Protein 4HHR (pdb70)

Secondary structure (DSSP, 8-state):
-HHHHHHHHHHHHGGGS-GGGHHHHHTS-HHHHHHHHHHHHHHHSS-GGGS-HHHHHHHHHHHHHHHHHHS-B--S-----S---GGG--S--TTS-S-STT-TTTT-TTPBPBBSS-----GGGTTSS-HHHHIIIIIB-SS--B-TTSSBHHHHHHHHHHHHHH--BPEEEEEEEEE--TTTGGG-S-SEEEEEEEP-EE-S-SSS-EE-BBSS-SSSS-HHHH-SSHHHHHHHB-SSTT-B---TTTSSPPB-TTS-B-SS--TT-BHHHHHHHHHHHHHHHHHHHHHHHH-TT--HHHHHHHHHHHHHHHHHHHIIIIIHHHHB-SHHHHHHHHHHHH-TT-HHHHHHH---SSHHHH-STT-SS---TTS----BHHHHHHT--GGG--SEEEEE-TTSPP-GGG---EEEEEEGGGGBHHHHHHHHHHH-HHHHHHHHHTSBPBPSSTT-B-GGGGSB--B-TTSPBPSS-B-HHHHHHHHHHHTTPPPHHHHHHHTT-PPPSSGGGT---HHHHHHHHHHTTT-TTT--HHHHHHHSPPPTTBSS-HHHHHHHHHHHHHHHHT-GGGTTT-SHHHH-HHHHHHHHH--SHHHHHHHHSTTHHHHH--SSSTTS-TTPPP-PPP-S-GGG----

CATH classification: 1.10.640.10

Organism: Arabidopsis thaliana (NCBI:txid3702)

Radius of gyration: 24.04 Å; Cα contacts (8 Å, |Δi|>4): 1307; chains: 1; bounding box: 61×76×62 Å

B-factor: mean 22.63, std 10.74, range [8.91, 78.19]

Nearest PDB structures (foldseek):
  4hhr-assembly1_A  TM=1.002E+00  e=0.000E+00  Arabidopsis thaliana
  4kvl-assembly1_A  TM=9.901E-01  e=2.090E-91  Oryza sativa
  4kvk-assembly1_A  TM=9.897E-01  e=5.381E-91  Oryza sativa
  7d3f-assembly1_C  TM=7.619E-01  e=1.689E-25  Homo sapiens
  6ky7-assembly1_A  TM=7.565E-01  e=1.952E-24  Bos mutus

Solvent-accessible surface area: 25982 Å² total; per-residue (Å²): 100,139,152,89,88,67,30,105,90,7,57,91,55,39,153,123,10,44,146,43,0,68,155,30,7,73,122,10,58,58,117,9,36,114,29,0,45,70,1,3,20,26,38,118,143,84,44,3,35,85,31,30,0,98,74,0,22,77,12,10,58,30,0,35,60,0,0,20,78,20,1,10,37,64,8,4,141,37,62,55,51,154,165,30,89,39,78,100,46,50,39,10,15,18,35,4,67,38,5,12,22,127,18,43,7,2,1,7,39,69,20,46,1,4,13,0,0,76,44,53,113,3,85,89,68,29,112,132,28,32,0,0,11,0,0,18,50,0,2,5,21,148,166,71,72,70,23,41,105,44,0,0,0,0,0,4,0,0,7,38,2,0,35,5,0,0,9,27,10,48,36,40,130,113,81,25,74,2,85,12,41,206,117,5,35,116,147,14,62,28,81,44,7,119,10,35,46,3,72,65,32,105,16,78,108,178,163,21,131,57,5,6,36,2,27,12,0,1,3,0,2,2,1,2,1,0,0,11,41,79,148,42,16,75,82,3,8,61,116,140,23,0,49,3,63,14,22,154,166,69,4,18,7,66,72,44,179,84,29,21,6,22,4,11,23,23,15,71,11,6,0,0,0,4,0,0,0,0,0,0,2,57,0,0,17,26,0,0,69,30,3,88,117,107,48,123,112,35,125,27,71,52,2,4,76,56,0,2,1,0,0,0,0,0,3,0,0,0,5,4,10,8,0,8,10,7,0,2,100,36,44,4,4,55,2,13,16,80,13,13,4,9,3,53,80,22,49,181,78,33,85,83,160,33,54,49,54,43,42,60,73,2,0,7,1,16,50,171,155,34,84,44,40,69,25,22,7,15,1,2,2,0,0,14,2,4,11,30,14,54,2,5,18,3,67,64,0,68,0,15,33,32,132,65,129,47,42,119,53,55,39,18,65,96,100,86,91,16,40,0,102,47,0,40,15,146,98,0,18,101,19,5,61,143,18,20,8,39,60,0,0,0,0,0,0,20,10,15,0,0,12,4,56,17,27,0,4,0,72,26,8,1,33,18,62,15,19,48,70,85,2,84,74,41,124,46,72,4,0,29,0,0,14,1,1,6,19,10,2,7,24,13,3,0,15,2,0,71,0,29,46,18,0,4,5,57,13,13,108,105,13,102,67,3,14,131,80,133,124,5,17,102,30,0,65,77,10,6,132,40,59,19,70,40,0,4,3,3,0,0,4,10,6,14,129,39,20,143,22,9,12,4,2,32,0,3,2,4,0,9,19,0,0,14,2,2,1,2,11,6,0,6,2,0,4,37,24,26,52,83,120,21,0,30,145,85,0,22,105,40,0,49,92,2,44,20,0,67,46,0,0,42,89,33,41,94,88,6,4,102,98,15,9,44,12,167,10,0,0,15,2,0,30,13,70,106,160,138,178,65,127,90,82,43,82,100,30,114,37,103

Structure (mmCIF, N/CA/C/O backbone):
data_4HHR
#
_entry.id   4HHR
#
_cell.length_a   101.935
_cell.length_b   101.935
_cell.length_c   137.510
_cell.angle_alpha   90.00
_cell.angle_beta   90.00
_cell.angle_gamma   90.00
#
_symmetry.space_group_name_H-M   'P 43 2 2'
#
loop_
_entity.id
_entity.type
_entity.pdbx_description
1 polymer Alpha-dioxygenase
2 non-polymer 'PROTOPORPHYRIN IX CONTAINING FE'
3 non-polymer IMIDAZOLE
4 non-polymer 'CALCIUM ION'
5 non-polymer 'CHLORIDE ION'
6 non-polymer 'nonyl beta-D-glucopyranoside'
7 non-polymer 'HEXAETHYLENE GLYCOL'
8 non-polymer 'TRIETHYLENE GLYCOL'
9 water water
#
loop_
_atom_site.group_PDB
_atom_site.id
_atom_site.type_symbol
_atom_site.label_atom_id
_atom_site.label_alt_id
_atom_site.label_comp_id
_atom_site.label_asym_id
_atom_site.label_entity_id
_atom_site.label_seq_id
_atom_site.pdbx_PDB_ins_code
_atom_site.Cartn_x
_atom_site.Cartn_y
_atom_site.Cartn_z
_atom_site.occupancy
_atom_site.B_iso_or_equiv
_atom_site.auth_seq_id
_atom_site.auth_comp_id
_atom_site.auth_asym_id
_atom_site.auth_atom_id
_atom_site.pdbx_PDB_model_num
ATOM 1 N N . SER A 1 12 ? 18.748 116.069 32.833 1.00 50.72 0 SER A N 1
ATOM 2 C CA . SER A 1 12 ? 18.537 114.686 33.351 1.00 48.50 0 SER A CA 1
ATOM 3 C C . SER A 1 12 ? 19.855 113.929 33.526 1.00 46.70 0 SER A C 1
ATOM 4 O O . SER A 1 12 ? 20.874 114.260 32.914 1.00 47.18 0 SER A O 1
ATOM 7 N N . MET A 1 13 ? 19.805 112.888 34.351 1.00 43.81 1 MET A N 1
ATOM 8 C CA . MET A 1 13 ? 20.933 111.985 34.564 1.00 40.58 1 MET A CA 1
ATOM 9 C C . MET A 1 13 ? 21.105 111.026 33.392 1.00 40.33 1 MET A C 1
ATOM 10 O O . MET A 1 13 ? 22.218 110.565 33.121 1.00 37.61 1 MET A O 1
ATOM 15 N N . LYS A 1 14 ? 19.997 110.739 32.708 1.00 41.80 2 LYS A N 1
ATOM 16 C CA . LYS A 1 14 ? 19.997 109.797 31.582 1.00 43.20 2 LYS A CA 1
ATOM 17 C C . LYS A 1 14 ? 20.761 110.382 30.398 1.00 42.78 2 LYS A C 1
ATOM 18 O O . LYS A 1 14 ? 21.535 109.679 29.743 1.00 43.13 2 LYS A O 1
ATOM 24 N N . VAL A 1 15 ? 20.554 111.676 30.151 1.00 43.39 3 VAL A N 1
ATOM 25 C CA . VAL A 1 15 ? 21.270 112.380 29.091 1.00 42.68 3 VAL A CA 1
ATOM 26 C C . VAL A 1 15 ? 22.768 112.460 29.396 1.00 42.10 3 VAL A C 1
ATOM 27 O O . VAL A 1 15 ? 23.592 112.181 28.526 1.00 42.29 3 VAL A O 1
ATOM 31 N N . ILE A 1 16 ? 23.117 112.816 30.633 1.00 41.70 4 ILE A N 1
ATOM 32 C CA . ILE A 1 16 ? 24.530 112.829 31.050 1.00 41.49 4 ILE A CA 1
ATOM 33 C C . ILE A 1 16 ? 25.172 111.448 30.940 1.00 40.49 4 ILE A C 1
ATOM 34 O O . ILE A 1 16 ? 26.297 111.323 30.451 1.00 41.20 4 ILE A O 1
ATOM 39 N N . THR A 1 17 ? 24.462 110.416 31.384 1.00 41.70 5 THR A N 1
ATOM 40 C CA . THR A 1 17 ? 24.999 109.056 31.302 1.00 42.50 5 THR A CA 1
ATOM 41 C C . THR A 1 17 ? 25.164 108.612 29.847 1.00 42.99 5 THR A C 1
ATOM 42 O O . THR A 1 17 ? 26.135 107.933 29.526 1.00 41.20 5 THR A O 1
ATOM 46 N N . SER A 1 18 ? 24.229 109.019 28.982 1.00 42.32 6 SER A N 1
ATOM 47 C CA . SER A 1 18 ? 24.321 108.752 27.536 1.00 43.66 6 SER A CA 1
ATOM 48 C C . SER A 1 18 ? 25.532 109.445 26.902 1.00 43.19 6 SER A C 1
ATOM 49 O O . SER A 1 18 ? 26.225 108.860 26.068 1.00 42.20 6 SER A O 1
ATOM 52 N N . LEU A 1 19 ? 25.787 110.691 27.305 1.00 43.78 7 LEU A N 1
ATOM 53 C CA . LEU A 1 19 ? 27.015 111.373 26.909 1.00 44.22 7 LEU A CA 1
ATOM 54 C C . LEU A 1 19 ? 28.260 110.613 27.357 1.00 43.51 7 LEU A C 1
ATOM 55 O O . LEU A 1 19 ? 29.224 110.498 26.601 1.00 43.48 7 LEU A O 1
ATOM 60 N N . ILE A 1 20 ? 28.233 110.088 28.577 1.00 43.66 8 ILE A N 1
ATOM 61 C CA . ILE A 1 20 ? 29.336 109.255 29.061 1.00 44.68 8 ILE A CA 1
ATOM 62 C C . ILE A 1 20 ? 29.425 107.965 28.231 1.00 44.77 8 ILE A C 1
ATOM 63 O O . ILE A 1 20 ? 30.522 107.550 27.841 1.00 44.35 8 ILE A O 1
ATOM 68 N N . SER A 1 21 ? 28.272 107.372 27.930 1.00 44.04 9 SER A N 1
ATOM 69 C CA . SER A 1 21 ? 28.229 106.215 27.027 1.00 46.42 9 SER A CA 1
ATOM 70 C C . SER A 1 21 ? 28.814 106.567 25.657 1.00 47.90 9 SER A C 1
ATOM 71 O O . SER A 1 21 ? 29.475 105.734 25.038 1.00 48.11 9 SER A O 1
ATOM 74 N N . SER A 1 22 ? 28.597 107.803 25.204 1.00 49.93 10 SER A N 1
ATOM 75 C CA . SER A 1 22 ? 29.198 108.258 23.944 1.00 52.20 10 SER A CA 1
ATOM 76 C C . SER A 1 22 ? 30.711 108.470 24.088 1.00 53.20 10 SER A C 1
ATOM 77 O O . SER A 1 22 ? 31.460 108.320 23.120 1.00 54.46 10 SER A O 1
ATOM 80 N N . ILE A 1 23 ? 31.150 108.799 25.302 1.00 54.54 11 ILE A N 1
ATOM 81 C CA . ILE A 1 23 ? 32.576 108.915 25.618 1.00 56.51 11 ILE A CA 1
ATOM 82 C C . ILE A 1 23 ? 33.248 107.535 25.602 1.00 56.99 11 ILE A C 1
ATOM 83 O O . ILE A 1 23 ? 34.323 107.368 25.019 1.00 57.29 11 ILE A O 1
ATOM 88 N N . LEU A 1 24 ? 32.593 106.556 26.224 1.00 56.53 12 LEU A N 1
ATOM 89 C CA . LEU A 1 24 ? 33.116 105.196 26.343 1.00 57.37 12 LEU A CA 1
ATOM 90 C C . LEU A 1 24 ? 33.146 104.443 25.008 1.00 57.29 12 LEU A C 1
ATOM 91 O O . LEU A 1 24 ? 33.798 103.400 24.886 1.00 56.23 12 LEU A O 1
ATOM 96 N N . LEU A 1 25 ? 32.438 104.985 24.017 1.00 57.26 13 LEU A N 1
ATOM 97 C CA . LEU A 1 25 ? 32.432 104.459 22.659 1.00 56.41 13 LEU A CA 1
ATOM 98 C C . LEU A 1 25 ? 33.858 104.364 22.119 1.00 56.07 13 LEU A C 1
ATOM 99 O O . LEU A 1 25 ? 34.125 103.634 21.166 1.00 55.61 13 LEU A O 1
ATOM 104 N N . LYS A 1 26 ? 34.768 105.092 22.765 1.00 55.73 14 LYS A N 1
ATOM 105 C CA . LYS A 1 26 ? 36.197 105.073 22.447 1.00 55.32 14 LYS A CA 1
ATOM 106 C C . LYS A 1 26 ? 36.871 103.755 22.830 1.00 53.42 14 LYS A C 1
ATOM 107 O O . LYS A 1 26 ? 37.994 103.475 22.400 1.00 54.32 14 LYS A O 1
ATOM 113 N N . PHE A 1 27 ? 36.178 102.953 23.637 1.00 51.16 15 PHE A N 1
ATOM 114 C CA . PHE A 1 27 ? 36.674 101.645 24.071 1.00 48.59 15 PHE A CA 1
ATOM 115 C C . PHE A 1 27 ? 35.995 100.476 23.330 1.00 45.29 15 PHE A C 1
ATOM 116 O O . PHE A 1 27 ? 36.307 99.315 23.591 1.00 45.89 15 PHE A O 1
ATOM 124 N N . ILE A 1 28 ? 35.063 100.794 22.432 1.00 41.92 16 ILE A N 1
ATOM 125 C CA . ILE A 1 28 ? 34.342 99.795 21.629 1.00 38.91 16 ILE A CA 1
ATOM 126 C C . ILE A 1 28 ? 34.970 99.733 20.235 1.00 37.32 16 ILE A C 1
ATOM 127 O O . ILE A 1 28 ? 35.337 100.764 19.665 1.00 36.43 16 ILE A O 1
ATOM 132 N N . HIS A 1 29 ? 35.106 98.521 19.684 1.00 34.69 17 HIS A N 1
ATOM 133 C CA . HIS A 1 29 ? 35.563 98.361 18.301 1.00 33.83 17 HIS A CA 1
ATOM 134 C C . HIS A 1 29 ? 34.701 99.202 17.370 1.00 32.24 17 HIS A C 1
ATOM 135 O O . HIS A 1 29 ? 33.476 99.227 17.507 1.00 31.06 17 HIS A O 1
ATOM 142 N N . LYS A 1 30 ? 35.336 99.879 16.410 1.00 34.10 18 LYS A N 1
ATOM 143 C CA . LYS A 1 30 ? 34.615 100.780 15.497 1.00 35.08 18 LYS A CA 1
ATOM 144 C C . LYS A 1 30 ? 33.467 100.105 14.741 1.00 33.87 18 LYS A C 1
ATOM 145 O O . LYS A 1 30 ? 32.431 100.723 14.494 1.00 33.45 18 LYS A O 1
ATOM 151 N N . ASP A 1 31 ? 33.626 98.820 14.420 1.00 32.04 19 ASP A N 1
ATOM 152 C CA . ASP A 1 31 ? 32.582 98.099 13.716 1.00 31.78 19 ASP A CA 1
ATOM 153 C C . ASP A 1 31 ? 31.313 97.867 14.533 1.00 31.75 19 ASP A C 1
ATOM 154 O O . ASP A 1 31 ? 30.309 97.406 13.996 1.00 33.06 19 ASP A O 1
ATOM 159 N N . PHE A 1 32 ? 31.346 98.183 15.823 1.00 31.42 20 PHE A N 1
ATOM 160 C CA . PHE A 1 32 ? 30.158 97.989 16.655 1.00 32.46 20 PHE A CA 1
ATOM 161 C C . PHE A 1 32 ? 29.435 99.302 16.949 1.00 36.49 20 PHE A C 1
ATOM 162 O O . PHE A 1 32 ? 28.429 99.296 17.653 1.00 36.04 20 PHE A O 1
ATOM 170 N N . HIS A 1 33 ? 29.951 100.416 16.430 1.00 39.17 21 HIS A N 1
ATOM 171 C CA . HIS A 1 33 ? 29.381 101.738 16.736 1.00 43.46 21 HIS A CA 1
ATOM 172 C C . HIS A 1 33 ? 27.926 101.860 16.298 1.00 45.14 21 HIS A C 1
ATOM 173 O O . HIS A 1 33 ? 27.148 102.581 16.927 1.00 47.36 21 HIS A O 1
ATOM 180 N N . GLU A 1 34 ? 27.564 101.132 15.239 1.00 46.38 22 GLU A N 1
ATOM 181 C CA . GLU A 1 34 ? 26.207 101.151 14.693 1.00 48.29 22 GLU A CA 1
ATOM 182 C C . GLU A 1 34 ? 25.206 100.440 15.604 1.00 48.21 22 GLU A C 1
ATOM 183 O O . GLU A 1 34 ? 24.197 101.034 15.999 1.00 49.98 22 GLU A O 1
ATOM 189 N N . ILE A 1 35 ? 25.487 99.178 15.935 1.00 47.40 23 ILE A N 1
ATOM 190 C CA . ILE A 1 35 ? 24.642 98.394 16.841 1.00 46.52 23 ILE A CA 1
ATOM 191 C C . ILE A 1 35 ? 24.537 99.064 18.224 1.00 45.90 23 ILE A C 1
ATOM 192 O O . ILE A 1 35 ? 23.501 98.968 18.889 1.00 46.15 23 ILE A O 1
ATOM 197 N N . TYR A 1 36 ? 25.611 99.753 18.613 1.00 44.86 24 TYR A N 1
ATOM 198 C CA . TYR A 1 36 ? 25.725 100.465 19.889 1.00 44.13 24 TYR A CA 1
ATOM 199 C C . TYR A 1 36 ? 24.675 101.566 20.031 1.00 45.82 24 TYR A C 1
ATOM 200 O O . TYR A 1 36 ? 24.039 101.690 21.079 1.00 45.19 24 TYR A O 1
ATOM 209 N N . ALA A 1 37 ? 24.500 102.357 18.973 1.00 46.97 25 ALA A N 1
ATOM 210 C CA . ALA A 1 37 ? 23.564 103.485 18.986 1.00 48.17 25 ALA A CA 1
ATOM 211 C C . ALA A 1 37 ? 22.119 103.018 19.183 1.00 47.62 25 ALA A C 1
ATOM 212 O O . ALA A 1 37 ? 21.285 103.752 19.710 1.00 48.65 25 ALA A O 1
ATOM 214 N N . ARG A 1 38 ? 21.861 101.781 18.772 1.00 46.27 26 ARG A N 1
ATOM 215 C CA . ARG A 1 38 ? 20.560 101.124 18.860 1.00 43.47 26 ARG A CA 1
ATOM 216 C C . ARG A 1 38 ? 20.290 100.530 20.267 1.00 41.47 26 ARG A C 1
ATOM 217 O O . ARG A 1 38 ? 19.159 100.151 20.584 1.00 40.55 26 ARG A O 1
ATOM 225 N N . MET A 1 39 ? 21.327 100.484 21.106 1.00 39.00 27 MET A N 1
ATOM 226 C CA . MET A 1 39 ? 21.253 99.895 22.451 1.00 37.87 27 MET A CA 1
ATOM 227 C C . MET A 1 39 ? 20.784 100.848 23.549 1.00 37.80 27 MET A C 1
ATOM 228 O O . MET A 1 39 ? 21.061 102.049 23.489 1.00 39.42 27 MET A O 1
ATOM 233 N N . SER A 1 40 ? 20.114 100.286 24.561 1.00 36.19 28 SER A N 1
ATOM 234 C CA . SER A 1 40 ? 19.776 100.976 25.813 1.00 33.53 28 SER A CA 1
ATOM 235 C C . SER A 1 40 ? 21.035 101.309 26.615 1.00 31.73 28 SER A C 1
ATOM 236 O O . SER A 1 40 ? 22.117 100.771 26.336 1.00 30.51 28 SER A O 1
ATOM 239 N N . LEU A 1 41 ? 20.893 102.181 27.616 1.00 31.49 29 LEU A N 1
ATOM 240 C CA A LEU A 1 41 ? 22.034 102.600 28.425 0.50 29.89 29 LEU A CA 1
ATOM 241 C CA B LEU A 1 41 ? 22.028 102.603 28.433 0.50 29.67 29 LEU A CA 1
ATOM 242 C C . LEU A 1 41 ? 22.682 101.437 29.167 1.00 29.20 29 LEU A C 1
ATOM 243 O O . LEU A 1 41 ? 23.912 101.275 29.140 1.00 27.65 29 LEU A O 1
ATOM 252 N N . LEU A 1 42 ? 21.868 100.635 29.843 1.00 27.32 30 LEU A N 1
ATOM 253 C CA . LEU A 1 42 ? 22.414 99.510 30.573 1.00 26.34 30 LEU A CA 1
ATOM 254 C C . LEU A 1 42 ? 23.097 98.553 29.583 1.00 24.49 30 LEU A C 1
ATOM 255 O O . LEU A 1 42 ? 24.203 98.088 29.853 1.00 24.72 30 LEU A O 1
ATOM 260 N N . ASP A 1 43 ? 22.454 98.292 28.443 1.00 24.79 31 ASP A N 1
ATOM 261 C CA . ASP A 1 43 ? 23.049 97.380 27.441 1.00 22.24 31 ASP A CA 1
ATOM 262 C C . ASP A 1 43 ? 24.365 97.893 26.832 1.00 23.71 31 ASP A C 1
ATOM 263 O O . ASP A 1 43 ? 25.243 97.099 26.495 1.00 22.36 31 ASP A O 1
ATOM 268 N N . ARG A 1 44 ? 24.519 99.213 26.703 1.00 22.69 32 ARG A N 1
ATOM 269 C CA . ARG A 1 44 ? 25.813 99.765 26.291 1.00 23.15 32 ARG A CA 1
ATOM 270 C C . ARG A 1 44 ? 26.918 99.427 27.297 1.00 22.83 32 ARG A C 1
ATOM 271 O O . ARG A 1 44 ? 28.038 99.051 26.922 1.00 23.24 32 ARG A O 1
ATOM 279 N N . PHE A 1 45 ? 26.606 99.560 28.579 1.00 22.94 33 PHE A N 1
ATOM 280 C CA . PHE A 1 45 ? 27.532 99.182 29.646 1.00 26.30 33 PHE A CA 1
ATOM 281 C C . PHE A 1 45 ? 27.856 97.686 29.579 1.00 24.09 33 PHE A C 1
ATOM 282 O O . PHE A 1 45 ? 29.017 97.279 29.703 1.00 23.83 33 PHE A O 1
ATOM 290 N N . LEU A 1 46 ? 26.827 96.876 29.349 1.00 24.22 34 LEU A N 1
ATOM 291 C CA . LEU A 1 46 ? 27.029 95.436 29.219 1.00 22.11 34 LEU A CA 1
ATOM 292 C C . LEU A 1 46 ? 27.912 95.094 28.016 1.00 21.68 34 LEU A C 1
ATOM 293 O O . LEU A 1 46 ? 28.778 94.230 28.117 1.00 21.13 34 LEU A O 1
ATOM 298 N N . LEU A 1 47 ? 27.699 95.768 26.888 1.00 22.27 35 LEU A N 1
ATOM 299 C CA . LEU A 1 47 ? 28.544 95.548 25.708 1.00 20.53 35 LEU A CA 1
ATOM 300 C C . LEU A 1 47 ? 29.975 95.955 26.007 1.00 23.13 35 LEU A C 1
ATOM 301 O O . LEU A 1 47 ? 30.916 95.259 25.651 1.00 21.00 35 LEU A O 1
ATOM 306 N N . LEU A 1 48 ? 30.146 97.081 26.707 1.00 23.45 36 LEU A N 1
ATOM 307 C CA . LEU A 1 48 ? 31.488 97.474 27.108 1.00 25.70 36 LEU A CA 1
ATOM 308 C C . LEU A 1 48 ? 32.186 96.370 27.917 1.00 23.97 36 LEU A C 1
ATOM 309 O O . LEU A 1 48 ? 33.364 96.087 27.704 1.00 23.91 36 LEU A O 1
ATOM 314 N N . ILE A 1 49 ? 31.447 95.733 28.825 1.00 22.96 37 ILE A N 1
ATOM 315 C CA . ILE A 1 49 ? 31.989 94.682 29.663 1.00 23.75 37 ILE A CA 1
ATOM 316 C C . ILE A 1 49 ? 32.290 93.412 28.851 1.00 21.53 37 ILE A C 1
ATOM 317 O O . ILE A 1 49 ? 33.388 92.874 28.937 1.00 22.91 37 ILE A O 1
ATOM 322 N N . VAL A 1 50 ? 31.325 92.957 28.055 1.00 21.10 38 VAL A N 1
ATOM 323 C CA . VAL A 1 50 ? 31.540 91.800 27.173 1.00 20.57 38 VAL A CA 1
ATOM 324 C C . VAL A 1 50 ? 32.743 92.004 26.244 1.00 20.99 38 VAL A C 1
ATOM 325 O O . VAL A 1 50 ? 33.576 91.115 26.094 1.00 20.08 38 VAL A O 1
ATOM 329 N N . HIS A 1 51 ? 32.822 93.172 25.613 1.00 19.96 39 HIS A N 1
ATOM 330 C CA . HIS A 1 51 ? 33.879 93.453 24.651 1.00 22.26 39 HIS A CA 1
ATOM 331 C C . HIS A 1 51 ? 35.226 93.578 25.370 1.00 21.98 39 HIS A C 1
ATOM 332 O O . HIS A 1 51 ? 36.271 93.137 24.866 1.00 21.19 39 HIS A O 1
ATOM 339 N N . GLY A 1 52 ? 35.193 94.131 26.580 1.00 25.37 40 GLY A N 1
ATOM 340 C CA . GLY A 1 52 ? 36.379 94.175 27.427 1.00 24.59 40 GLY A CA 1
ATOM 341 C C . GLY A 1 52 ? 36.969 92.816 27.730 1.00 24.24 40 GLY A C 1
ATOM 342 O O . GLY A 1 52 ? 38.173 92.609 27.620 1.00 25.42 40 GLY A O 1
ATOM 343 N N . VAL A 1 53 ? 36.110 91.871 28.090 1.00 22.34 41 VAL A N 1
ATOM 344 C CA . VAL A 1 53 ? 36.548 90.520 28.365 1.00 23.43 41 VAL A CA 1
ATOM 345 C C . VAL A 1 53 ? 37.119 89.918 27.083 1.00 22.79 41 VAL A C 1
ATOM 346 O O . VAL A 1 53 ? 38.138 89.233 27.117 1.00 22.61 41 VAL A O 1
ATOM 350 N N . ASP A 1 54 ? 36.469 90.187 25.955 1.00 22.59 42 ASP A N 1
ATOM 351 C CA . ASP A 1 54 ? 36.940 89.624 24.677 1.00 21.32 42 ASP A CA 1
ATOM 352 C C . ASP A 1 54 ? 38.364 90.052 24.329 1.00 23.86 42 ASP A C 1
ATOM 353 O O . ASP A 1 54 ? 39.105 89.300 23.676 1.00 27.18 42 ASP A O 1
ATOM 358 N N . LYS A 1 55 ? 38.739 91.245 24.777 1.00 25.72 43 LYS A N 1
ATOM 359 C CA . LYS A 1 55 ? 40.075 91.772 24.510 1.00 28.43 43 LYS A CA 1
ATOM 360 C C . LYS A 1 55 ? 41.108 91.377 25.562 1.00 30.37 43 LYS A C 1
ATOM 361 O O . LYS A 1 55 ? 42.302 91.601 25.359 1.00 32.51 43 LYS A O 1
ATOM 367 N N . MET A 1 56 ? 40.661 90.777 26.666 1.00 31.85 44 MET A N 1
ATOM 368 C CA . MET A 1 56 ? 41.569 90.353 27.746 1.00 32.71 44 MET A CA 1
ATOM 369 C C . MET A 1 56 ? 41.642 88.818 27.862 1.00 35.43 44 MET A C 1
ATOM 370 O O . MET A 1 56 ? 42.024 88.147 26.889 1.00 37.32 44 MET A O 1
ATOM 375 N N . VAL A 1 57 ? 41.283 88.255 29.023 1.00 33.34 45 VAL A N 1
ATOM 376 C CA . VAL A 1 57 ? 41.212 86.806 29.180 1.00 31.41 45 VAL A CA 1
ATOM 377 C C . VAL A 1 57 ? 39.825 86.384 28.685 1.00 28.58 45 VAL A C 1
ATOM 378 O O . VAL A 1 57 ? 38.814 86.772 29.292 1.00 28.70 45 VAL A O 1
ATOM 382 N N . PRO A 1 58 ? 39.771 85.577 27.606 1.00 24.98 46 PRO A N 1
ATOM 383 C CA . PRO A 1 58 ? 38.432 85.296 27.075 1.00 24.45 46 PRO A CA 1
ATOM 384 C C . PRO A 1 58 ? 37.598 84.413 27.980 1.00 21.28 46 PRO A C 1
ATOM 385 O O . PRO A 1 58 ? 38.125 83.727 28.855 1.00 20.25 46 PRO A O 1
ATOM 389 N N . TRP A 1 59 ? 36.291 84.441 27.753 1.00 18.87 47 TRP A N 1
ATOM 390 C CA . TRP A 1 59 ? 35.353 83.835 28.673 1.00 18.54 47 TRP A CA 1
ATOM 391 C C . TRP A 1 59 ? 35.648 82.366 28.935 1.00 17.19 47 TRP A C 1
ATOM 392 O O . TRP A 1 59 ? 35.410 81.899 30.040 1.00 18.36 47 TRP A O 1
ATOM 403 N N . HIS A 1 60 ? 36.160 81.653 27.913 1.00 16.97 48 HIS A N 1
ATOM 404 C CA . HIS A 1 60 ? 36.327 80.204 28.000 1.00 17.02 48 HIS A CA 1
ATOM 405 C C . HIS A 1 60 ? 37.580 79.825 28.766 1.00 18.83 48 HIS A C 1
ATOM 406 O O . HIS A 1 60 ? 37.845 78.645 28.969 1.00 20.05 48 HIS A O 1
ATOM 413 N N . LYS A 1 61 ? 38.329 80.843 29.209 1.00 19.61 49 LYS A N 1
ATOM 414 C CA . LYS A 1 61 ? 39.495 80.641 30.076 1.00 19.77 49 LYS A CA 1
ATOM 415 C C . LYS A 1 61 ? 39.205 81.088 31.501 1.00 19.95 49 LYS A C 1
ATOM 416 O O . LYS A 1 61 ? 40.040 80.879 32.400 1.00 23.15 49 LYS A O 1
ATOM 422 N N . LEU A 1 62 ? 38.026 81.672 31.724 1.00 18.72 50 LEU A N 1
ATOM 423 C CA . LEU A 1 62 ? 37.636 82.130 33.059 1.00 18.55 50 LEU A CA 1
ATOM 424 C C . LEU A 1 62 ? 37.188 80.970 33.937 1.00 19.28 50 LEU A C 1
ATOM 425 O O . LEU A 1 62 ? 36.739 79.939 33.433 1.00 19.07 50 LEU A O 1
ATOM 430 N N . PRO A 1 63 ? 37.306 81.111 35.270 1.00 19.61 51 PRO A N 1
ATOM 431 C CA . PRO A 1 63 ? 36.623 80.174 36.166 1.00 19.95 51 PRO A CA 1
ATOM 432 C C . PRO A 1 63 ? 35.160 80.018 35.731 1.00 18.93 51 PRO A C 1
ATOM 433 O O . PRO A 1 63 ? 34.531 80.995 35.263 1.00 18.77 51 PRO A O 1
ATOM 437 N N . VAL A 1 64 ? 34.631 78.806 35.881 1.00 18.27 52 VAL A N 1
ATOM 438 C CA . VAL A 1 64 ? 33.285 78.484 35.372 1.00 17.69 52 VAL A CA 1
ATOM 439 C C . VAL A 1 64 ? 32.258 79.539 35.781 1.00 17.78 52 VAL A C 1
ATOM 440 O O . VAL A 1 64 ? 31.499 79.997 34.941 1.00 17.05 52 VAL A O 1
ATOM 444 N N . PHE A 1 65 ? 32.221 79.944 37.059 1.00 18.33 53 PHE A N 1
ATOM 445 C CA . PHE A 1 65 ? 31.151 80.860 37.470 1.00 18.74 53 PHE A CA 1
ATOM 446 C C . PHE A 1 65 ? 31.226 82.204 36.737 1.00 18.26 53 PHE A C 1
ATOM 447 O O . PHE A 1 65 ? 30.189 82.805 36.449 1.00 20.72 53 PHE A O 1
ATOM 455 N N . LEU A 1 66 ? 32.448 82.645 36.428 1.00 18.67 54 LEU A N 1
ATOM 456 C CA . LEU A 1 66 ? 32.648 83.873 35.658 1.00 18.72 54 LEU A CA 1
ATOM 457 C C . LEU A 1 66 ? 32.384 83.668 34.174 1.00 17.23 54 LEU A C 1
ATOM 458 O O . LEU A 1 66 ? 31.825 84.550 33.537 1.00 17.32 54 LEU A O 1
ATOM 463 N N . GLY A 1 67 ? 32.753 82.506 33.639 1.00 17.69 55 GLY A N 1
ATOM 464 C CA . GLY A 1 67 ? 32.382 82.154 32.254 1.00 17.28 55 GLY A CA 1
ATOM 465 C C . GLY A 1 67 ? 30.876 82.181 32.065 1.00 16.92 55 GLY A C 1
ATOM 466 O O . GLY A 1 67 ? 30.365 82.723 31.066 1.00 17.10 55 GLY A O 1
ATOM 467 N N . LEU A 1 68 ? 30.160 81.626 33.032 1.00 16.10 56 LEU A N 1
ATOM 468 C CA . LEU A 1 68 ? 28.689 81.629 32.994 1.00 17.61 56 LEU A CA 1
ATOM 469 C C . LEU A 1 68 ? 28.085 83.032 33.088 1.00 16.44 56 LEU A C 1
ATOM 470 O O . LEU A 1 68 ? 27.074 83.324 32.436 1.00 17.84 56 LEU A O 1
ATOM 475 N N . THR A 1 69 ? 28.686 83.886 33.917 1.00 17.58 57 THR A N 1
ATOM 476 C CA . THR A 1 69 ? 28.242 85.265 34.023 1.00 18.72 57 THR A CA 1
ATOM 477 C C . THR A 1 69 ? 28.401 85.995 32.679 1.00 18.63 57 THR A C 1
ATOM 478 O O . THR A 1 69 ? 27.471 86.695 32.215 1.00 19.86 57 THR A O 1
ATOM 482 N N . TYR A 1 70 ? 29.565 85.811 32.056 1.00 17.38 58 TYR A N 1
ATOM 483 C CA . TYR A 1 70 ? 29.825 86.360 30.728 1.00 15.97 58 TYR A CA 1
ATOM 484 C C . TYR A 1 70 ? 28.789 85.860 29.720 1.00 17.29 58 TYR A C 1
ATOM 485 O O . TYR A 1 70 ? 28.196 86.658 29.017 1.00 16.69 58 TYR A O 1
ATOM 494 N N . LEU A 1 71 ? 28.579 84.542 29.659 1.00 16.23 59 LEU A N 1
ATOM 495 C CA . LEU A 1 71 ? 27.603 84.011 28.711 1.00 15.24 59 LEU A CA 1
ATOM 496 C C . LEU A 1 71 ? 26.178 84.524 28.967 1.00 16.61 59 LEU A C 1
ATOM 497 O O . LEU A 1 71 ? 25.407 84.732 28.018 1.00 16.82 59 LEU A O 1
ATOM 502 N N . GLU A 1 72 ? 25.808 84.722 30.242 1.00 16.35 60 GLU A N 1
ATOM 503 C CA . GLU A 1 72 ? 24.483 85.268 30.552 1.00 15.50 60 GLU A CA 1
ATOM 504 C C . GLU A 1 72 ? 24.309 86.667 29.948 1.00 14.55 60 GLU A C 1
ATOM 505 O O . GLU A 1 72 ? 23.276 86.980 29.315 1.00 16.14 60 GLU A O 1
ATOM 511 N N . VAL A 1 73 ? 25.342 87.494 30.101 1.00 16.44 61 VAL A N 1
ATOM 512 C CA . VAL A 1 73 ? 25.316 88.843 29.572 1.00 18.05 61 VAL A CA 1
ATOM 513 C C . VAL A 1 73 ? 25.352 88.868 28.023 1.00 17.11 61 VAL A C 1
ATOM 514 O O . VAL A 1 73 ? 24.558 89.578 27.385 1.00 15.91 61 VAL A O 1
ATOM 518 N N . ARG A 1 74 ? 26.273 88.105 27.416 1.00 14.60 62 ARG A N 1
ATOM 519 C CA . ARG A 1 74 ? 26.319 88.039 25.963 1.00 15.72 62 ARG A CA 1
ATOM 520 C C . ARG A 1 74 ? 24.996 87.509 25.388 1.00 15.62 62 ARG A C 1
ATOM 521 O O . ARG A 1 74 ? 24.468 88.066 24.408 1.00 15.90 62 ARG A O 1
ATOM 529 N N . ARG A 1 75 ? 24.461 86.434 25.985 1.00 14.85 63 ARG A N 1
ATOM 530 C CA . ARG A 1 75 ? 23.188 85.893 25.504 1.00 15.57 63 ARG A CA 1
ATOM 531 C C . ARG A 1 75 ? 22.079 86.954 25.591 1.00 15.77 63 ARG A C 1
ATOM 532 O O . ARG A 1 75 ? 21.302 87.116 24.659 1.00 15.54 63 ARG A O 1
ATOM 540 N N . HIS A 1 76 ? 22.047 87.715 26.692 1.00 16.10 64 HIS A N 1
ATOM 541 C CA . HIS A 1 76 ? 21.068 88.774 26.818 1.00 17.00 64 HIS A CA 1
ATOM 542 C C . HIS A 1 76 ? 21.187 89.781 25.666 1.00 15.31 64 HIS A C 1
ATOM 543 O O . HIS A 1 76 ? 20.191 90.162 25.052 1.00 15.91 64 HIS A O 1
ATOM 550 N N . LEU A 1 77 ? 22.396 90.229 25.380 1.00 16.88 65 LEU A N 1
ATOM 551 C CA . LEU A 1 77 ? 22.617 91.109 24.245 1.00 15.29 65 LEU A CA 1
ATOM 552 C C . LEU A 1 77 ? 22.144 90.536 22.908 1.00 15.62 65 LEU A C 1
ATOM 553 O O . LEU A 1 77 ? 21.549 91.231 22.096 1.00 16.69 65 LEU A O 1
ATOM 558 N N . HIS A 1 78 ? 22.424 89.252 22.649 1.00 14.94 66 HIS A N 1
ATOM 559 C CA . HIS A 1 78 ? 21.901 88.678 21.433 1.00 14.75 66 HIS A CA 1
ATOM 560 C C . HIS A 1 78 ? 20.379 88.592 21.411 1.00 14.60 66 HIS A C 1
ATOM 561 O O . HIS A 1 78 ? 19.784 88.723 20.350 1.00 16.14 66 HIS A O 1
ATOM 568 N N . GLN A 1 79 ? 19.752 88.308 22.555 1.00 15.55 67 GLN A N 1
ATOM 569 C CA . GLN A 1 79 ? 18.289 88.285 22.614 1.00 15.36 67 GLN A CA 1
ATOM 570 C C . GLN A 1 79 ? 17.697 89.648 22.279 1.00 17.03 67 GLN A C 1
ATOM 571 O O . GLN A 1 79 ? 16.649 89.737 21.644 1.00 18.09 67 GLN A O 1
ATOM 577 N N . GLN A 1 80 ? 18.379 90.695 22.702 1.00 16.32 68 GLN A N 1
ATOM 578 C CA . GLN A 1 80 ? 17.892 92.046 22.443 1.00 19.65 68 GLN A CA 1
ATOM 579 C C . GLN A 1 80 ? 18.186 92.576 21.060 1.00 18.87 68 GLN A C 1
ATOM 580 O O . GLN A 1 80 ? 17.380 93.344 20.516 1.00 21.55 68 GLN A O 1
ATOM 586 N N . TYR A 1 81 ? 19.322 92.177 20.475 1.00 16.89 69 TYR A N 1
ATOM 587 C CA . TYR A 1 81 ? 19.796 92.853 19.254 1.00 17.78 69 TYR A CA 1
ATOM 588 C C . TYR A 1 81 ? 20.008 91.948 18.054 1.00 17.06 69 TYR A C 1
ATOM 589 O O . TYR A 1 81 ? 20.241 92.426 16.944 1.00 18.15 69 TYR A O 1
ATOM 598 N N . ASN A 1 82 ? 19.943 90.632 18.293 1.00 16.20 70 ASN A N 1
ATOM 599 C CA . ASN A 1 82 ? 20.134 89.637 17.225 1.00 14.33 70 ASN A CA 1
ATOM 600 C C . ASN A 1 82 ? 18.926 88.730 17.020 1.00 15.60 70 ASN A C 1
ATOM 601 O O . ASN A 1 82 ? 19.068 87.554 16.716 1.00 14.41 70 ASN A O 1
ATOM 606 N N . LEU A 1 83 ? 17.732 89.297 17.150 1.00 14.04 71 LEU A N 1
ATOM 607 C CA . LEU A 1 83 ? 16.511 88.627 16.740 1.00 14.34 71 LEU A CA 1
ATOM 608 C C . LEU A 1 83 ? 15.723 89.581 15.846 1.00 16.58 71 LEU A C 1
ATOM 609 O O . LEU A 1 83 ? 15.249 90.633 16.298 1.00 18.12 71 LEU A O 1
ATOM 614 N N . LEU A 1 84 ? 15.654 89.246 14.564 1.00 15.41 72 LEU A N 1
ATOM 615 C CA . LEU A 1 84 ? 15.044 90.088 13.537 1.00 16.35 72 LEU A CA 1
ATOM 616 C C . LEU A 1 84 ? 13.869 89.345 12.949 1.00 17.66 72 LEU A C 1
ATOM 617 O O . LEU A 1 84 ? 13.994 88.242 12.451 1.00 17.07 72 LEU A O 1
ATOM 622 N N . ASN A 1 85 ? 12.690 89.951 13.031 1.00 19.26 73 ASN A N 1
ATOM 623 C CA . ASN A 1 85 ? 11.515 89.351 12.430 1.00 19.56 73 ASN A CA 1
ATOM 624 C C . ASN A 1 85 ? 11.601 89.463 10.894 1.00 18.22 73 ASN A C 1
ATOM 625 O O . ASN A 1 85 ? 12.180 90.420 10.328 1.00 20.87 73 ASN A O 1
ATOM 630 N N . VAL A 1 86 ? 11.027 88.468 10.226 1.00 17.85 74 VAL A N 1
ATOM 631 C CA . VAL A 1 86 ? 10.896 88.447 8.748 1.00 18.15 74 VAL A CA 1
ATOM 632 C C . VAL A 1 86 ? 9.449 88.229 8.378 1.00 18.72 74 VAL A C 1
ATOM 633 O O . VAL A 1 86 ? 8.839 87.263 8.804 1.00 20.48 74 VAL A O 1
ATOM 637 N N . GLY A 1 87 ? 8.892 89.169 7.597 1.00 21.25 75 GLY A N 1
ATOM 638 C CA . GLY A 1 87 ? 7.510 89.027 7.132 1.00 23.96 75 GLY A CA 1
ATOM 639 C C . GLY A 1 87 ? 6.483 89.481 8.139 1.00 26.55 75 GLY A C 1
ATOM 640 O O . GLY A 1 87 ? 6.811 89.771 9.280 1.00 26.64 75 GLY A O 1
ATOM 641 N N . GLN A 1 88 ? 5.229 89.590 7.693 1.00 30.26 76 GLN A N 1
ATOM 642 C CA . GLN A 1 88 ? 4.142 89.936 8.601 1.00 32.22 76 GLN A CA 1
ATOM 643 C C . GLN A 1 88 ? 3.947 88.791 9.589 1.00 30.49 76 GLN A C 1
ATOM 644 O O . GLN A 1 88 ? 3.934 87.625 9.195 1.00 28.11 76 GLN A O 1
ATOM 650 N N . THR A 1 89 ? 3.813 89.127 10.867 1.00 30.76 77 THR A N 1
ATOM 651 C CA . THR A 1 89 ? 3.578 88.105 11.884 1.00 29.49 77 THR A CA 1
ATOM 652 C C . THR A 1 89 ? 2.213 87.475 11.627 1.00 29.40 77 THR A C 1
ATOM 653 O O . THR A 1 89 ? 1.209 88.196 11.485 1.00 30.91 77 THR A O 1
ATOM 657 N N . PRO A 1 90 ? 2.168 86.134 11.542 1.00 27.78 78 PRO A N 1
ATOM 658 C CA . PRO A 1 90 ? 0.911 85.424 11.283 1.00 28.21 78 PRO A CA 1
ATOM 659 C C . PRO A 1 90 ? 0.033 85.342 12.547 1.00 29.52 78 PRO A C 1
ATOM 660 O O . PRO A 1 90 ? -0.120 84.272 13.172 1.00 28.29 78 PRO A O 1
ATOM 664 N N . THR A 1 91 ? -0.517 86.490 12.934 1.00 30.41 79 THR A N 1
ATOM 665 C CA . THR A 1 91 ? -1.239 86.596 14.200 1.00 30.47 79 THR A CA 1
ATOM 666 C C . THR A 1 91 ? -2.576 85.858 14.181 1.00 30.83 79 THR A C 1
ATOM 667 O O . THR A 1 91 ? -2.894 85.076 15.106 1.00 28.74 79 THR A O 1
ATOM 671 N N . GLY A 1 92 ? -3.360 86.096 13.131 1.00 31.90 80 GLY A N 1
ATOM 672 C CA . GLY A 1 92 ? -4.696 85.510 13.016 1.00 32.41 80 GLY A CA 1
ATOM 673 C C . GLY A 1 92 ? -5.652 86.142 14.007 1.00 33.91 80 GLY A C 1
ATOM 674 O O . GLY A 1 92 ? -5.292 87.101 14.719 1.00 34.15 80 GLY A O 1
ATOM 675 N N . ILE A 1 93 ? -6.864 85.601 14.064 1.00 34.18 81 ILE A N 1
ATOM 676 C CA . ILE A 1 93 ? -7.834 86.009 15.083 1.00 33.86 81 ILE A CA 1
ATOM 677 C C . ILE A 1 93 ? -7.394 85.468 16.450 1.00 33.54 81 ILE A C 1
ATOM 678 O O . ILE A 1 93 ? -6.649 84.473 16.535 1.00 32.74 81 ILE A O 1
ATOM 683 N N . ARG A 1 94 ? -7.828 86.138 17.516 1.00 32.37 82 ARG A N 1
ATOM 684 C CA . ARG A 1 94 ? -7.502 85.701 18.876 1.00 31.05 82 ARG A CA 1
ATOM 685 C C . ARG A 1 94 ? -8.048 84.303 19.121 1.00 29.90 82 ARG A C 1
ATOM 686 O O . ARG A 1 94 ? -9.141 83.963 18.658 1.00 30.45 82 ARG A O 1
ATOM 694 N N . PHE A 1 95 ? -7.267 83.474 19.809 1.00 25.78 83 PHE A N 1
ATOM 695 C CA . PHE A 1 95 ? -7.708 82.151 20.189 1.00 23.43 83 PHE A CA 1
ATOM 696 C C . PHE A 1 95 ? -7.371 81.926 21.667 1.00 23.25 83 PHE A C 1
ATOM 697 O O . PHE A 1 95 ? -6.554 82.632 22.249 1.00 23.70 83 PHE A O 1
ATOM 705 N N . ASP A 1 96 ? -7.988 80.916 22.253 1.00 22.03 84 ASP A N 1
ATOM 706 C CA . ASP A 1 96 ? -7.710 80.529 23.629 1.00 21.67 84 ASP A CA 1
ATOM 707 C C . ASP A 1 96 ? -6.702 79.378 23.603 1.00 20.78 84 ASP A C 1
ATOM 708 O O . ASP A 1 96 ? -7.026 78.300 23.093 1.00 19.96 84 ASP A O 1
ATOM 713 N N . PRO A 1 97 ? -5.487 79.589 24.152 1.00 20.68 85 PRO A N 1
ATOM 714 C CA . PRO A 1 97 ? -4.507 78.486 24.184 1.00 21.49 85 PRO A CA 1
ATOM 715 C C . PRO A 1 97 ? -4.952 77.242 24.945 1.00 19.07 85 PRO A C 1
ATOM 716 O O . PRO A 1 97 ? -4.514 76.144 24.623 1.00 19.02 85 PRO A O 1
ATOM 720 N N . ALA A 1 98 ? -5.859 77.388 25.914 1.00 19.28 86 ALA A N 1
ATOM 721 C CA . ALA A 1 98 ? -6.411 76.236 26.597 1.00 16.67 86 ALA A CA 1
ATOM 722 C C . ALA A 1 98 ? -7.221 75.315 25.674 1.00 15.49 86 ALA A C 1
ATOM 723 O O . ALA A 1 98 ? -7.427 74.144 26.015 1.00 19.11 86 ALA A O 1
ATOM 725 N N . ASN A 1 99 ? -7.634 75.849 24.509 1.00 18.03 87 ASN A N 1
ATOM 726 C CA A ASN A 1 99 ? -8.287 75.005 23.512 0.50 18.68 87 ASN A CA 1
ATOM 727 C CA B ASN A 1 99 ? -8.285 75.061 23.449 0.50 18.87 87 ASN A CA 1
ATOM 728 C C . ASN A 1 99 ? -7.302 74.128 22.729 1.00 19.12 87 ASN A C 1
ATOM 729 O O . ASN A 1 99 ? -7.719 73.187 22.044 1.00 19.72 87 ASN A O 1
ATOM 738 N N . TYR A 1 100 ? -6.007 74.418 22.877 1.00 17.18 88 TYR A N 1
ATOM 739 C CA . TYR A 1 100 ? -4.960 73.637 22.185 1.00 17.58 88 TYR A CA 1
ATOM 740 C C . TYR A 1 100 ? -3.867 73.170 23.144 1.00 19.17 88 TYR A C 1
ATOM 741 O O . TYR A 1 100 ? -2.704 73.601 23.057 1.00 18.39 88 TYR A O 1
ATOM 750 N N . PRO A 1 101 ? -4.219 72.310 24.102 1.00 17.59 89 PRO A N 1
ATOM 751 C CA . PRO A 1 101 ? -3.270 71.849 25.125 1.00 17.42 89 PRO A CA 1
ATOM 752 C C . PRO A 1 101 ? -2.398 70.689 24.627 1.00 18.23 89 PRO A C 1
ATOM 753 O O . PRO A 1 101 ? -2.024 69.783 25.378 1.00 18.97 89 PRO A O 1
ATOM 757 N N . TYR A 1 102 ? -2.088 70.725 23.340 1.00 16.76 90 TYR A N 1
ATOM 758 C CA . TYR A 1 102 ? -1.294 69.655 22.730 1.00 16.52 90 TYR A CA 1
ATOM 759 C C . TYR A 1 102 ? -0.547 70.252 21.527 1.00 15.23 90 TYR A C 1
ATOM 760 O O . TYR A 1 102 ? -0.841 71.357 21.070 1.00 17.16 90 TYR A O 1
ATOM 769 N N . ARG A 1 103 ? 0.404 69.493 21.006 1.00 14.58 91 ARG A N 1
ATOM 770 C CA . ARG A 1 103 ? 1.146 69.959 19.836 1.00 14.55 91 ARG A CA 1
ATOM 771 C C . ARG A 1 103 ? 0.295 69.681 18.590 1.00 14.23 91 ARG A C 1
ATOM 772 O O . ARG A 1 103 ? -0.052 68.532 18.294 1.00 15.50 91 ARG A O 1
ATOM 780 N N . THR A 1 104 ? -0.045 70.734 17.863 1.00 13.21 92 THR A N 1
ATOM 781 C CA . THR A 1 104 ? -0.897 70.576 16.684 1.00 14.25 92 THR A CA 1
ATOM 782 C C . THR A 1 104 ? -0.068 70.014 15.531 1.00 15.17 92 THR A C 1
ATOM 783 O O . THR A 1 104 ? 1.187 70.088 15.514 1.00 14.56 92 THR A O 1
ATOM 787 N N . ALA A 1 105 ? -0.751 69.451 14.550 1.00 14.97 93 ALA A N 1
ATOM 788 C CA . ALA A 1 105 ? -0.050 68.728 13.498 1.00 13.86 93 ALA A CA 1
ATOM 789 C C . ALA A 1 105 ? 0.874 69.599 12.662 1.00 14.44 93 ALA A C 1
ATOM 790 O O . ALA A 1 105 ? 1.927 69.131 12.186 1.00 13.95 93 ALA A O 1
ATOM 792 N N . ASP A 1 106 ? 0.498 70.863 12.468 1.00 14.18 94 ASP A N 1
ATOM 793 C CA . ASP A 1 106 ? 1.292 71.792 11.670 1.00 15.57 94 ASP A CA 1
ATOM 794 C C . ASP A 1 106 ? 1.981 72.883 12.512 1.00 15.67 94 ASP A C 1
ATOM 795 O O . ASP A 1 106 ? 2.523 73.845 11.970 1.00 16.06 94 ASP A O 1
ATOM 800 N N . GLY A 1 107 ? 1.960 72.734 13.831 1.00 15.65 95 GLY A N 1
ATOM 801 C CA . GLY A 1 107 ? 2.619 73.710 14.722 1.00 15.55 95 GLY A CA 1
ATOM 802 C C . GLY A 1 107 ? 1.865 75.008 14.979 1.00 16.26 95 GLY A C 1
ATOM 803 O O . GLY A 1 107 ? 2.392 75.911 15.607 1.00 17.77 95 GLY A O 1
ATOM 804 N N . LYS A 1 108 ? 0.636 75.130 14.469 1.00 15.67 96 LYS A N 1
ATOM 805 C CA . LYS A 1 108 ? -0.168 76.309 14.803 1.00 16.72 96 LYS A CA 1
ATOM 806 C C . LYS A 1 108 ? -0.623 76.308 16.271 1.00 14.89 96 LYS A C 1
ATOM 807 O O . LYS A 1 108 ? -0.561 75.278 16.945 1.00 14.88 96 LYS A O 1
ATOM 813 N N . PHE A 1 109 ? -1.036 77.487 16.759 1.00 15.07 97 PHE A N 1
ATOM 814 C CA . PHE A 1 109 ? -1.715 77.622 18.079 1.00 14.46 97 PHE A CA 1
ATOM 815 C C . PHE A 1 109 ? -0.824 77.333 19.281 1.00 17.24 97 PHE A C 1
ATOM 816 O O . PHE A 1 109 ? -1.302 76.909 20.346 1.00 17.84 97 PHE A O 1
ATOM 824 N N . ASN A 1 110 ? 0.467 77.595 19.109 1.00 16.12 98 ASN A N 1
ATOM 825 C CA . ASN A 1 110 ? 1.379 77.448 20.228 1.00 15.74 98 ASN A CA 1
ATOM 826 C C . ASN A 1 110 ? 1.566 78.793 20.914 1.00 17.34 98 ASN A C 1
ATOM 827 O O . ASN A 1 110 ? 1.204 78.954 22.078 1.00 19.20 98 ASN A O 1
ATOM 832 N N . ASP A 1 111 ? 2.110 79.764 20.183 1.00 18.45 99 ASP A N 1
ATOM 833 C CA . ASP A 1 111 ? 2.246 81.142 20.672 1.00 17.23 99 ASP A CA 1
ATOM 834 C C . ASP A 1 111 ? 0.859 81.664 21.013 1.00 19.70 99 ASP A C 1
ATOM 835 O O . ASP A 1 111 ? 0.012 81.767 20.115 1.00 20.21 99 ASP A O 1
ATOM 840 N N . PRO A 1 112 ? 0.614 81.992 22.302 1.00 20.83 100 PRO A N 1
ATOM 841 C CA . PRO A 1 112 ? -0.775 82.266 22.655 1.00 22.07 100 PRO A CA 1
ATOM 842 C C . PRO A 1 112 ? -1.322 83.496 21.963 1.00 23.64 100 PRO A C 1
ATOM 843 O O . PRO A 1 112 ? -2.537 83.688 21.955 1.00 26.33 100 PRO A O 1
ATOM 847 N N . PHE A 1 113 ? -0.444 84.319 21.382 1.00 24.21 101 PHE A N 1
ATOM 848 C CA . PHE A 1 113 ? -0.880 85.556 20.746 1.00 23.73 101 PHE A CA 1
ATOM 849 C C . PHE A 1 113 ? -0.825 85.553 19.224 1.00 24.94 101 PHE A C 1
ATOM 850 O O . PHE A 1 113 ? -1.317 86.477 18.581 1.00 25.20 101 PHE A O 1
ATOM 858 N N . ASN A 1 114 ? -0.269 84.493 18.634 1.00 21.12 102 ASN A N 1
ATOM 859 C CA . ASN A 1 114 ? -0.119 84.442 17.191 1.00 21.03 102 ASN A CA 1
ATOM 860 C C . ASN A 1 114 ? -0.321 83.023 16.689 1.00 20.54 102 ASN A C 1
ATOM 861 O O . ASN A 1 114 ? 0.571 82.176 16.866 1.00 21.62 102 ASN A O 1
ATOM 866 N N . GLU A 1 115 ? -1.451 82.766 16.042 1.00 19.88 103 GLU A N 1
ATOM 867 C CA . GLU A 1 115 ? -1.843 81.423 15.591 1.00 19.40 103 GLU A CA 1
ATOM 868 C C . GLU A 1 115 ? -0.798 80.721 14.717 1.00 18.76 103 GLU A C 1
ATOM 869 O O . GLU A 1 115 ? -0.583 79.507 14.829 1.00 19.70 103 GLU A O 1
ATOM 875 N N . GLY A 1 116 ? -0.158 81.476 13.837 1.00 17.08 104 GLY A N 1
ATOM 876 C CA . GLY A 1 116 ? 0.718 80.844 12.839 1.00 16.77 104 GLY A CA 1
ATOM 877 C C . GLY A 1 116 ? 2.187 80.777 13.185 1.00 16.76 104 GLY A C 1
ATOM 878 O O . GLY A 1 116 ? 2.989 80.228 12.420 1.00 17.10 104 GLY A O 1
ATOM 879 N N . VAL A 1 117 ? 2.575 81.365 14.315 1.00 16.45 105 VAL A N 1
ATOM 880 C CA . VAL A 1 117 ? 3.982 81.401 14.675 1.00 15.74 105 VAL A CA 1
ATOM 881 C C . VAL A 1 117 ? 4.470 79.975 14.902 1.00 15.46 105 VAL A C 1
ATOM 882 O O . VAL A 1 117 ? 3.829 79.181 15.600 1.00 14.60 105 VAL A O 1
ATOM 886 N N . GLY A 1 118 ? 5.594 79.654 14.276 1.00 15.14 106 GLY A N 1
ATOM 887 C CA . GLY A 1 118 ? 6.219 78.355 14.461 1.00 16.05 106 GLY A CA 1
ATOM 888 C C . GLY A 1 118 ? 5.586 77.263 13.617 1.00 13.79 106 GLY A C 1
ATOM 889 O O . GLY A 1 118 ? 5.916 76.082 13.767 1.00 15.62 106 GLY A O 1
ATOM 890 N N . SER A 1 119 ? 4.650 77.645 12.748 1.00 15.11 107 SER A N 1
ATOM 891 C CA . SER A 1 119 ? 3.940 76.645 11.980 1.00 14.53 107 SER A CA 1
ATOM 892 C C . SER A 1 119 ? 4.635 76.273 10.679 1.00 14.03 107 SER A C 1
ATOM 893 O O . SER A 1 119 ? 5.525 76.986 10.223 1.00 14.76 107 SER A O 1
ATOM 896 N N . GLN A 1 120 ? 4.222 75.171 10.067 1.00 14.54 108 GLN A N 1
ATOM 897 C CA . GLN A 1 120 ? 4.779 74.833 8.756 1.00 13.26 108 GLN A CA 1
ATOM 898 C C . GLN A 1 120 ? 4.569 75.997 7.772 1.00 14.58 108 GLN A C 1
ATOM 899 O O . GLN A 1 120 ? 3.469 76.577 7.693 1.00 15.80 108 GLN A O 1
ATOM 905 N N . ASN A 1 121 ? 5.593 76.255 6.976 1.00 15.20 109 ASN A N 1
ATOM 906 C CA . ASN A 1 121 ? 5.586 77.293 5.925 1.00 15.65 109 ASN A CA 1
ATOM 907 C C . ASN A 1 121 ? 5.702 78.723 6.433 1.00 15.34 109 ASN A C 1
ATOM 908 O O . ASN A 1 121 ? 5.609 79.668 5.647 1.00 17.30 109 ASN A O 1
ATOM 913 N N . SER A 1 122 ? 5.959 78.889 7.733 1.00 14.73 110 SER A N 1
ATOM 914 C CA . SER A 1 122 ? 6.270 80.219 8.288 1.00 15.23 110 SER A CA 1
ATOM 915 C C . SER A 1 122 ? 7.656 80.710 7.825 1.00 15.29 110 SER A C 1
ATOM 916 O O . SER A 1 122 ? 8.501 79.918 7.383 1.00 15.51 110 SER A O 1
ATOM 919 N N . PHE A 1 123 ? 7.876 82.012 7.905 1.00 14.73 111 PHE A N 1
ATOM 920 C CA . PHE A 1 123 ? 9.136 82.584 7.456 1.00 13.62 111 PHE A CA 1
ATOM 921 C C . PHE A 1 123 ? 10.276 82.232 8.395 1.00 13.41 111 PHE A C 1
ATOM 922 O O . PHE A 1 123 ? 10.148 82.299 9.623 1.00 14.54 111 PHE A O 1
ATOM 930 N N . PHE A 1 124 ? 11.433 81.967 7.799 1.00 13.25 112 PHE A N 1
ATOM 931 C CA . PHE A 1 124 ? 12.670 81.978 8.590 1.00 13.36 112 PHE A CA 1
ATOM 932 C C . PHE A 1 124 ? 12.969 83.413 9.023 1.00 13.06 112 PHE A C 1
ATOM 933 O O . PHE A 1 124 ? 13.008 84.338 8.179 1.00 14.63 112 PHE A O 1
ATOM 941 N N . GLY A 1 125 ? 13.176 83.622 10.316 1.00 13.20 113 GLY A N 1
ATOM 942 C CA . GLY A 1 125 ? 13.694 84.921 10.780 1.00 12.56 113 GLY A CA 1
ATOM 943 C C . GLY A 1 125 ? 15.196 85.063 10.529 1.00 12.96 113 GLY A C 1
ATOM 944 O O . GLY A 1 125 ? 15.807 84.246 9.832 1.00 13.69 113 GLY A O 1
ATOM 945 N N . ARG A 1 126 ? 15.801 86.098 11.102 1.00 12.57 114 ARG A N 1
ATOM 946 C CA . ARG A 1 126 ? 17.253 86.278 11.009 1.00 13.19 114 ARG A CA 1
ATOM 947 C C . ARG A 1 126 ? 17.835 86.656 12.351 1.00 14.02 114 ARG A C 1
ATOM 948 O O . ARG A 1 126 ? 17.133 87.186 13.199 1.00 14.52 114 ARG A O 1
ATOM 956 N N . ASN A 1 127 ? 19.130 86.393 12.543 1.00 13.63 115 ASN A N 1
ATOM 957 C CA . ASN A 1 127 ? 19.894 86.926 13.673 1.00 13.57 115 ASN A CA 1
ATOM 958 C C . ASN A 1 127 ? 20.755 88.115 13.268 1.00 15.29 115 ASN A C 1
ATOM 959 O O . ASN A 1 127 ? 20.924 89.067 14.033 1.00 17.02 115 ASN A O 1
ATOM 964 N N . CYS A 1 128 ? 21.259 88.067 12.040 1.00 15.45 116 CYS A N 1
ATOM 965 C CA . CYS A 1 128 ? 22.116 89.135 11.503 1.00 17.17 116 CYS A CA 1
ATOM 966 C C . CYS A 1 128 ? 21.413 89.792 10.331 1.00 15.44 116 CYS A C 1
ATOM 967 O O . CYS A 1 128 ? 20.718 89.124 9.568 1.00 16.72 116 CYS A O 1
ATOM 970 N N . PRO A 1 129 ? 21.590 91.123 10.142 1.00 15.87 117 PRO A N 1
ATOM 971 C CA . PRO A 1 129 ? 20.961 91.760 8.979 1.00 17.39 117 PRO A CA 1
ATOM 972 C C . PRO A 1 129 ? 21.424 91.076 7.688 1.00 15.84 117 PRO A C 1
ATOM 973 O O . PRO A 1 129 ? 22.594 90.677 7.590 1.00 17.87 117 PRO A O 1
ATOM 977 N N . PRO A 1 130 ? 20.523 90.941 6.716 1.00 15.98 118 PRO A N 1
ATOM 978 C CA . PRO A 1 130 ? 20.908 90.303 5.469 1.00 15.44 118 PRO A CA 1
ATOM 979 C C . PRO A 1 130 ? 21.923 91.110 4.664 1.00 16.12 118 PRO A C 1
ATOM 980 O O . PRO A 1 130 ? 21.966 92.362 4.753 1.00 18.09 118 PRO A O 1
ATOM 984 N N . VAL A 1 131 ? 22.749 90.393 3.915 1.00 15.84 119 VAL A N 1
ATOM 985 C CA . VAL A 1 131 ? 23.753 90.989 3.025 1.00 15.91 119 VAL A CA 1
ATOM 986 C C . VAL A 1 131 ? 23.443 90.452 1.634 1.00 16.93 119 VAL A C 1
ATOM 987 O O . VAL A 1 131 ? 23.646 89.259 1.361 1.00 16.79 119 VAL A O 1
ATOM 991 N N . ASP A 1 132 ? 22.960 91.324 0.741 1.00 19.17 120 ASP A N 1
ATOM 992 C CA . ASP A 1 132 ? 22.596 90.897 -0.609 1.00 20.82 120 ASP A CA 1
ATOM 993 C C . ASP A 1 132 ? 23.862 90.468 -1.357 1.00 18.87 120 ASP A C 1
ATOM 994 O O . ASP A 1 132 ? 24.842 91.205 -1.420 1.00 21.08 120 ASP A O 1
ATOM 999 N N . GLN A 1 133 ? 23.855 89.231 -1.870 1.00 17.15 121 GLN A N 1
ATOM 1000 C CA . GLN A 1 133 ? 25.029 88.662 -2.542 1.00 17.17 121 GLN A CA 1
ATOM 1001 C C . GLN A 1 133 ? 24.650 88.147 -3.921 1.00 16.56 121 GLN A C 1
ATOM 1002 O O . GLN A 1 133 ? 25.367 87.313 -4.496 1.00 17.33 121 GLN A O 1
ATOM 1008 N N . LYS A 1 134 ? 23.528 88.637 -4.467 1.00 17.50 122 LYS A N 1
ATOM 1009 C CA A LYS A 1 134 ? 23.058 88.127 -5.757 0.50 20.03 122 LYS A CA 1
ATOM 1010 C CA B LYS A 1 134 ? 23.038 88.170 -5.775 0.50 20.23 122 LYS A CA 1
ATOM 1011 C C . LYS A 1 134 ? 24.067 88.343 -6.888 1.00 21.64 122 LYS A C 1
ATOM 1012 O O . LYS A 1 134 ? 24.103 87.556 -7.822 1.00 24.00 122 LYS A O 1
ATOM 1023 N N . SER A 1 135 ? 24.890 89.389 -6.786 1.00 20.10 123 SER A N 1
ATOM 1024 C CA . SER A 1 135 ? 25.930 89.631 -7.783 1.00 19.97 123 SER A CA 1
ATOM 1025 C C . SER A 1 135 ? 27.221 88.841 -7.549 1.00 20.63 123 SER A C 1
ATOM 1026 O O . SER A 1 135 ? 28.152 88.915 -8.354 1.00 23.54 123 SER A O 1
ATOM 1029 N N . LYS A 1 136 ? 27.274 88.068 -6.457 1.00 18.13 124 LYS A N 1
ATOM 1030 C CA A LYS A 1 136 ? 28.466 87.340 -6.034 0.50 18.73 124 LYS A CA 1
ATOM 1031 C CA B LYS A 1 136 ? 28.486 87.295 -6.176 0.50 17.53 124 LYS A CA 1
ATOM 1032 C C . LYS A 1 136 ? 28.133 85.893 -5.717 1.00 14.50 124 LYS A C 1
ATOM 1033 O O . LYS A 1 136 ? 28.871 85.257 -4.964 1.00 17.21 124 LYS A O 1
ATOM 1044 N N . LEU A 1 137 ? 27.018 85.384 -6.244 1.00 15.89 125 LEU A N 1
ATOM 1045 C CA . LEU A 1 137 ? 26.673 83.979 -5.951 1.00 15.95 125 LEU A CA 1
ATOM 1046 C C . LEU A 1 137 ? 27.751 82.998 -6.375 1.00 16.10 125 LEU A C 1
ATOM 1047 O O . LEU A 1 137 ? 27.852 81.897 -5.789 1.00 17.53 125 LEU A O 1
ATOM 1052 N N . ARG A 1 138 ? 28.539 83.376 -7.376 1.00 17.37 126 ARG A N 1
ATOM 1053 C CA A ARG A 1 138 ? 29.571 82.490 -7.894 0.50 18.00 126 ARG A CA 1
ATOM 1054 C CA B ARG A 1 138 ? 29.582 82.513 -7.922 0.50 18.04 126 ARG A CA 1
ATOM 1055 C C . ARG A 1 138 ? 30.972 83.072 -7.698 1.00 18.81 126 ARG A C 1
ATOM 1056 O O . ARG A 1 138 ? 31.918 82.692 -8.406 1.00 22.97 126 ARG A O 1
ATOM 1071 N N . ARG A 1 139 ? 31.113 83.983 -6.729 1.00 16.42 127 ARG A N 1
ATOM 1072 C CA . ARG A 1 139 ? 32.419 84.619 -6.467 1.00 18.68 127 ARG A CA 1
ATOM 1073 C C . ARG A 1 139 ? 32.899 84.468 -5.010 1.00 18.54 127 ARG A C 1
ATOM 1074 O O . ARG A 1 139 ? 32.287 85.015 -4.096 1.00 19.62 127 ARG A O 1
ATOM 1082 N N . PRO A 1 140 ? 33.986 83.722 -4.782 1.00 17.80 128 PRO A N 1
ATOM 1083 C CA . PRO A 1 140 ? 34.682 82.853 -5.731 1.00 17.62 128 PRO A CA 1
ATOM 1084 C C . PRO A 1 140 ? 33.814 81.669 -6.106 1.00 17.35 128 PRO A C 1
ATOM 1085 O O . PRO A 1 140 ? 32.761 81.418 -5.474 1.00 15.74 128 PRO A O 1
ATOM 1089 N N . ASP A 1 141 ? 34.248 80.906 -7.100 1.00 16.74 129 ASP A N 1
ATOM 1090 C CA . ASP A 1 141 ? 33.400 79.860 -7.618 1.00 17.12 129 ASP A CA 1
ATOM 1091 C C . ASP A 1 141 ? 33.117 78.809 -6.542 1.00 15.41 129 ASP A C 1
ATOM 1092 O O . ASP A 1 141 ? 34.019 78.350 -5.872 1.00 16.04 129 ASP A O 1
ATOM 1097 N N . PRO A 1 142 ? 31.843 78.440 -6.375 1.00 14.68 130 PRO A N 1
ATOM 1098 C CA . PRO A 1 142 ? 31.550 77.503 -5.256 1.00 15.02 130 PRO A CA 1
ATOM 1099 C C . PRO A 1 142 ? 32.144 76.109 -5.433 1.00 16.07 130 PRO A C 1
ATOM 1100 O O . PRO A 1 142 ? 32.430 75.453 -4.448 1.00 16.04 130 PRO A O 1
ATOM 1104 N N . MET A 1 143 ? 32.342 75.654 -6.672 1.00 15.25 131 MET A N 1
ATOM 1105 C CA . MET A 1 143 ? 32.976 74.365 -6.896 1.00 16.91 131 MET A CA 1
ATOM 1106 C C . MET A 1 143 ? 34.481 74.454 -6.649 1.00 16.28 131 MET A C 1
ATOM 1107 O O . MET A 1 143 ? 35.092 73.470 -6.213 1.00 18.06 131 MET A O 1
ATOM 1112 N N . VAL A 1 144 ? 35.076 75.625 -6.893 1.00 15.68 132 VAL A N 1
ATOM 1113 C CA . VAL A 1 144 ? 36.468 75.850 -6.465 1.00 16.01 132 VAL A CA 1
ATOM 1114 C C . VAL A 1 144 ? 36.617 75.828 -4.939 1.00 16.02 132 VAL A C 1
ATOM 1115 O O . VAL A 1 144 ? 37.519 75.178 -4.413 1.00 16.28 132 VAL A O 1
ATOM 1119 N N . VAL A 1 145 ? 35.714 76.522 -4.240 1.00 15.02 133 VAL A N 1
ATOM 1120 C CA . VAL A 1 145 ? 35.708 76.516 -2.786 1.00 15.82 133 VAL A CA 1
ATOM 1121 C C . VAL A 1 145 ? 35.544 75.066 -2.291 1.00 14.51 133 VAL A C 1
ATOM 1122 O O . VAL A 1 145 ? 36.320 74.585 -1.455 1.00 15.91 133 VAL A O 1
ATOM 1126 N N . ALA A 1 146 ? 34.560 74.356 -2.847 1.00 14.08 134 ALA A N 1
ATOM 1127 C CA . ALA A 1 146 ? 34.339 72.960 -2.420 1.00 13.96 134 ALA A CA 1
ATOM 1128 C C . ALA A 1 146 ? 35.574 72.079 -2.658 1.00 15.79 134 ALA A C 1
ATOM 1129 O O . ALA A 1 146 ? 35.982 71.320 -1.775 1.00 17.39 134 ALA A O 1
ATOM 1131 N N . THR A 1 147 ? 36.203 72.203 -3.830 1.00 15.47 135 THR A N 1
ATOM 1132 C CA . THR A 1 147 ? 37.337 71.361 -4.151 1.00 16.51 135 THR A CA 1
ATOM 1133 C C . THR A 1 147 ? 38.530 71.670 -3.263 1.00 15.95 135 THR A C 1
ATOM 1134 O O . THR A 1 147 ? 39.142 70.756 -2.696 1.00 18.50 135 THR A O 1
ATOM 1138 N N . LYS A 1 148 ? 38.876 72.949 -3.143 1.00 15.43 136 LYS A N 1
ATOM 1139 C CA . LYS A 1 148 ? 40.140 73.296 -2.526 1.00 15.14 136 LYS A CA 1
ATOM 1140 C C . LYS A 1 148 ? 40.093 73.379 -1.006 1.00 14.43 136 LYS A C 1
ATOM 1141 O O . LYS A 1 148 ? 41.106 73.101 -0.340 1.00 16.29 136 LYS A O 1
ATOM 1147 N N . LEU A 1 149 ? 38.920 73.704 -0.458 1.00 15.53 137 LEU A N 1
ATOM 1148 C CA . LEU A 1 149 ? 38.836 74.000 0.966 1.00 14.45 137 LEU A CA 1
ATOM 1149 C C . LEU A 1 149 ? 38.023 73.003 1.747 1.00 13.25 137 LEU A C 1
ATOM 1150 O O . LEU A 1 149 ? 38.222 72.883 2.954 1.00 16.09 137 LEU A O 1
ATOM 1155 N N . LEU A 1 150 ? 37.108 72.296 1.067 1.00 14.82 138 LEU A N 1
ATOM 1156 C CA . LEU A 1 150 ? 36.148 71.433 1.800 1.00 13.89 138 LEU A CA 1
ATOM 1157 C C . LEU A 1 150 ? 36.417 69.945 1.577 1.00 15.03 138 LEU A C 1
ATOM 1158 O O . LEU A 1 150 ? 36.555 69.197 2.550 1.00 15.12 138 LEU A O 1
ATOM 1163 N N . GLY A 1 151 ? 36.509 69.503 0.313 1.00 15.29 139 GLY A N 1
ATOM 1164 C CA . GLY A 1 151 ? 36.636 68.045 0.041 1.00 15.23 139 GLY A CA 1
ATOM 1165 C C . GLY A 1 151 ? 37.674 67.351 0.912 1.00 15.28 139 GLY A C 1
ATOM 1166 O O . GLY A 1 151 ? 38.816 67.821 1.069 1.00 16.23 139 GLY A O 1
ATOM 1167 N N . ARG A 1 152 ? 37.301 66.205 1.469 1.00 13.90 140 ARG A N 1
ATOM 1168 C CA . ARG A 1 152 ? 38.124 65.491 2.434 1.00 16.43 140 ARG A CA 1
ATOM 1169 C C . ARG A 1 152 ? 39.438 64.998 1.813 1.00 16.47 140 ARG A C 1
ATOM 1170 O O . ARG A 1 152 ? 39.430 64.268 0.822 1.00 17.82 140 ARG A O 1
ATOM 1178 N N . LYS A 1 153 ? 40.538 65.422 2.416 1.00 17.19 141 LYS A N 1
ATOM 1179 C CA . LYS A 1 153 ? 41.862 64.915 1.988 1.00 19.26 141 LYS A CA 1
ATOM 1180 C C . LYS A 1 153 ? 42.233 63.669 2.801 1.00 22.53 141 LYS A C 1
ATOM 1181 O O . LYS A 1 153 ? 42.368 62.576 2.225 1.00 29.13 141 LYS A O 1
ATOM 1187 N N . LYS A 1 154 ? 42.448 63.855 4.094 1.00 19.55 142 LYS A N 1
ATOM 1188 C CA . LYS A 1 154 ? 42.742 62.778 5.055 1.00 20.56 142 LYS A CA 1
ATOM 1189 C C . LYS A 1 154 ? 41.687 62.942 6.128 1.00 21.00 142 LYS A C 1
ATOM 1190 O O . LYS A 1 154 ? 41.476 64.049 6.619 1.00 21.41 142 LYS A O 1
ATOM 1196 N N . PHE A 1 155 ? 41.059 61.838 6.500 1.00 18.62 143 PHE A N 1
ATOM 1197 C CA . PHE A 1 155 ? 39.979 61.891 7.491 1.00 16.75 143 PHE A CA 1
ATOM 1198 C C . PHE A 1 155 ? 40.476 62.355 8.831 1.00 18.01 143 PHE A C 1
ATOM 1199 O O . PHE A 1 155 ? 41.466 61.813 9.354 1.00 19.45 143 PHE A O 1
ATOM 1207 N N . ILE A 1 156 ? 39.771 63.337 9.407 1.00 15.60 144 ILE A N 1
ATOM 1208 C CA . ILE A 1 156 ? 40.068 63.837 10.730 1.00 16.34 144 ILE A CA 1
ATOM 1209 C C . ILE A 1 156 ? 38.859 63.529 11.595 1.00 15.22 144 ILE A C 1
ATOM 1210 O O . ILE A 1 156 ? 37.739 63.896 11.242 1.00 15.36 144 ILE A O 1
ATOM 1215 N N . ASP A 1 157 ? 39.088 62.896 12.742 1.00 14.80 145 ASP A N 1
ATOM 1216 C CA . ASP A 1 157 ? 37.965 62.527 13.631 1.00 14.45 145 ASP A CA 1
ATOM 1217 C C . ASP A 1 157 ? 37.946 63.354 14.899 1.00 15.97 145 ASP A C 1
ATOM 1218 O O . ASP A 1 157 ? 38.811 64.213 15.120 1.00 15.58 145 ASP A O 1
ATOM 1223 N N . THR A 1 158 ? 36.922 63.118 15.730 1.00 14.97 146 THR A N 1
ATOM 1224 C CA . THR A 1 158 ? 36.755 63.831 16.971 1.00 13.17 146 THR A CA 1
ATOM 1225 C C . THR A 1 158 ? 37.244 63.083 18.224 1.00 15.01 146 THR A C 1
ATOM 1226 O O . THR A 1 158 ? 36.779 63.336 19.327 1.00 16.51 146 THR A O 1
ATOM 1230 N N . GLY A 1 159 ? 38.223 62.212 18.060 1.00 14.99 147 GLY A N 1
ATOM 1231 C CA . GLY A 1 159 ? 38.772 61.515 19.222 1.00 14.53 147 GLY A CA 1
ATOM 1232 C C . GLY A 1 159 ? 37.729 60.582 19.822 1.00 15.01 147 GLY A C 1
ATOM 1233 O O . GLY A 1 159 ? 37.116 59.764 19.113 1.00 16.38 147 GLY A O 1
ATOM 1234 N N . LYS A 1 160 ? 37.526 60.687 21.130 1.00 15.28 148 LYS A N 1
ATOM 1235 C CA . LYS A 1 160 ? 36.527 59.874 21.816 1.00 15.16 148 LYS A CA 1
ATOM 1236 C C . LYS A 1 160 ? 35.283 60.707 22.204 1.00 12.04 148 LYS A C 1
ATOM 1237 O O . LYS A 1 160 ? 34.362 60.206 22.854 1.00 14.84 148 LYS A O 1
ATOM 1243 N N . GLN A 1 161 ? 35.247 61.964 21.741 1.00 12.51 149 GLN A N 1
ATOM 1244 C CA . GLN A 1 161 ? 34.277 62.948 22.272 1.00 14.23 149 GLN A CA 1
ATOM 1245 C C . GLN A 1 161 ? 32.864 62.840 21.726 1.00 12.95 149 GLN A C 1
ATOM 1246 O O . GLN A 1 161 ? 31.913 63.215 22.408 1.00 13.80 149 GLN A O 1
ATOM 1252 N N . PHE A 1 162 ? 32.728 62.361 20.494 1.00 12.09 150 PHE A N 1
ATOM 1253 C CA . PHE A 1 162 ? 31.465 62.603 19.776 1.00 12.70 150 PHE A CA 1
ATOM 1254 C C . PHE A 1 162 ? 31.312 61.551 18.694 1.00 10.90 150 PHE A C 1
ATOM 1255 O O . PHE A 1 162 ? 31.927 61.638 17.636 1.00 13.07 150 PHE A O 1
ATOM 1263 N N . ASN A 1 163 ? 30.494 60.541 18.986 1.00 11.23 151 ASN A N 1
ATOM 1264 C CA . ASN A 1 163 ? 30.443 59.364 18.132 1.00 10.94 151 ASN A CA 1
ATOM 1265 C C . ASN A 1 163 ? 29.399 59.464 17.023 1.00 10.80 151 ASN A C 1
ATOM 1266 O O . ASN A 1 163 ? 28.822 60.542 16.762 1.00 11.70 151 ASN A O 1
ATOM 1271 N N . MET A 1 164 ? 29.219 58.364 16.298 1.00 11.02 152 MET A N 1
ATOM 1272 C CA . MET A 1 164 ? 28.261 58.382 15.165 1.00 10.77 152 MET A CA 1
ATOM 1273 C C . MET A 1 164 ? 26.802 58.362 15.563 1.00 11.89 152 MET A C 1
ATOM 1274 O O . MET A 1 164 ? 25.945 58.772 14.760 1.00 12.35 152 MET A O 1
ATOM 1279 N N . ILE A 1 165 ? 26.516 57.976 16.813 1.00 11.45 153 ILE A N 1
ATOM 1280 C CA . ILE A 1 165 ? 25.176 58.181 17.350 1.00 11.29 153 ILE A CA 1
ATOM 1281 C C . ILE A 1 165 ? 24.969 59.711 17.491 1.00 11.07 153 ILE A C 1
ATOM 1282 O O . ILE A 1 165 ? 23.873 60.216 17.159 1.00 11.51 153 ILE A O 1
ATOM 1287 N N . ALA A 1 166 ? 25.984 60.443 17.981 1.00 10.44 154 ALA A N 1
ATOM 1288 C CA . ALA A 1 166 ? 25.867 61.916 18.113 1.00 10.49 154 ALA A CA 1
ATOM 1289 C C . ALA A 1 166 ? 25.715 62.612 16.747 1.00 10.47 154 ALA A C 1
ATOM 1290 O O . ALA A 1 166 ? 25.002 63.604 16.629 1.00 11.00 154 ALA A O 1
ATOM 1292 N N . ALA A 1 167 ? 26.418 62.097 15.732 1.00 10.87 155 ALA A N 1
ATOM 1293 C CA . ALA A 1 167 ? 26.256 62.667 14.398 1.00 11.06 155 ALA A CA 1
ATOM 1294 C C . ALA A 1 167 ? 24.869 62.346 13.851 1.00 11.23 155 ALA A C 1
ATOM 1295 O O . ALA A 1 167 ? 24.244 63.218 13.213 1.00 12.47 155 ALA A O 1
ATOM 1297 N N . SER A 1 168 ? 24.384 61.118 14.060 1.00 11.28 156 SER A N 1
ATOM 1298 C CA . SER A 1 168 ? 23.021 60.810 13.642 1.00 10.71 156 SER A CA 1
ATOM 1299 C C . SER A 1 168 ? 22.009 61.703 14.358 1.00 11.22 156 SER A C 1
ATOM 1300 O O . SER A 1 168 ? 21.011 62.143 13.771 1.00 11.60 156 SER A O 1
ATOM 1303 N N . TRP A 1 169 ? 22.267 61.957 15.648 1.00 10.70 157 TRP A N 1
ATOM 1304 C CA . TRP A 1 169 ? 21.325 62.690 16.483 1.00 10.01 157 TRP A CA 1
ATOM 1305 C C . TRP A 1 169 ? 21.131 64.113 15.959 1.00 10.06 157 TRP A C 1
ATOM 1306 O O . TRP A 1 169 ? 20.010 64.610 15.901 1.00 9.94 157 TRP A O 1
ATOM 1317 N N . ILE A 1 170 ? 22.228 64.795 15.618 1.00 10.68 158 ILE A N 1
ATOM 1318 C CA . ILE A 1 170 ? 22.026 66.181 15.178 1.00 11.50 158 ILE A CA 1
ATOM 1319 C C . ILE A 1 170 ? 21.278 66.256 13.845 1.00 10.66 158 ILE A C 1
ATOM 1320 O O . ILE A 1 170 ? 20.463 67.145 13.669 1.00 11.03 158 ILE A O 1
ATOM 1325 N N . GLN A 1 171 ? 21.521 65.292 12.951 1.00 10.51 159 GLN A N 1
ATOM 1326 C CA . GLN A 1 171 ? 20.716 65.250 11.748 1.00 10.90 159 GLN A CA 1
ATOM 1327 C C . GLN A 1 171 ? 19.245 64.971 12.080 1.00 11.25 159 GLN A C 1
ATOM 1328 O O . GLN A 1 171 ? 18.365 65.601 11.504 1.00 11.70 159 GLN A O 1
ATOM 1334 N N . PHE A 1 172 ? 18.997 64.044 13.003 1.00 10.47 160 PHE A N 1
ATOM 1335 C CA . PHE A 1 172 ? 17.653 63.744 13.504 1.00 10.95 160 PHE A CA 1
ATOM 1336 C C . PHE A 1 172 ? 16.966 65.037 14.015 1.00 11.42 160 PHE A C 1
ATOM 1337 O O . PHE A 1 172 ? 15.782 65.251 13.713 1.00 11.99 160 PHE A O 1
ATOM 1345 N N . MET A 1 173 ? 17.710 65.930 14.691 1.00 10.83 161 MET A N 1
ATOM 1346 C CA . MET A 1 173 ? 17.163 67.260 15.078 1.00 10.49 161 MET A CA 1
ATOM 1347 C C . MET A 1 173 ? 16.928 68.176 13.892 1.00 9.74 161 MET A C 1
ATOM 1348 O O . MET A 1 173 ? 15.885 68.848 13.856 1.00 11.19 161 MET A O 1
ATOM 1353 N N . ILE A 1 174 ? 17.860 68.225 12.933 1.00 10.18 162 ILE A N 1
ATOM 1354 C CA . ILE A 1 174 ? 17.629 69.058 11.736 1.00 10.66 162 ILE A CA 1
ATOM 1355 C C . ILE A 1 174 ? 16.326 68.656 11.048 1.00 11.52 162 ILE A C 1
ATOM 1356 O O . ILE A 1 174 ? 15.567 69.527 10.576 1.00 12.00 162 ILE A O 1
ATOM 1361 N N . HIS A 1 175 ? 16.045 67.355 11.024 1.00 10.94 163 HIS A N 1
ATOM 1362 C CA . HIS A 1 175 ? 14.776 66.857 10.441 1.00 11.71 163 HIS A CA 1
ATOM 1363 C C . HIS A 1 175 ? 13.518 67.296 11.177 1.00 11.35 163 HIS A C 1
ATOM 1364 O O . HIS A 1 175 ? 12.427 67.176 10.608 1.00 13.43 163 HIS A O 1
ATOM 1371 N N . ASP A 1 176 ? 13.650 67.721 12.439 1.00 10.39 164 ASP A N 1
ATOM 1372 C CA . ASP A 1 176 ? 12.574 68.334 13.213 1.00 9.68 164 ASP A CA 1
ATOM 1373 C C . ASP A 1 176 ? 12.506 69.832 12.931 1.00 12.21 164 ASP A C 1
ATOM 1374 O O . ASP A 1 176 ? 11.421 70.427 12.840 1.00 13.21 164 ASP A O 1
ATOM 1379 N N . TRP A 1 177 ? 13.670 70.451 12.780 1.00 10.74 165 TRP A N 1
ATOM 1380 C CA . TRP A 1 177 ? 13.766 71.917 12.860 1.00 11.02 165 TRP A CA 1
ATOM 1381 C C . TRP A 1 177 ? 13.602 72.764 11.595 1.00 11.68 165 TRP A C 1
ATOM 1382 O O . TRP A 1 177 ? 12.855 73.765 11.629 1.00 12.44 165 TRP A O 1
ATOM 1393 N N . ILE A 1 178 ? 14.347 72.426 10.537 1.00 11.51 166 ILE A N 1
ATOM 1394 C CA . ILE A 1 178 ? 14.568 73.376 9.440 1.00 10.96 166 ILE A CA 1
ATOM 1395 C C . ILE A 1 178 ? 14.698 72.728 8.068 1.00 11.64 166 ILE A C 1
ATOM 1396 O O . ILE A 1 178 ? 15.463 71.795 7.872 1.00 12.15 166 ILE A O 1
ATOM 1401 N N . ASP A 1 179 ? 13.947 73.250 7.106 1.00 13.07 167 ASP A N 1
ATOM 1402 C CA . ASP A 1 179 ? 14.174 72.894 5.692 1.00 13.06 167 ASP A CA 1
ATOM 1403 C C . ASP A 1 179 ? 13.546 74.005 4.863 1.00 12.53 167 ASP A C 1
ATOM 1404 O O . ASP A 1 179 ? 12.491 74.531 5.209 1.00 14.17 167 ASP A O 1
ATOM 1409 N N . HIS A 1 180 ? 14.252 74.427 3.826 1.00 12.81 168 HIS A N 1
ATOM 1410 C CA . HIS A 1 180 ? 13.809 75.578 3.034 1.00 12.50 168 HIS A CA 1
ATOM 1411 C C . HIS A 1 180 ? 12.900 75.208 1.864 1.00 14.17 168 HIS A C 1
ATOM 1412 O O . HIS A 1 180 ? 13.183 74.296 1.108 1.00 15.17 168 HIS A O 1
ATOM 1419 N N . LEU A 1 181 ? 11.782 75.916 1.748 1.00 13.92 169 LEU A N 1
ATOM 1420 C CA . LEU A 1 181 ? 10.927 75.788 0.559 1.00 15.89 169 LEU A CA 1
ATOM 1421 C C . LEU A 1 181 ? 11.694 76.158 -0.719 1.00 15.02 169 LEU A C 1
ATOM 1422 O O . LEU A 1 181 ? 12.308 77.219 -0.796 1.00 14.16 169 LEU A O 1
ATOM 1427 N N . GLU A 1 182 ? 11.580 75.303 -1.740 1.00 15.17 170 GLU A N 1
ATOM 1428 C CA . GLU A 1 182 ? 12.196 75.537 -3.046 1.00 15.77 170 GLU A CA 1
ATOM 1429 C C . GLU A 1 182 ? 11.202 76.130 -4.011 1.00 16.10 170 GLU A C 1
ATOM 1430 O O . GLU A 1 182 ? 9.975 75.898 -3.925 1.00 18.67 170 GLU A O 1
ATOM 1436 N N . ASP A 1 183 ? 11.754 76.902 -4.933 1.00 16.84 171 ASP A N 1
ATOM 1437 C CA . ASP A 1 183 ? 10.968 77.335 -6.102 1.00 18.59 171 ASP A CA 1
ATOM 1438 C C . ASP A 1 183 ? 11.012 76.228 -7.162 1.00 19.22 171 ASP A C 1
ATOM 1439 O O . ASP A 1 183 ? 11.548 75.138 -6.938 1.00 20.36 171 ASP A O 1
ATOM 1444 N N . THR A 1 184 ? 10.415 76.493 -8.316 1.00 20.83 172 THR A N 1
ATOM 1445 C CA . THR A 1 184 ? 10.430 75.514 -9.394 1.00 22.33 172 THR A CA 1
ATOM 1446 C C . THR A 1 184 ? 11.552 75.814 -10.408 1.00 24.87 172 THR A C 1
ATOM 1447 O O . THR A 1 184 ? 11.899 74.978 -11.234 1.00 27.48 172 THR A O 1
ATOM 1451 N N . HIS A 1 185 ? 12.142 76.996 -10.300 1.00 23.79 173 HIS A N 1
ATOM 1452 C CA A HIS A 1 185 ? 13.200 77.417 -11.203 0.50 26.16 173 HIS A CA 1
ATOM 1453 C CA B HIS A 1 185 ? 13.221 77.425 -11.201 0.50 26.21 173 HIS A CA 1
ATOM 1454 C C . HIS A 1 185 ? 14.499 76.644 -10.932 1.00 25.60 173 HIS A C 1
ATOM 1455 O O . HIS A 1 185 ? 14.919 76.501 -9.770 1.00 21.63 173 HIS A O 1
ATOM 1468 N N . GLN A 1 186 ? 15.131 76.146 -11.996 1.00 24.39 174 GLN A N 1
ATOM 1469 C CA . GLN A 1 186 ? 16.395 75.423 -11.872 1.00 25.04 174 GLN A CA 1
ATOM 1470 C C . GLN A 1 186 ? 17.618 76.321 -12.031 1.00 22.30 174 GLN A C 1
ATOM 1471 O O . GLN A 1 186 ? 17.636 77.265 -12.867 1.00 23.57 174 GLN A O 1
ATOM 1477 N N . ILE A 1 187 ? 18.624 76.036 -11.206 1.00 20.27 175 ILE A N 1
ATOM 1478 C CA . ILE A 1 187 ? 19.936 76.678 -11.250 1.00 18.66 175 ILE A CA 1
ATOM 1479 C C . ILE A 1 187 ? 20.970 75.638 -11.674 1.00 20.19 175 ILE A C 1
ATOM 1480 O O . ILE A 1 187 ? 20.827 74.457 -11.339 1.00 19.24 175 ILE A O 1
ATOM 1485 N N . GLU A 1 188 ? 21.999 76.053 -12.423 1.00 19.97 176 GLU A N 1
ATOM 1486 C CA . GLU A 1 188 ? 23.070 75.142 -12.805 1.00 20.34 176 GLU A CA 1
ATOM 1487 C C . GLU A 1 188 ? 24.390 75.760 -12.437 1.00 20.96 176 GLU A C 1
ATOM 1488 O O . GLU A 1 188 ? 24.646 76.927 -12.755 1.00 24.69 176 GLU A O 1
ATOM 1494 N N . LEU A 1 189 ? 25.224 74.963 -11.770 1.00 20.26 177 LEU A N 1
ATOM 1495 C CA . LEU A 1 189 ? 26.605 75.338 -11.490 1.00 19.51 177 LEU A CA 1
ATOM 1496 C C . LEU A 1 189 ? 27.533 74.454 -12.283 1.00 19.81 177 LEU A C 1
ATOM 1497 O O . LEU A 1 189 ? 27.340 73.222 -12.392 1.00 18.85 177 LEU A O 1
ATOM 1502 N N . VAL A 1 190 ? 28.561 75.082 -12.835 1.00 21.51 178 VAL A N 1
ATOM 1503 C CA . VAL A 1 190 ? 29.494 74.402 -13.687 1.00 20.77 178 VAL A CA 1
ATOM 1504 C C . VAL A 1 190 ? 30.926 74.402 -13.116 1.00 18.28 178 VAL A C 1
ATOM 1505 O O . VAL A 1 190 ? 31.365 75.427 -12.577 1.00 23.16 178 VAL A O 1
ATOM 1509 N N . ALA A 1 191 ? 31.643 73.281 -13.216 1.00 19.40 179 ALA A N 1
ATOM 1510 C CA . ALA A 1 191 ? 32.995 73.217 -12.626 1.00 21.49 179 ALA A CA 1
ATOM 1511 C C . ALA A 1 191 ? 33.953 73.954 -13.569 1.00 25.63 179 ALA A C 1
ATOM 1512 O O . ALA A 1 191 ? 33.987 73.617 -14.760 1.00 27.89 179 ALA A O 1
ATOM 1514 N N . PRO A 1 192 ? 34.676 74.986 -13.061 1.00 25.61 180 PRO A N 1
ATOM 1515 C CA . PRO A 1 192 ? 35.666 75.701 -13.895 1.00 25.75 180 PRO A CA 1
ATOM 1516 C C . PRO A 1 192 ? 36.798 74.785 -14.247 1.00 26.23 180 PRO A C 1
ATOM 1517 O O . PRO A 1 192 ? 37.094 73.828 -13.530 1.00 27.15 180 PRO A O 1
ATOM 1521 N N . LYS A 1 193 ? 37.455 75.089 -15.369 1.00 25.76 181 LYS A N 1
ATOM 1522 C CA . LYS A 1 193 ? 38.545 74.261 -15.860 1.00 29.44 181 LYS A CA 1
ATOM 1523 C C . LYS A 1 193 ? 39.590 73.892 -14.812 1.00 26.89 181 LYS A C 1
ATOM 1524 O O . LYS A 1 193 ? 40.088 72.771 -14.792 1.00 31.03 181 LYS A O 1
ATOM 1530 N N . GLU A 1 194 ? 39.922 74.862 -13.966 1.00 28.61 182 GLU A N 1
ATOM 1531 C CA . GLU A 1 194 ? 40.950 74.784 -12.924 1.00 32.07 182 GLU A CA 1
ATOM 1532 C C . GLU A 1 194 ? 40.760 73.624 -11.932 1.00 31.80 182 GLU A C 1
ATOM 1533 O O . GLU A 1 194 ? 41.734 73.033 -11.469 1.00 31.76 182 GLU A O 1
ATOM 1539 N N . VAL A 1 195 ? 39.511 73.296 -11.609 1.00 30.15 183 VAL A N 1
ATOM 1540 C CA . VAL A 1 195 ? 39.260 72.223 -10.642 1.00 29.17 183 VAL A CA 1
ATOM 1541 C C . VAL A 1 195 ? 38.436 71.064 -11.196 1.00 30.52 183 VAL A C 1
ATOM 1542 O O . VAL A 1 195 ? 38.214 70.079 -10.488 1.00 30.10 183 VAL A O 1
ATOM 1546 N N . ALA A 1 196 ? 37.991 71.171 -12.447 1.00 32.18 184 ALA A N 1
ATOM 1547 C CA . ALA A 1 196 ? 37.056 70.183 -13.009 1.00 34.41 184 ALA A CA 1
ATOM 1548 C C . ALA A 1 196 ? 37.518 68.726 -12.828 1.00 35.80 184 ALA A C 1
ATOM 1549 O O . ALA A 1 196 ? 36.696 67.853 -12.544 1.00 35.56 184 ALA A O 1
ATOM 1551 N N . SER A 1 197 ? 38.823 68.467 -12.937 1.00 37.04 185 SER A N 1
ATOM 1552 C CA . SER A 1 197 ? 39.360 67.095 -12.807 1.00 37.52 185 SER A CA 1
ATOM 1553 C C . SER A 1 197 ? 39.344 66.559 -11.365 1.00 37.71 185 SER A C 1
ATOM 1554 O O . SER A 1 197 ? 39.613 65.378 -11.114 1.00 37.91 185 SER A O 1
ATOM 1557 N N . LYS A 1 198 ? 39.008 67.431 -10.416 1.00 33.24 186 LYS A N 1
ATOM 1558 C CA . LYS A 1 198 ? 38.912 67.039 -9.020 1.00 33.74 186 LYS A CA 1
ATOM 1559 C C . LYS A 1 198 ? 37.456 67.105 -8.528 1.00 29.86 186 LYS A C 1
ATOM 1560 O O . LYS A 1 198 ? 37.181 66.906 -7.339 1.00 31.80 186 LYS A O 1
ATOM 1566 N N . CYS A 1 199 ? 36.536 67.382 -9.449 1.00 27.52 187 CYS A N 1
ATOM 1567 C CA . CYS A 1 199 ? 35.099 67.466 -9.127 1.00 22.64 187 CYS A CA 1
ATOM 1568 C C . CYS A 1 199 ? 34.413 66.187 -9.576 1.00 23.71 187 CYS A C 1
ATOM 1569 O O . CYS A 1 199 ? 34.429 65.835 -10.769 1.00 24.07 187 CYS A O 1
ATOM 1572 N N . PRO A 1 200 ? 33.798 65.471 -8.633 1.00 21.85 188 PRO A N 1
ATOM 1573 C CA . PRO A 1 200 ? 33.038 64.281 -9.020 1.00 22.30 188 PRO A CA 1
ATOM 1574 C C . PRO A 1 200 ? 31.944 64.564 -10.067 1.00 23.89 188 PRO A C 1
ATOM 1575 O O . PRO A 1 200 ? 31.660 63.686 -10.909 1.00 26.51 188 PRO A O 1
ATOM 1579 N N . LEU A 1 201 ? 31.324 65.743 -10.009 1.00 20.56 189 LEU A N 1
ATOM 1580 C CA . LEU A 1 201 ? 30.391 66.209 -11.045 1.00 20.90 189 LEU A CA 1
ATOM 1581 C C . LEU A 1 201 ? 30.990 67.378 -11.804 1.00 21.45 189 LEU A C 1
ATOM 1582 O O . LEU A 1 201 ? 31.470 68.333 -11.198 1.00 23.30 189 LEU A O 1
ATOM 1587 N N . SER A 1 202 ? 30.934 67.320 -13.131 1.00 20.26 190 SER A N 1
ATOM 1588 C CA . SER A 1 202 ? 31.460 68.418 -13.911 1.00 22.96 190 SER A CA 1
ATOM 1589 C C . SER A 1 202 ? 30.500 69.606 -13.946 1.00 20.61 190 SER A C 1
ATOM 1590 O O . SER A 1 202 ? 30.897 70.719 -14.260 1.00 21.37 190 SER A O 1
ATOM 1593 N N . SER A 1 203 ? 29.227 69.350 -13.648 1.00 19.50 191 SER A N 1
ATOM 1594 C CA . SER A 1 203 ? 28.220 70.395 -13.470 1.00 18.12 191 SER A CA 1
ATOM 1595 C C . SER A 1 203 ? 27.092 69.728 -12.681 1.00 18.18 191 SER A C 1
ATOM 1596 O O . SER A 1 203 ? 27.013 68.491 -12.614 1.00 19.56 191 SER A O 1
ATOM 1599 N N . PHE A 1 204 ? 26.202 70.546 -12.131 1.00 18.12 192 PHE A N 1
ATOM 1600 C CA . PHE A 1 204 ? 25.015 69.999 -11.490 1.00 17.06 192 PHE A CA 1
ATOM 1601 C C . PHE A 1 204 ? 23.899 71.010 -11.399 1.00 16.84 192 PHE A C 1
ATOM 1602 O O . PHE A 1 204 ? 24.138 72.213 -11.456 1.00 18.09 192 PHE A O 1
ATOM 1610 N N . ARG A 1 205 ? 22.679 70.493 -11.265 1.00 17.53 193 ARG A N 1
ATOM 1611 C CA A ARG A 1 205 ? 21.461 71.282 -11.263 0.50 16.78 193 ARG A CA 1
ATOM 1612 C CA B ARG A 1 205 ? 21.516 71.337 -11.232 0.50 16.96 193 ARG A CA 1
ATOM 1613 C C . ARG A 1 205 ? 20.729 71.112 -9.944 1.00 16.66 193 ARG A C 1
ATOM 1614 O O . ARG A 1 205 ? 20.804 70.032 -9.337 1.00 18.76 193 ARG A O 1
ATOM 1629 N N . PHE A 1 206 ? 20.025 72.166 -9.525 1.00 16.87 194 PHE A N 1
ATOM 1630 C CA . PHE A 1 206 ? 19.218 72.158 -8.297 1.00 16.52 194 PHE A CA 1
ATOM 1631 C C . PHE A 1 206 ? 18.152 73.225 -8.414 1.00 17.17 194 PHE A C 1
ATOM 1632 O O . PHE A 1 206 ? 18.104 73.936 -9.406 1.00 19.05 194 PHE A O 1
ATOM 1640 N N . LEU A 1 207 ? 17.281 73.313 -7.417 1.00 16.86 195 LEU A N 1
ATOM 1641 C CA . LEU A 1 207 ? 16.202 74.266 -7.409 1.00 16.97 195 LEU A CA 1
ATOM 1642 C C . LEU A 1 207 ? 16.566 75.521 -6.626 1.00 16.40 195 LEU A C 1
ATOM 1643 O O . LEU A 1 207 ? 17.189 75.451 -5.560 1.00 16.83 195 LEU A O 1
ATOM 1648 N N . LYS A 1 208 ? 16.185 76.673 -7.167 1.00 15.92 196 LYS A N 1
ATOM 1649 C CA . LYS A 1 208 ? 16.318 77.946 -6.466 1.00 15.36 196 LYS A CA 1
ATOM 1650 C C . LYS A 1 208 ? 15.555 77.907 -5.124 1.00 14.85 196 LYS A C 1
ATOM 1651 O O . LYS A 1 208 ? 14.466 77.313 -5.036 1.00 15.84 196 LYS A O 1
ATOM 1657 N N . THR A 1 209 ? 16.108 78.522 -4.074 1.00 13.94 197 THR A N 1
ATOM 1658 C CA . THR A 1 209 ? 15.328 78.730 -2.842 1.00 14.74 197 THR A CA 1
ATOM 1659 C C . THR A 1 209 ? 14.161 79.666 -3.166 1.00 14.76 197 THR A C 1
ATOM 1660 O O . THR A 1 209 ? 14.353 80.670 -3.870 1.00 17.20 197 THR A O 1
ATOM 1664 N N A LYS A 1 210 ? 12.961 79.362 -2.671 0.50 15.86 198 LYS A N 1
ATOM 1665 N N B LYS A 1 210 ? 12.955 79.351 -2.703 0.50 15.50 198 LYS A N 1
ATOM 1666 C CA A LYS A 1 210 ? 11.796 80.247 -2.892 0.50 17.34 198 LYS A CA 1
ATOM 1667 C CA B LYS A 1 210 ? 11.861 80.286 -2.976 0.50 16.18 198 LYS A CA 1
ATOM 1668 C C A LYS A 1 210 ? 11.978 81.566 -2.124 0.50 17.93 198 LYS A C 1
ATOM 1669 C C B LYS A 1 210 ? 12.061 81.558 -2.159 0.50 17.34 198 LYS A C 1
ATOM 1670 O O A LYS A 1 210 ? 12.134 81.548 -0.893 0.50 19.79 198 LYS A O 1
ATOM 1671 O O B LYS A 1 210 ? 12.309 81.500 -0.946 0.50 19.19 198 LYS A O 1
ATOM 1682 N N . GLU A 1 211 ? 11.973 82.698 -2.843 1.00 18.00 199 GLU A N 1
ATOM 1683 C CA . GLU A 1 211 ? 12.097 84.032 -2.215 1.00 20.56 199 GLU A CA 1
ATOM 1684 C C . GLU A 1 211 ? 10.723 84.663 -2.218 1.00 22.41 199 GLU A C 1
ATOM 1685 O O . GLU A 1 211 ? 10.215 85.070 -3.283 1.00 26.67 199 GLU A O 1
ATOM 1691 N N . VAL A 1 212 ? 10.126 84.782 -1.046 1.00 21.10 200 VAL A N 1
ATOM 1692 C CA . VAL A 1 212 ? 8.755 85.266 -0.914 1.00 25.29 200 VAL A CA 1
ATOM 1693 C C . VAL A 1 212 ? 8.776 86.710 -0.450 1.00 26.31 200 VAL A C 1
ATOM 1694 O O . VAL A 1 212 ? 9.422 87.030 0.536 1.00 24.09 200 VAL A O 1
ATOM 1698 N N . PRO A 1 213 ? 8.083 87.613 -1.182 1.00 26.90 201 PRO A N 1
ATOM 1699 C CA . PRO A 1 213 ? 8.058 88.995 -0.712 1.00 26.26 201 PRO A CA 1
ATOM 1700 C C . PRO A 1 213 ? 7.410 89.129 0.663 1.00 24.98 201 PRO A C 1
ATOM 1701 O O . PRO A 1 213 ? 6.427 88.449 0.974 1.00 26.55 201 PRO A O 1
ATOM 1705 N N . THR A 1 214 ? 7.978 90.009 1.482 1.00 26.28 202 THR A N 1
ATOM 1706 C CA . THR A 1 214 ? 7.478 90.250 2.829 1.00 27.30 202 THR A CA 1
ATOM 1707 C C . THR A 1 214 ? 6.510 91.425 2.914 1.00 29.17 202 THR A C 1
ATOM 1708 O O . THR A 1 214 ? 5.610 91.409 3.751 1.00 31.35 202 THR A O 1
ATOM 1712 N N . GLY A 1 215 ? 6.732 92.445 2.085 1.00 31.33 203 GLY A N 1
ATOM 1713 C CA . GLY A 1 215 ? 5.964 93.694 2.165 1.00 33.45 203 GLY A CA 1
ATOM 1714 C C . GLY A 1 215 ? 6.600 94.733 3.083 1.00 36.88 203 GLY A C 1
ATOM 1715 O O . GLY A 1 215 ? 6.011 95.789 3.322 1.00 38.03 203 GLY A O 1
ATOM 1716 N N . PHE A 1 216 ? 7.802 94.450 3.585 1.00 36.83 204 PHE A N 1
ATOM 1717 C CA . PHE A 1 216 ? 8.528 95.378 4.450 1.00 37.99 204 PHE A CA 1
ATOM 1718 C C . PHE A 1 216 ? 9.776 95.913 3.776 1.00 40.29 204 PHE A C 1
ATOM 1719 O O . PHE A 1 216 ? 10.269 95.330 2.806 1.00 40.09 204 PHE A O 1
ATOM 1727 N N . PHE A 1 217 ? 10.286 97.028 4.296 1.00 41.60 205 PHE A N 1
ATOM 1728 C CA . PHE A 1 217 ? 11.434 97.707 3.700 1.00 43.24 205 PHE A CA 1
ATOM 1729 C C . PHE A 1 217 ? 12.795 97.156 4.146 1.00 42.08 205 PHE A C 1
ATOM 1730 O O . PHE A 1 217 ? 13.680 96.938 3.315 1.00 42.08 205 PHE A O 1
ATOM 1738 N N . GLU A 1 218 ? 12.967 96.948 5.450 1.00 40.68 206 GLU A N 1
ATOM 1739 C CA . GLU A 1 218 ? 14.256 96.505 5.988 1.00 40.15 206 GLU A CA 1
ATOM 1740 C C . GLU A 1 218 ? 14.657 95.108 5.533 1.00 37.52 206 GLU A C 1
ATOM 1741 O O . GLU A 1 218 ? 15.825 94.874 5.202 1.00 38.99 206 GLU A O 1
ATOM 1747 N N . ILE A 1 219 ? 13.699 94.184 5.523 1.00 32.98 207 ILE A N 1
ATOM 1748 C CA . ILE A 1 219 ? 13.941 92.846 4.977 1.00 29.59 207 ILE A CA 1
ATOM 1749 C C . ILE A 1 219 ? 12.819 92.528 3.989 1.00 27.47 207 ILE A C 1
ATOM 1750 O O . ILE A 1 219 ? 11.693 92.246 4.391 1.00 26.99 207 ILE A O 1
ATOM 1755 N N . LYS A 1 220 ? 13.125 92.606 2.687 1.00 26.97 208 LYS A N 1
ATOM 1756 C CA . LYS A 1 220 ? 12.099 92.614 1.629 1.00 26.96 208 LYS A CA 1
ATOM 1757 C C . LYS A 1 220 ? 11.618 91.255 1.104 1.00 24.19 208 LYS A C 1
ATOM 1758 O O . LYS A 1 220 ? 10.582 91.163 0.474 1.00 24.62 208 LYS A O 1
ATOM 1764 N N . THR A 1 221 ? 12.361 90.188 1.413 1.00 23.52 209 THR A N 1
ATOM 1765 C CA . THR A 1 221 ? 11.982 88.843 0.982 1.00 20.97 209 THR A CA 1
ATOM 1766 C C . THR A 1 221 ? 12.397 87.921 2.109 1.00 18.68 209 THR A C 1
ATOM 1767 O O . THR A 1 221 ? 13.269 88.266 2.910 1.00 18.86 209 THR A O 1
ATOM 1771 N N . GLY A 1 222 ? 11.770 86.756 2.132 1.00 19.19 210 GLY A N 1
ATOM 1772 C CA . GLY A 1 222 ? 12.191 85.716 3.080 1.00 19.13 210 GLY A CA 1
ATOM 1773 C C . GLY A 1 222 ? 11.997 84.325 2.532 1.00 15.20 210 GLY A C 1
ATOM 1774 O O . GLY A 1 222 ? 11.349 84.101 1.504 1.00 16.71 210 GLY A O 1
ATOM 1775 N N . SER A 1 223 ? 12.599 83.357 3.231 1.00 13.79 211 SER A N 1
ATOM 1776 C CA . SER A 1 223 ? 12.408 81.909 2.946 1.00 14.18 211 SER A CA 1
ATOM 1777 C C . SER A 1 223 ? 11.333 81.356 3.859 1.00 13.87 211 SER A C 1
ATOM 1778 O O . SER A 1 223 ? 11.106 81.883 4.951 1.00 15.21 211 SER A O 1
ATOM 1781 N N . GLN A 1 224 ? 10.720 80.262 3.424 1.00 13.83 212 GLN A N 1
ATOM 1782 C CA . GLN A 1 224 ? 9.729 79.581 4.249 1.00 14.40 212 GLN A CA 1
ATOM 1783 C C . GLN A 1 224 ? 10.264 78.216 4.690 1.00 13.68 212 GLN A C 1
ATOM 1784 O O . GLN A 1 224 ? 10.971 77.533 3.947 1.00 14.45 212 GLN A O 1
ATOM 1790 N N . ASN A 1 225 ? 9.930 77.856 5.920 1.00 12.92 213 ASN A N 1
ATOM 1791 C CA . ASN A 1 225 ? 10.403 76.618 6.559 1.00 11.41 213 ASN A CA 1
ATOM 1792 C C . ASN A 1 225 ? 9.328 75.571 6.414 1.00 13.98 213 ASN A C 1
ATOM 1793 O O . ASN A 1 225 ? 8.221 75.740 6.947 1.00 15.43 213 ASN A O 1
ATOM 1798 N N . ILE A 1 226 ? 9.652 74.505 5.693 1.00 12.05 214 ILE A N 1
ATOM 1799 C CA . ILE A 1 226 ? 8.687 73.446 5.444 1.00 13.49 214 ILE A CA 1
ATOM 1800 C C . ILE A 1 226 ? 8.704 72.377 6.543 1.00 13.80 214 ILE A C 1
ATOM 1801 O O . ILE A 1 226 ? 7.957 71.387 6.457 1.00 14.67 214 ILE A O 1
ATOM 1806 N N . ARG A 1 227 ? 9.558 72.560 7.547 1.00 12.59 215 ARG A N 1
ATOM 1807 C CA . ARG A 1 227 ? 9.478 71.791 8.798 1.00 13.05 215 ARG A CA 1
ATOM 1808 C C . ARG A 1 227 ? 8.942 72.727 9.873 1.00 14.15 215 ARG A C 1
ATOM 1809 O O . ARG A 1 227 ? 9.203 73.932 9.833 1.00 14.67 215 ARG A O 1
ATOM 1817 N N . THR A 1 228 ? 8.170 72.222 10.839 1.00 12.63 216 THR A N 1
ATOM 1818 C CA . THR A 1 228 ? 7.774 73.148 11.896 1.00 12.20 216 THR A CA 1
ATOM 1819 C C . THR A 1 228 ? 9.016 73.546 12.697 1.00 12.27 216 THR A C 1
ATOM 1820 O O . THR A 1 228 ? 9.729 72.663 13.197 1.00 12.31 216 THR A O 1
ATOM 1824 N N . PRO A 1 229 ? 9.258 74.848 12.905 1.00 12.82 217 PRO A N 1
ATOM 1825 C CA . PRO A 1 229 ? 10.436 75.193 13.704 1.00 11.70 217 PRO A CA 1
ATOM 1826 C C . PRO A 1 229 ? 10.255 74.909 15.198 1.00 11.49 217 PRO A C 1
ATOM 1827 O O . PRO A 1 229 ? 11.222 74.891 15.912 1.00 12.00 217 PRO A O 1
ATOM 1831 N N . TRP A 1 230 ? 9.021 74.690 15.665 1.00 12.06 218 TRP A N 1
ATOM 1832 C CA . TRP A 1 230 ? 8.903 74.181 17.047 1.00 12.08 218 TRP A CA 1
ATOM 1833 C C . TRP A 1 230 ? 9.630 72.870 17.199 1.00 11.51 218 TRP A C 1
ATOM 1834 O O . TRP A 1 230 ? 9.713 72.054 16.259 1.00 11.87 218 TRP A O 1
ATOM 1845 N N . TRP A 1 231 ? 10.189 72.686 18.387 1.00 11.29 219 TRP A N 1
ATOM 1846 C CA . TRP A 1 231 ? 10.912 71.459 18.751 1.00 12.00 219 TRP A CA 1
ATOM 1847 C C . TRP A 1 231 ? 9.894 70.436 19.207 1.00 12.35 219 TRP A C 1
ATOM 1848 O O . TRP A 1 231 ? 9.754 70.145 20.404 1.00 14.87 219 TRP A O 1
ATOM 1859 N N . ASP A 1 232 ? 9.168 69.890 18.241 1.00 12.90 220 ASP A N 1
ATOM 1860 C CA . ASP A 1 232 ? 7.931 69.124 18.478 1.00 12.51 220 ASP A CA 1
ATOM 1861 C C . ASP A 1 232 ? 8.056 67.706 17.942 1.00 11.72 220 ASP A C 1
ATOM 1862 O O . ASP A 1 232 ? 7.071 66.987 17.816 1.00 12.06 220 ASP A O 1
ATOM 1867 N N . SER A 1 233 ? 9.287 67.294 17.641 1.00 11.10 221 SER A N 1
ATOM 1868 C CA . SER A 1 233 ? 9.544 65.947 17.133 1.00 11.72 221 SER A CA 1
ATOM 1869 C C . SER A 1 233 ? 8.806 65.686 15.828 1.00 12.62 221 SER A C 1
ATOM 1870 O O . SER A 1 233 ? 8.417 64.553 15.536 1.00 13.01 221 SER A O 1
ATOM 1873 N N . SER A 1 234 ? 8.646 66.725 15.008 1.00 10.61 222 SER A N 1
ATOM 1874 C CA . SER A 1 234 ? 8.047 66.511 13.675 1.00 10.94 222 SER A CA 1
ATOM 1875 C C . SER A 1 234 ? 8.875 65.541 12.786 1.00 11.43 222 SER A C 1
ATOM 1876 O O . SER A 1 234 ? 8.366 65.035 11.780 1.00 12.70 222 SER A O 1
ATOM 1879 N N . VAL A 1 235 ? 10.124 65.280 13.179 1.00 11.50 223 VAL A N 1
ATOM 1880 C CA . VAL A 1 235 ? 10.926 64.227 12.566 1.00 11.38 223 VAL A CA 1
ATOM 1881 C C . VAL A 1 235 ? 10.281 62.853 12.634 1.00 11.40 223 VAL A C 1
ATOM 1882 O O . VAL A 1 235 ? 10.485 62.064 11.723 1.00 12.33 223 VAL A O 1
ATOM 1886 N N . ILE A 1 236 ? 9.483 62.588 13.679 1.00 12.69 224 ILE A N 1
ATOM 1887 C CA . ILE A 1 236 ? 8.644 61.371 13.689 1.00 12.87 224 ILE A CA 1
ATOM 1888 C C . ILE A 1 236 ? 7.131 61.602 13.499 1.00 12.75 224 ILE A C 1
ATOM 1889 O O . ILE A 1 236 ? 6.434 60.656 13.105 1.00 13.83 224 ILE A O 1
ATOM 1894 N N . TYR A 1 237 ? 6.640 62.824 13.749 1.00 12.70 225 TYR A N 1
ATOM 1895 C CA . TYR A 1 237 ? 5.195 63.078 13.658 1.00 12.62 225 TYR A CA 1
ATOM 1896 C C . TYR A 1 237 ? 4.734 63.806 12.409 1.00 14.68 225 TYR A C 1
ATOM 1897 O O . TYR A 1 237 ? 3.523 63.961 12.217 1.00 14.52 225 TYR A O 1
ATOM 1906 N N . GLY A 1 238 ? 5.678 64.236 11.557 1.00 13.51 226 GLY A N 1
ATOM 1907 C CA . GLY A 1 238 ? 5.330 65.050 10.393 1.00 14.55 226 GLY A CA 1
ATOM 1908 C C . GLY A 1 238 ? 5.124 66.496 10.766 1.00 14.62 226 GLY A C 1
ATOM 1909 O O . GLY A 1 238 ? 5.028 66.828 11.954 1.00 13.55 226 GLY A O 1
ATOM 1910 N N . SER A 1 239 ? 5.043 67.342 9.743 1.00 13.65 227 SER A N 1
ATOM 1911 C CA . SER A 1 239 ? 4.823 68.776 9.937 1.00 13.53 227 SER A CA 1
ATOM 1912 C C . SER A 1 239 ? 3.464 69.281 9.505 1.00 13.92 227 SER A C 1
ATOM 1913 O O . SER A 1 239 ? 3.252 70.470 9.462 1.00 14.76 227 SER A O 1
ATOM 1916 N N . ASN A 1 240 ? 2.535 68.373 9.216 1.00 14.95 228 ASN A N 1
ATOM 1917 C CA . ASN A 1 240 ? 1.139 68.755 8.973 1.00 14.38 228 ASN A CA 1
ATOM 1918 C C . ASN A 1 240 ? 0.236 67.539 9.186 1.00 16.78 228 ASN A C 1
ATOM 1919 O O . ASN A 1 240 ? 0.723 66.451 9.492 1.00 14.94 228 ASN A O 1
ATOM 1924 N N . SER A 1 241 ? -1.076 67.729 9.025 1.00 17.82 229 SER A N 1
ATOM 1925 C CA A SER A 1 241 ? -2.042 66.655 9.276 0.50 18.77 229 SER A CA 1
ATOM 1926 C CA B SER A 1 241 ? -2.029 66.653 9.292 0.50 18.09 229 SER A CA 1
ATOM 1927 C C . SER A 1 241 ? -1.889 65.479 8.322 1.00 16.24 229 SER A C 1
ATOM 1928 O O . SER A 1 241 ? -2.095 64.314 8.705 1.00 18.38 229 SER A O 1
ATOM 1933 N N . LYS A 1 242 ? -1.539 65.784 7.077 1.00 19.41 230 LYS A N 1
ATOM 1934 C CA . LYS A 1 242 ? -1.401 64.742 6.069 1.00 20.32 230 LYS A CA 1
ATOM 1935 C C . LYS A 1 242 ? -0.238 63.815 6.420 1.00 20.67 230 LYS A C 1
ATOM 1936 O O . LYS A 1 242 ? -0.386 62.590 6.399 1.00 18.70 230 LYS A O 1
ATOM 1942 N N . THR A 1 243 ? 0.898 64.405 6.792 1.00 17.44 231 THR A N 1
ATOM 1943 C CA . THR A 1 243 ? 2.073 63.594 7.068 1.00 16.26 231 THR A CA 1
ATOM 1944 C C . THR A 1 243 ? 1.966 62.922 8.451 1.00 16.47 231 THR A C 1
ATOM 1945 O O . THR A 1 243 ? 2.460 61.835 8.643 1.00 17.72 231 THR A O 1
ATOM 1949 N N . LEU A 1 244 ? 1.244 63.540 9.391 1.00 15.83 232 LEU A N 1
ATOM 1950 C CA . LEU A 1 244 ? 0.914 62.871 10.660 1.00 15.50 232 LEU A CA 1
ATOM 1951 C C . LEU A 1 244 ? 0.066 61.625 10.434 1.00 16.51 232 LEU A C 1
ATOM 1952 O O . LEU A 1 244 ? 0.320 60.567 11.014 1.00 16.48 232 LEU A O 1
ATOM 1957 N N . ASP A 1 245 ? -0.926 61.760 9.552 1.00 17.28 233 ASP A N 1
ATOM 1958 C CA . ASP A 1 245 ? -1.835 60.639 9.335 1.00 19.07 233 ASP A CA 1
ATOM 1959 C C . ASP A 1 245 ? -1.047 59.406 8.852 1.00 20.04 233 ASP A C 1
ATOM 1960 O O . ASP A 1 245 ? -1.401 58.275 9.197 1.00 21.18 233 ASP A O 1
ATOM 1965 N N . ARG A 1 246 ? 0.013 59.618 8.064 1.00 18.53 234 ARG A N 1
ATOM 1966 C CA . ARG A 1 246 ? 0.809 58.493 7.528 1.00 18.74 234 ARG A CA 1
ATOM 1967 C C . ARG A 1 246 ? 1.510 57.657 8.586 1.00 19.22 234 ARG A C 1
ATOM 1968 O O . ARG A 1 246 ? 1.789 56.473 8.366 1.00 19.99 234 ARG A O 1
ATOM 1976 N N . VAL A 1 247 ? 1.842 58.273 9.723 1.00 18.50 235 VAL A N 1
ATOM 1977 C CA . VAL A 1 247 ? 2.572 57.548 10.772 1.00 17.81 235 VAL A CA 1
ATOM 1978 C C . VAL A 1 247 ? 1.700 56.942 11.863 1.00 17.74 235 VAL A C 1
ATOM 1979 O O . VAL A 1 247 ? 2.180 56.135 12.664 1.00 16.69 235 VAL A O 1
ATOM 1983 N N . ARG A 1 248 ? 0.430 57.353 11.909 1.00 17.64 236 ARG A N 1
ATOM 1984 C CA . ARG A 1 248 ? -0.470 56.904 12.988 1.00 20.34 236 ARG A CA 1
ATOM 1985 C C . ARG A 1 248 ? -1.036 55.531 12.689 1.00 19.56 236 ARG A C 1
ATOM 1986 O O . ARG A 1 248 ? -1.453 55.279 11.568 1.00 22.37 236 ARG A O 1
ATOM 1994 N N . THR A 1 249 ? -1.104 54.676 13.706 1.00 20.29 237 THR A N 1
ATOM 1995 C CA . THR A 1 249 ? -1.810 53.386 13.564 1.00 21.92 237 THR A CA 1
ATOM 1996 C C . THR A 1 249 ? -3.293 53.526 13.905 1.00 22.65 237 THR A C 1
ATOM 1997 O O . THR A 1 249 ? -4.109 52.689 13.482 1.00 23.00 237 THR A O 1
ATOM 2001 N N . TYR A 1 250 ? -3.627 54.567 14.674 1.00 22.05 238 TYR A N 1
ATOM 2002 C CA . TYR A 1 250 ? -4.979 54.814 15.200 1.00 22.08 238 TYR A CA 1
ATOM 2003 C C . TYR A 1 250 ? -5.409 53.783 16.247 1.00 23.49 238 TYR A C 1
ATOM 2004 O O . TYR A 1 250 ? -6.583 53.716 16.621 1.00 25.83 238 TYR A O 1
ATOM 2013 N N . LYS A 1 251 ? -4.436 53.022 16.739 1.00 22.04 239 LYS A N 1
ATOM 2014 C CA . LYS A 1 251 ? -4.664 52.150 17.873 1.00 24.68 239 LYS A CA 1
ATOM 2015 C C . LYS A 1 251 ? -3.784 52.588 19.041 1.00 22.94 239 LYS A C 1
ATOM 2016 O O . LYS A 1 251 ? -2.533 52.632 18.917 1.00 22.08 239 LYS A O 1
ATOM 2022 N N . ASP A 1 252 ? -4.444 52.931 20.159 1.00 22.25 240 ASP A N 1
ATOM 2023 C CA . ASP A 1 252 ? -3.806 53.155 21.446 1.00 20.63 240 ASP A CA 1
ATOM 2024 C C . ASP A 1 252 ? -2.805 54.318 21.406 1.00 18.70 240 ASP A C 1
ATOM 2025 O O . ASP A 1 252 ? -1.910 54.381 22.218 1.00 19.11 240 ASP A O 1
ATOM 2030 N N . GLY A 1 253 ? -3.024 55.238 20.475 1.00 18.44 241 GLY A N 1
ATOM 2031 C CA . GLY A 1 253 ? -2.198 56.431 20.345 1.00 18.34 241 GLY A CA 1
ATOM 2032 C C . GLY A 1 253 ? -0.918 56.248 19.548 1.00 18.56 241 GLY A C 1
ATOM 2033 O O . GLY A 1 253 ? -0.153 57.212 19.403 1.00 18.12 241 GLY A O 1
ATOM 2034 N N . LYS A 1 254 ? -0.695 55.045 19.023 1.00 18.01 242 LYS A N 1
ATOM 2035 C CA . LYS A 1 254 ? 0.647 54.623 18.588 1.00 16.95 242 LYS A CA 1
ATOM 2036 C C . LYS A 1 254 ? 1.025 55.018 17.175 1.00 17.34 242 LYS A C 1
ATOM 2037 O O . LYS A 1 254 ? 0.197 55.427 16.354 1.00 17.39 242 LYS A O 1
ATOM 2043 N N . LEU A 1 255 ? 2.335 54.921 16.939 1.00 16.86 243 LEU A N 1
ATOM 2044 C CA . LEU A 1 255 ? 2.943 55.146 15.639 1.00 16.96 243 LEU A CA 1
ATOM 2045 C C . LEU A 1 255 ? 3.431 53.824 15.033 1.00 17.46 243 LEU A C 1
ATOM 2046 O O . LEU A 1 255 ? 3.737 52.862 15.757 1.00 17.71 243 LEU A O 1
ATOM 2051 N N . LYS A 1 256 ? 3.568 53.835 13.703 1.00 17.10 244 LYS A N 1
ATOM 2052 C CA . LYS A 1 256 ? 3.961 52.667 12.921 1.00 17.29 244 LYS A CA 1
ATOM 2053 C C . LYS A 1 256 ? 5.415 52.269 13.107 1.00 19.06 244 LYS A C 1
ATOM 2054 O O . LYS A 1 256 ? 6.321 53.114 13.027 1.00 16.52 244 LYS A O 1
ATOM 2060 N N . ILE A 1 257 ? 5.638 50.969 13.290 1.00 16.63 245 ILE A N 1
ATOM 2061 C CA . ILE A 1 257 ? 6.964 50.411 13.490 1.00 19.09 245 ILE A CA 1
ATOM 2062 C C . ILE A 1 257 ? 6.849 48.913 13.253 1.00 20.34 245 ILE A C 1
ATOM 2063 O O . ILE A 1 257 ? 5.748 48.362 13.438 1.00 20.25 245 ILE A O 1
ATOM 2068 N N . SER A 1 258 ? 7.946 48.262 12.879 1.00 19.52 246 SER A N 1
ATOM 2069 C CA . SER A 1 258 ? 7.952 46.786 12.847 1.00 22.47 246 SER A CA 1
ATOM 2070 C C . SER A 1 258 ? 8.137 46.232 14.244 1.00 24.74 246 SER A C 1
ATOM 2071 O O . SER A 1 258 ? 9.168 46.470 14.889 1.00 25.57 246 SER A O 1
ATOM 2074 N N . GLU A 1 259 ? 7.134 45.483 14.700 1.00 31.64 247 GLU A N 1
ATOM 2075 C CA . GLU A 1 259 ? 7.167 44.827 16.005 1.00 35.55 247 GLU A CA 1
ATOM 2076 C C . GLU A 1 259 ? 8.283 43.792 16.038 1.00 35.04 247 GLU A C 1
ATOM 2077 O O . GLU A 1 259 ? 8.952 43.618 17.059 1.00 37.50 247 GLU A O 1
ATOM 2083 N N . GLU A 1 260 ? 8.494 43.140 14.904 1.00 34.91 248 GLU A N 1
ATOM 2084 C CA . GLU A 1 260 ? 9.453 42.042 14.819 1.00 35.24 248 GLU A CA 1
ATOM 2085 C C . GLU A 1 260 ? 10.921 42.520 14.904 1.00 33.94 248 GLU A C 1
ATOM 2086 O O . GLU A 1 260 ? 11.734 41.946 15.646 1.00 34.81 248 GLU A O 1
ATOM 2092 N N . THR A 1 261 ? 11.257 43.571 14.159 1.00 27.49 249 THR A N 1
ATOM 2093 C CA . THR A 1 261 ? 12.655 43.972 14.049 1.00 25.06 249 THR A CA 1
ATOM 2094 C C . THR A 1 261 ? 13.016 45.244 14.794 1.00 22.87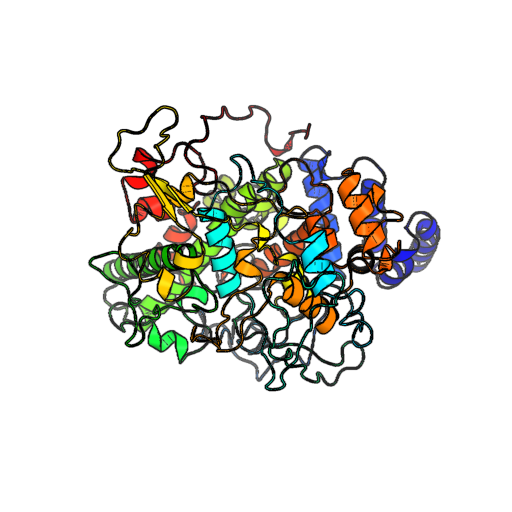 249 THR A C 1
ATOM 2095 O O . THR A 1 261 ? 14.187 45.533 14.980 1.00 21.96 249 THR A O 1
ATOM 2099 N N . GLY A 1 262 ? 12.004 45.989 15.216 1.00 21.31 250 GLY A N 1
ATOM 2100 C CA . GLY A 1 262 ? 12.241 47.274 15.839 1.00 20.80 250 GLY A CA 1
ATOM 2101 C C . GLY A 1 262 ? 12.696 48.316 14.844 1.00 20.95 250 GLY A C 1
ATOM 2102 O O . GLY A 1 262 ? 13.148 49.371 15.257 1.00 21.32 250 GLY A O 1
ATOM 2103 N N . LEU A 1 263 ? 12.551 48.036 13.551 1.00 19.91 251 LEU A N 1
ATOM 2104 C CA . LEU A 1 263 ? 12.925 48.984 12.503 1.00 17.98 251 LEU A CA 1
ATOM 2105 C C . LEU A 1 263 ? 11.693 49.659 11.935 1.00 17.78 251 LEU A C 1
ATOM 2106 O O . LEU A 1 263 ? 10.549 49.232 12.174 1.00 18.99 251 LEU A O 1
ATOM 2111 N N . LEU A 1 264 ? 11.912 50.744 11.202 1.00 18.30 252 LEU A N 1
ATOM 2112 C CA . LEU A 1 264 ? 10.819 51.429 10.540 1.00 14.23 252 LEU A CA 1
ATOM 2113 C C . LEU A 1 264 ? 10.127 50.520 9.522 1.00 15.73 252 LEU A C 1
ATOM 2114 O O . LEU A 1 264 ? 10.760 49.615 8.948 1.00 19.58 252 LEU A O 1
ATOM 2119 N N . LEU A 1 265 ? 8.847 50.782 9.293 1.00 16.02 253 LEU A N 1
ATOM 2120 C CA . LEU A 1 265 ? 8.144 50.159 8.176 1.00 17.87 253 LEU A CA 1
ATOM 2121 C C . LEU A 1 265 ? 8.487 50.877 6.892 1.00 18.98 253 LEU A C 1
ATOM 2122 O O . LEU A 1 265 ? 8.973 52.019 6.916 1.00 18.14 253 LEU A O 1
ATOM 2127 N N . HIS A 1 266 ? 8.253 50.223 5.759 1.00 19.73 254 HIS A N 1
ATOM 2128 C CA . HIS A 1 266 ? 8.535 50.818 4.462 1.00 20.82 254 HIS A CA 1
ATOM 2129 C C . HIS A 1 266 ? 7.321 50.747 3.555 1.00 20.47 254 HIS A C 1
ATOM 2130 O O . HIS A 1 266 ? 6.511 49.825 3.638 1.00 24.74 254 HIS A O 1
ATOM 2137 N N . ASP A 1 267 ? 7.179 51.760 2.714 1.00 21.11 255 ASP A N 1
ATOM 2138 C CA . ASP A 1 267 ? 6.064 51.828 1.790 1.00 22.28 255 ASP A CA 1
ATOM 2139 C C . ASP A 1 267 ? 6.306 50.949 0.550 1.00 23.70 255 ASP A C 1
ATOM 2140 O O . ASP A 1 267 ? 7.331 50.254 0.440 1.00 21.72 255 ASP A O 1
ATOM 2145 N N . GLU A 1 268 ? 5.381 51.000 -0.398 1.00 25.41 256 GLU A N 1
ATOM 2146 C CA . GLU A 1 268 ? 5.525 50.147 -1.583 1.00 28.26 256 GLU A CA 1
ATOM 2147 C C . GLU A 1 268 ? 6.745 50.439 -2.476 1.00 29.28 256 GLU A C 1
ATOM 2148 O O . GLU A 1 268 ? 7.081 49.617 -3.328 1.00 31.53 256 GLU A O 1
ATOM 2154 N N . ASP A 1 269 ? 7.406 51.586 -2.274 1.00 27.97 257 ASP A N 1
ATOM 2155 C CA . ASP A 1 269 ? 8.618 51.966 -3.015 1.00 25.88 257 ASP A CA 1
ATOM 2156 C C . ASP A 1 269 ? 9.909 51.727 -2.235 1.00 25.43 257 ASP A C 1
ATOM 2157 O O . ASP A 1 269 ? 11.012 52.030 -2.723 1.00 26.20 257 ASP A O 1
ATOM 2162 N N . GLY A 1 270 ? 9.765 51.191 -1.023 1.00 22.59 258 GLY A N 1
ATOM 2163 C CA . GLY A 1 270 ? 10.893 50.833 -0.191 1.00 22.94 258 GLY A CA 1
ATOM 2164 C C . GLY A 1 270 ? 11.331 52.008 0.657 1.00 20.13 258 GLY A C 1
ATOM 2165 O O . GLY A 1 270 ? 12.400 51.938 1.280 1.00 22.93 258 GLY A O 1
ATOM 2166 N N . LEU A 1 271 ? 10.533 53.069 0.664 1.00 20.86 259 LEU A N 1
ATOM 2167 C CA . LEU A 1 271 ? 10.896 54.267 1.461 1.00 18.51 259 LEU A CA 1
ATOM 2168 C C . LEU A 1 271 ? 10.388 54.143 2.877 1.00 17.36 259 LEU A C 1
ATOM 2169 O O . LEU A 1 271 ? 9.272 53.681 3.114 1.00 19.34 259 LEU A O 1
ATOM 2174 N N . ALA A 1 272 ? 11.199 54.583 3.830 1.00 17.35 260 ALA A N 1
ATOM 2175 C CA . ALA A 1 272 ? 10.805 54.487 5.250 1.00 17.40 260 ALA A CA 1
ATOM 2176 C C . ALA A 1 272 ? 9.561 55.318 5.549 1.00 15.55 260 ALA A C 1
ATOM 2177 O O . ALA A 1 272 ? 9.338 56.365 4.902 1.00 17.51 260 ALA A O 1
ATOM 2179 N N . ILE A 1 273 ? 8.758 54.831 6.498 1.00 16.55 261 ILE A N 1
ATOM 2180 C CA . ILE A 1 273 ? 7.557 55.540 6.942 1.00 14.51 261 ILE A CA 1
ATOM 2181 C C . ILE A 1 273 ? 7.822 56.192 8.309 1.00 16.08 261 ILE A C 1
ATOM 2182 O O . ILE A 1 273 ? 7.854 55.538 9.378 1.00 16.83 261 ILE A O 1
ATOM 2187 N N . SER A 1 274 ? 8.065 57.491 8.259 1.00 14.33 262 SER A N 1
ATOM 2188 C CA . SER A 1 274 ? 8.234 58.264 9.504 1.00 13.75 262 SER A CA 1
ATOM 2189 C C . SER A 1 274 ? 7.801 59.702 9.265 1.00 13.72 262 SER A C 1
ATOM 2190 O O . SER A 1 274 ? 7.078 59.988 8.315 1.00 14.94 262 SER A O 1
ATOM 2193 N N . GLY A 1 275 ? 8.237 60.618 10.130 1.00 13.20 263 GLY A N 1
ATOM 2194 C CA . GLY A 1 275 ? 7.784 62.026 10.063 1.00 13.45 263 GLY A CA 1
ATOM 2195 C C . GLY A 1 275 ? 8.430 62.821 8.947 1.00 13.19 263 GLY A C 1
ATOM 2196 O O . GLY A 1 275 ? 7.737 63.549 8.215 1.00 16.31 263 GLY A O 1
ATOM 2197 N N . ASP A 1 276 ? 9.745 62.692 8.818 1.00 13.43 264 ASP A N 1
ATOM 2198 C CA . ASP A 1 276 ? 10.468 63.368 7.742 1.00 13.45 264 ASP A CA 1
ATOM 2199 C C . ASP A 1 276 ? 11.694 62.524 7.458 1.00 14.66 264 ASP A C 1
ATOM 2200 O O . ASP A 1 276 ? 12.525 62.270 8.364 1.00 14.31 264 ASP A O 1
ATOM 2205 N N . ILE A 1 277 ? 11.786 62.047 6.217 1.00 14.57 265 ILE A N 1
ATOM 2206 C CA . ILE A 1 277 ? 12.857 61.138 5.805 1.00 13.56 265 ILE A CA 1
ATOM 2207 C C . ILE A 1 277 ? 13.707 61.768 4.685 1.00 13.13 265 ILE A C 1
ATOM 2208 O O . ILE A 1 277 ? 14.432 61.062 3.967 1.00 14.10 265 ILE A O 1
ATOM 2213 N N . ARG A 1 278 ? 13.633 63.089 4.564 1.00 13.92 266 ARG A N 1
ATOM 2214 C CA . ARG A 1 278 ? 14.306 63.730 3.443 1.00 15.00 266 ARG A CA 1
ATOM 2215 C C . ARG A 1 278 ? 15.836 63.664 3.570 1.00 14.86 266 ARG A C 1
ATOM 2216 O O . ARG A 1 278 ? 16.389 64.160 4.548 1.00 14.64 266 ARG A O 1
ATOM 2224 N N . ASN A 1 279 ? 16.507 63.100 2.562 1.00 13.68 267 ASN A N 1
ATOM 2225 C CA . ASN A 1 279 ? 17.973 63.055 2.550 1.00 13.51 267 ASN A CA 1
ATOM 2226 C C . ASN A 1 279 ? 18.504 62.378 3.814 1.00 14.25 267 ASN A C 1
ATOM 2227 O O . ASN A 1 279 ? 19.503 62.817 4.399 1.00 14.89 267 ASN A O 1
ATOM 2232 N N . SER A 1 280 ? 17.829 61.301 4.208 1.00 15.12 268 SER A N 1
ATOM 2233 C CA . SER A 1 280 ? 18.125 60.595 5.457 1.00 14.29 268 SER A CA 1
ATOM 2234 C C . SER A 1 280 ? 19.116 59.451 5.234 1.00 14.24 268 SER A C 1
ATOM 2235 O O . SER A 1 280 ? 19.605 59.213 4.118 1.00 14.73 268 SER A O 1
ATOM 2238 N N . TRP A 1 281 ? 19.453 58.769 6.320 1.00 13.59 269 TRP A N 1
ATOM 2239 C CA . TRP A 1 281 ? 20.326 57.597 6.260 1.00 12.85 269 TRP A CA 1
ATOM 2240 C C . TRP A 1 281 ? 20.018 56.707 7.445 1.00 13.11 269 TRP A C 1
ATOM 2241 O O . TRP A 1 281 ? 19.248 57.069 8.331 1.00 13.69 269 TRP A O 1
ATOM 2252 N N . ALA A 1 282 ? 20.632 55.532 7.457 1.00 12.56 270 ALA A N 1
ATOM 2253 C CA . ALA A 1 282 ? 20.352 54.482 8.460 1.00 12.59 270 ALA A CA 1
ATOM 2254 C C . ALA A 1 282 ? 20.440 54.947 9.913 1.00 12.19 270 ALA A C 1
ATOM 2255 O O . ALA A 1 282 ? 19.655 54.521 10.762 1.00 14.03 270 ALA A O 1
ATOM 2257 N N . GLY A 1 283 ? 21.381 55.840 10.195 1.00 11.88 271 GLY A N 1
ATOM 2258 C CA . GLY A 1 283 ? 21.607 56.294 11.570 1.00 12.78 271 GLY A CA 1
ATOM 2259 C C . GLY A 1 283 ? 20.404 57.081 12.058 1.00 12.67 271 GLY A C 1
ATOM 2260 O O . GLY A 1 283 ? 19.983 56.915 13.214 1.00 13.52 271 GLY A O 1
ATOM 2261 N N . VAL A 1 284 ? 19.857 57.927 11.179 1.00 12.15 272 VAL A N 1
ATOM 2262 C CA . VAL A 1 284 ? 18.620 58.663 11.498 1.00 10.88 272 VAL A CA 1
ATOM 2263 C C . VAL A 1 284 ? 17.429 57.715 11.604 1.00 12.21 272 VAL A C 1
ATOM 2264 O O . VAL A 1 284 ? 16.641 57.839 12.542 1.00 13.36 272 VAL A O 1
ATOM 2268 N N . SER A 1 285 ? 17.305 56.749 10.681 1.00 12.75 273 SER A N 1
ATOM 2269 C CA . SER A 1 285 ? 16.244 55.744 10.781 1.00 13.72 273 SER A CA 1
ATOM 2270 C C . SER A 1 285 ? 16.295 55.009 12.109 1.00 12.06 273 SER A C 1
ATOM 2271 O O . SER A 1 285 ? 15.233 54.707 12.670 1.00 13.20 273 SER A O 1
ATOM 2274 N N . ALA A 1 286 ? 17.500 54.725 12.603 1.00 14.20 274 ALA A N 1
ATOM 2275 C CA . ALA A 1 286 ? 17.630 54.041 13.902 1.00 12.83 274 ALA A CA 1
ATOM 2276 C C . ALA A 1 286 ? 17.034 54.905 15.025 1.00 12.14 274 ALA A C 1
ATOM 2277 O O . ALA A 1 286 ? 16.304 54.417 15.899 1.00 14.02 274 ALA A O 1
ATOM 2279 N N . LEU A 1 287 ? 17.324 56.206 15.015 1.00 10.90 275 LEU A N 1
ATOM 2280 C CA . LEU A 1 287 ? 16.783 57.074 16.040 1.00 11.58 275 LEU A CA 1
ATOM 2281 C C . LEU A 1 287 ? 15.284 57.299 15.878 1.00 10.88 275 LEU A C 1
ATOM 2282 O O . LEU A 1 287 ? 14.563 57.407 16.889 1.00 11.89 275 LEU A O 1
ATOM 2287 N N . GLN A 1 288 ? 14.788 57.394 14.641 1.00 12.11 276 GLN A N 1
ATOM 2288 C CA . GLN A 1 288 ? 13.348 57.468 14.455 1.00 11.92 276 GLN A CA 1
ATOM 2289 C C . GLN A 1 288 ? 12.681 56.248 15.084 1.00 12.72 276 GLN A C 1
ATOM 2290 O O . GLN A 1 288 ? 11.698 56.387 15.816 1.00 14.36 276 GLN A O 1
ATOM 2296 N N . ALA A 1 289 ? 13.219 55.062 14.803 1.00 12.83 277 ALA A N 1
ATOM 2297 C CA . ALA A 1 289 ? 12.620 53.841 15.326 1.00 12.84 277 ALA A CA 1
ATOM 2298 C C . ALA A 1 289 ? 12.682 53.844 16.840 1.00 12.79 277 ALA A C 1
ATOM 2299 O O . ALA A 1 289 ? 11.711 53.493 17.495 1.00 13.45 277 ALA A O 1
ATOM 2301 N N . LEU A 1 290 ? 13.812 54.267 17.405 1.00 11.58 278 LEU A N 1
ATOM 2302 C CA . LEU A 1 290 ? 13.948 54.276 18.864 1.00 11.76 278 LEU A CA 1
ATOM 2303 C C . LEU A 1 290 ? 12.923 55.184 19.524 1.00 13.23 278 LEU A C 1
ATOM 2304 O O . LEU A 1 290 ? 12.355 54.831 20.579 1.00 13.74 278 LEU A O 1
ATOM 2309 N N . PHE A 1 291 ? 12.675 56.338 18.903 1.00 12.75 279 PHE A N 1
ATOM 2310 C CA . PHE A 1 291 ? 11.740 57.282 19.512 1.00 12.04 279 PHE A CA 1
ATOM 2311 C C . PHE A 1 291 ? 10.273 56.993 19.204 1.00 12.90 279 PHE A C 1
ATOM 2312 O O . PHE A 1 291 ? 9.398 57.409 19.966 1.00 13.28 279 PHE A O 1
ATOM 2320 N N . ILE A 1 292 ? 10.012 56.271 18.117 1.00 13.10 280 ILE A N 1
ATOM 2321 C CA . ILE A 1 292 ? 8.685 55.663 17.946 1.00 13.52 280 ILE A CA 1
ATOM 2322 C C . ILE A 1 292 ? 8.452 54.635 19.071 1.00 13.66 280 ILE A C 1
ATOM 2323 O O . ILE A 1 292 ? 7.380 54.608 19.672 1.00 14.67 280 ILE A O 1
ATOM 2328 N N . LYS A 1 293 ? 9.461 53.796 19.376 1.00 12.52 281 LYS A N 1
ATOM 2329 C CA . LYS A 1 293 ? 9.323 52.871 20.511 1.00 14.09 281 LYS A CA 1
ATOM 2330 C C . LYS A 1 293 ? 9.078 53.637 21.816 1.00 14.46 281 LYS A C 1
ATOM 2331 O O . LYS A 1 293 ? 8.254 53.207 22.656 1.00 15.59 281 LYS A O 1
ATOM 2337 N N . GLU A 1 294 ? 9.755 54.779 21.999 1.00 12.69 282 GLU A N 1
ATOM 2338 C CA . GLU A 1 294 ? 9.562 55.610 23.171 1.00 13.91 282 GLU A CA 1
ATOM 2339 C C . GLU A 1 294 ? 8.130 56.138 23.230 1.00 14.54 282 GLU A C 1
ATOM 2340 O O . GLU A 1 294 ? 7.469 55.969 24.256 1.00 14.92 282 GLU A O 1
ATOM 2346 N N . HIS A 1 295 ? 7.647 56.740 22.142 1.00 14.29 283 HIS A N 1
ATOM 2347 C CA . HIS A 1 295 ? 6.267 57.209 22.056 1.00 13.86 283 HIS A CA 1
ATOM 2348 C C . HIS A 1 295 ? 5.284 56.084 22.385 1.00 14.47 283 HIS A C 1
ATOM 2349 O O . HIS A 1 295 ? 4.380 56.269 23.216 1.00 14.60 283 HIS A O 1
ATOM 2356 N N . ASN A 1 296 ? 5.479 54.922 21.756 1.00 16.30 284 ASN A N 1
ATOM 2357 C CA . ASN A 1 296 ? 4.550 53.814 21.964 1.00 16.41 284 ASN A CA 1
ATOM 2358 C C . ASN A 1 296 ? 4.618 53.291 23.376 1.00 15.55 284 ASN A C 1
ATOM 2359 O O . ASN A 1 296 ? 3.569 52.849 23.895 1.00 16.95 284 ASN A O 1
ATOM 2364 N N . ALA A 1 297 ? 5.788 53.337 24.017 1.00 15.80 285 ALA A N 1
ATOM 2365 C CA . ALA A 1 297 ? 5.914 52.940 25.428 1.00 15.21 285 ALA A CA 1
ATOM 2366 C C . ALA A 1 297 ? 5.181 53.907 26.367 1.00 15.89 285 ALA A C 1
ATOM 2367 O O . ALA A 1 297 ? 4.589 53.480 27.371 1.00 16.98 285 ALA A O 1
ATOM 2369 N N . VAL A 1 298 ? 5.176 55.203 26.013 1.00 14.85 286 VAL A N 1
ATOM 2370 C CA . VAL A 1 298 ? 4.422 56.181 26.797 1.00 15.23 286 VAL A CA 1
ATOM 2371 C C . VAL A 1 298 ? 2.921 55.886 26.632 1.00 14.75 286 VAL A C 1
ATOM 2372 O O . VAL A 1 298 ? 2.171 55.892 27.628 1.00 15.67 286 VAL A O 1
ATOM 2376 N N . CYS A 1 299 ? 2.477 55.602 25.406 1.00 16.35 287 CYS A N 1
ATOM 2377 C CA . CYS A 1 299 ? 1.060 55.188 25.201 1.00 15.45 287 CYS A CA 1
ATOM 2378 C C . CYS A 1 299 ? 0.678 54.010 26.105 1.00 18.04 287 CYS A C 1
ATOM 2379 O O . CYS A 1 299 ? -0.391 54.037 26.705 1.00 19.05 287 CYS A O 1
ATOM 2382 N N . ASP A 1 300 ? 1.549 52.997 26.210 1.00 17.44 288 ASP A N 1
ATOM 2383 C CA . ASP A 1 300 ? 1.259 51.814 27.054 1.00 18.53 288 ASP A CA 1
ATOM 2384 C C . ASP A 1 300 ? 1.111 52.216 28.501 1.00 20.76 288 ASP A C 1
ATOM 2385 O O . ASP A 1 300 ? 0.193 51.718 29.203 1.00 21.18 288 ASP A O 1
ATOM 2390 N N . ALA A 1 301 ? 1.989 53.090 28.984 1.00 18.52 289 ALA A N 1
ATOM 2391 C CA . ALA A 1 301 ? 1.948 53.548 30.364 1.00 20.18 289 ALA A CA 1
ATOM 2392 C C . ALA A 1 301 ? 0.703 54.381 30.654 1.00 21.98 289 ALA A C 1
ATOM 2393 O O . ALA A 1 301 ? 0.134 54.301 31.754 1.00 27.53 289 ALA A O 1
ATOM 2395 N N . LEU A 1 302 ? 0.254 55.169 29.687 1.00 19.71 290 LEU A N 1
ATOM 2396 C CA . LEU A 1 302 ? -0.885 56.045 29.952 1.00 23.39 290 LEU A CA 1
ATOM 2397 C C . LEU A 1 302 ? -2.211 55.345 29.817 1.00 24.22 290 LEU A C 1
ATOM 2398 O O . LEU A 1 302 ? -3.186 55.737 30.480 1.00 24.71 290 LEU A O 1
ATOM 2403 N N . LYS A 1 303 ? -2.259 54.323 28.972 1.00 25.35 291 LYS A N 1
ATOM 2404 C CA . LYS A 1 303 ? -3.462 53.542 28.708 1.00 31.32 291 LYS A CA 1
ATOM 2405 C C . LYS A 1 303 ? -3.745 52.609 29.880 1.00 33.90 291 LYS A C 1
ATOM 2406 O O . LYS A 1 303 ? -4.902 52.321 30.183 1.00 37.43 291 LYS A O 1
ATOM 2412 N N . ASP A 1 304 ? -2.678 52.120 30.506 1.00 37.25 292 ASP A N 1
ATOM 2413 C CA . ASP A 1 304 ? -2.808 51.308 31.713 1.00 40.97 292 ASP A CA 1
ATOM 2414 C C . ASP A 1 304 ? -3.355 52.168 32.844 1.00 42.37 292 ASP A C 1
ATOM 2415 O O . ASP A 1 304 ? -4.367 51.814 33.443 1.00 45.55 292 ASP A O 1
ATOM 2420 N N . GLU A 1 305 ? -2.718 53.313 33.100 1.00 41.51 293 GLU A N 1
ATOM 2421 C CA . GLU A 1 305 ? -3.201 54.265 34.105 1.00 41.85 293 GLU A CA 1
ATOM 2422 C C . GLU A 1 305 ? -4.698 54.596 33.933 1.00 41.57 293 GLU A C 1
ATOM 2423 O O . GLU A 1 305 ? -5.443 54.631 34.922 1.00 43.04 293 GLU A O 1
ATOM 2429 N N . ASP A 1 306 ? -5.132 54.791 32.684 1.00 38.01 294 ASP A N 1
ATOM 2430 C CA . ASP A 1 306 ? -6.467 55.321 32.386 1.00 37.46 294 ASP A CA 1
ATOM 2431 C C . ASP A 1 306 ? -7.097 54.688 31.133 1.00 36.25 294 ASP A C 1
ATOM 2432 O O . ASP A 1 306 ? -6.742 55.035 30.006 1.00 36.89 294 ASP A O 1
ATOM 2437 N N . ASP A 1 307 ? -8.050 53.782 31.339 1.00 35.82 295 ASP A N 1
ATOM 2438 C CA . ASP A 1 307 ? -8.671 53.041 30.230 1.00 36.03 295 ASP A CA 1
ATOM 2439 C C . ASP A 1 307 ? -9.722 53.854 29.476 1.00 33.38 295 ASP A C 1
ATOM 2440 O O . ASP A 1 307 ? -10.313 53.379 28.499 1.00 34.42 295 ASP A O 1
ATOM 2445 N N . ASP A 1 308 ? -9.935 55.086 29.919 1.00 30.09 296 ASP A N 1
ATOM 2446 C CA . ASP A 1 308 ? -10.927 5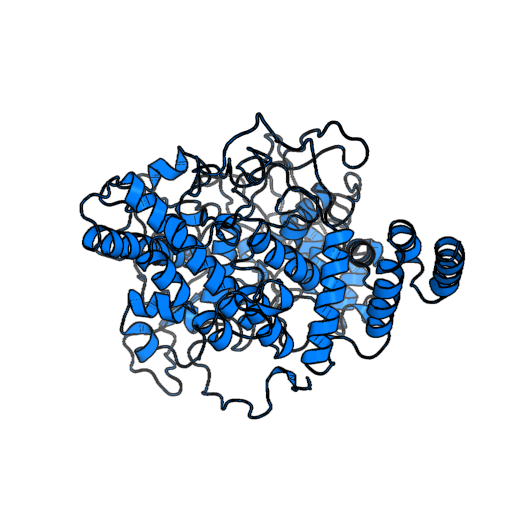5.955 29.305 1.00 29.01 296 ASP A CA 1
ATOM 2447 C C . ASP A 1 308 ? -10.341 56.838 28.224 1.00 27.42 296 ASP A C 1
ATOM 2448 O O . ASP A 1 308 ? -11.068 57.564 27.539 1.00 31.78 296 ASP A O 1
ATOM 2453 N N . LEU A 1 309 ? -9.017 56.780 28.081 1.00 25.62 297 LEU A N 1
ATOM 2454 C CA . LEU A 1 309 ? -8.324 57.547 27.067 1.00 25.36 297 LEU A CA 1
ATOM 2455 C C . LEU A 1 309 ? -8.399 56.840 25.716 1.00 25.06 297 LEU A C 1
ATOM 2456 O O . LEU A 1 309 ? -8.060 55.659 25.619 1.00 28.66 297 LEU A O 1
ATOM 2461 N N . GLU A 1 310 ? -8.876 57.563 24.708 1.00 23.88 298 GLU A N 1
ATOM 2462 C CA . GLU A 1 310 ? -8.997 57.071 23.342 1.00 23.86 298 GLU A CA 1
ATOM 2463 C C . GLU A 1 310 ? -7.667 57.323 22.610 1.00 22.11 298 GLU A C 1
ATOM 2464 O O . GLU A 1 310 ? -6.761 57.979 23.136 1.00 21.69 298 GLU A O 1
ATOM 2470 N N . ASP A 1 311 ? -7.578 56.776 21.407 1.00 21.39 299 ASP A N 1
ATOM 2471 C CA . ASP A 1 311 ? -6.364 56.896 20.580 1.00 19.04 299 ASP A CA 1
ATOM 2472 C C . ASP A 1 311 ? -5.846 58.336 20.465 1.00 20.42 299 ASP A C 1
ATOM 2473 O O . ASP A 1 311 ? -4.655 58.578 20.641 1.00 18.76 299 ASP A O 1
ATOM 2478 N N . GLU A 1 312 ? -6.724 59.293 20.166 1.00 21.78 300 GLU A N 1
ATOM 2479 C CA . GLU A 1 312 ? -6.275 60.675 19.973 1.00 21.78 300 GLU A CA 1
ATOM 2480 C C . GLU A 1 312 ? -5.683 61.275 21.257 1.00 20.30 300 GLU A C 1
ATOM 2481 O O . GLU A 1 312 ? -4.674 62.008 21.182 1.00 20.03 300 GLU A O 1
ATOM 2487 N N . ASP A 1 313 ? -6.314 60.994 22.404 1.00 21.55 301 ASP A N 1
ATOM 2488 C CA . ASP A 1 313 ? -5.845 61.469 23.710 1.00 21.22 301 ASP A CA 1
ATOM 2489 C C . ASP A 1 313 ? -4.477 60.890 24.026 1.00 19.10 301 ASP A C 1
ATOM 2490 O O . ASP A 1 313 ? -3.578 61.611 24.475 1.00 19.16 301 ASP A O 1
ATOM 2495 N N . LEU A 1 314 ? -4.334 59.593 23.780 1.00 17.99 302 LEU A N 1
ATOM 2496 C CA . LEU A 1 314 ? -3.067 58.902 24.010 1.00 17.72 302 LEU A CA 1
ATOM 2497 C C . LEU A 1 314 ? -1.928 59.468 23.152 1.00 16.29 302 LEU A C 1
ATOM 2498 O O . LEU A 1 314 ? -0.848 59.745 23.669 1.00 16.86 302 LEU A O 1
ATOM 2503 N N . TYR A 1 315 ? -2.215 59.633 21.867 1.00 17.25 303 TYR A N 1
ATOM 2504 C CA . TYR A 1 315 ? -1.257 60.206 20.940 1.00 15.79 303 TYR A CA 1
ATOM 2505 C C . TYR A 1 315 ? -0.812 61.598 21.431 1.00 15.32 303 TYR A C 1
ATOM 2506 O O . TYR A 1 315 ? 0.379 61.918 21.403 1.00 15.82 303 TYR A O 1
ATOM 2515 N N . ARG A 1 316 ? -1.755 62.434 21.858 1.00 15.98 304 ARG A N 1
ATOM 2516 C CA . ARG A 1 316 ? -1.392 63.791 22.234 1.00 14.45 304 ARG A CA 1
ATOM 2517 C C . ARG A 1 316 ? -0.507 63.826 23.465 1.00 15.64 304 ARG A C 1
ATOM 2518 O O . ARG A 1 316 ? 0.471 64.561 23.511 1.00 15.68 304 ARG A O 1
ATOM 2526 N N . TYR A 1 317 ? -0.865 63.067 24.495 1.00 13.81 305 TYR A N 1
ATOM 2527 C CA . TYR A 1 317 ? -0.020 63.029 25.675 1.00 13.78 305 TYR A CA 1
ATOM 2528 C C . TYR A 1 317 ? 1.361 62.421 25.374 1.00 13.89 305 TYR A C 1
ATOM 2529 O O . TYR A 1 317 ? 2.385 62.943 25.829 1.00 15.07 305 TYR A O 1
ATOM 2538 N N . ALA A 1 318 ? 1.372 61.319 24.645 1.00 14.41 306 ALA A N 1
ATOM 2539 C CA . ALA A 1 318 ? 2.635 60.682 24.323 1.00 15.18 306 ALA A CA 1
ATOM 2540 C C . ALA A 1 318 ? 3.530 61.561 23.457 1.00 14.06 306 ALA A C 1
ATOM 2541 O O . ALA A 1 318 ? 4.757 61.549 23.638 1.00 14.24 306 ALA A O 1
ATOM 2543 N N . ARG A 1 319 ? 2.945 62.352 22.549 1.00 13.13 307 ARG A N 1
ATOM 2544 C CA . ARG A 1 319 ? 3.770 63.305 21.768 1.00 13.22 307 ARG A CA 1
ATOM 2545 C C . ARG A 1 319 ? 4.352 64.396 22.665 1.00 12.72 307 ARG A C 1
ATOM 2546 O O . ARG A 1 319 ? 5.528 64.781 22.476 1.00 13.05 307 ARG A O 1
ATOM 2554 N N . LEU A 1 320 ? 3.590 64.907 23.641 1.00 13.24 308 LEU A N 1
ATOM 2555 C CA . LEU A 1 320 ? 4.166 65.883 24.568 1.00 13.74 308 LEU A CA 1
ATOM 2556 C C . LEU A 1 320 ? 5.354 65.284 25.342 1.00 13.13 308 LEU A C 1
ATOM 2557 O O . LEU A 1 320 ? 6.434 65.887 25.421 1.00 12.89 308 LEU A O 1
ATOM 2562 N N . VAL A 1 321 ? 5.166 64.090 25.903 1.00 13.65 309 VAL A N 1
ATOM 2563 C CA . VAL A 1 321 ? 6.237 63.443 26.675 1.00 13.33 309 VAL A CA 1
ATOM 2564 C C . VAL A 1 321 ? 7.477 63.158 25.795 1.00 11.85 309 VAL A C 1
ATOM 2565 O O . VAL A 1 321 ? 8.617 63.454 26.200 1.00 13.44 309 VAL A O 1
ATOM 2569 N N . THR A 1 322 ? 7.247 62.550 24.626 1.00 12.62 310 THR A N 1
ATOM 2570 C CA . THR A 1 322 ? 8.359 62.126 23.755 1.00 12.58 310 THR A CA 1
ATOM 2571 C C . THR A 1 322 ? 9.158 63.340 23.283 1.00 11.74 310 THR A C 1
ATOM 2572 O O . THR A 1 322 ? 10.398 63.332 23.358 1.00 12.63 310 THR A O 1
ATOM 2576 N N . SER A 1 323 ? 8.452 64.384 22.842 1.00 12.45 311 SER A N 1
ATOM 2577 C CA . SER A 1 323 ? 9.148 65.588 22.378 1.00 12.15 311 SER A CA 1
ATOM 2578 C C . SER A 1 323 ? 9.907 66.282 23.512 1.00 11.63 311 SER A C 1
ATOM 2579 O O . SER A 1 323 ? 10.993 66.802 23.276 1.00 12.89 311 SER A O 1
ATOM 2582 N N . ALA A 1 324 ? 9.386 66.257 24.741 1.00 10.99 312 ALA A N 1
ATOM 2583 C CA . ALA A 1 324 ? 10.133 66.839 25.849 1.00 11.09 312 ALA A CA 1
ATOM 2584 C C . ALA A 1 324 ? 11.355 66.006 26.239 1.00 11.17 312 ALA A C 1
ATOM 2585 O O . ALA A 1 324 ? 12.390 66.558 26.558 1.00 12.65 312 ALA A O 1
ATOM 2587 N N . VAL A 1 325 ? 11.225 64.673 26.195 1.00 11.32 313 VAL A N 1
ATOM 2588 C CA . VAL A 1 325 ? 12.375 63.768 26.456 1.00 11.65 313 VAL A CA 1
ATOM 2589 C C . VAL A 1 325 ? 13.489 64.058 25.446 1.00 10.69 313 VAL A C 1
ATOM 2590 O O . VAL A 1 325 ? 14.663 64.178 25.798 1.00 12.54 313 VAL A O 1
ATOM 2594 N N . VAL A 1 326 ? 13.104 64.175 24.182 1.00 11.11 314 VAL A N 1
ATOM 2595 C CA . VAL A 1 326 ? 14.111 64.447 23.126 1.00 12.19 314 VAL A CA 1
ATOM 2596 C C . VAL A 1 326 ? 14.827 65.782 23.400 1.00 11.26 314 VAL A C 1
ATOM 2597 O O . VAL A 1 326 ? 16.078 65.863 23.343 1.00 11.69 314 VAL A O 1
ATOM 2601 N N . ALA A 1 327 ? 14.050 66.828 23.716 1.00 11.33 315 ALA A N 1
ATOM 2602 C CA . ALA A 1 327 ? 14.628 68.129 23.972 1.00 11.57 315 ALA A CA 1
ATOM 2603 C C . ALA A 1 327 ? 15.551 68.091 25.178 1.00 10.98 315 ALA A C 1
ATOM 2604 O O . ALA A 1 327 ? 16.633 68.701 25.159 1.00 10.89 315 ALA A O 1
ATOM 2606 N N . LYS A 1 328 ? 15.136 67.378 26.214 1.00 12.43 316 LYS A N 1
ATOM 2607 C CA . LYS A 1 328 ? 15.941 67.276 27.439 1.00 12.03 316 LYS A CA 1
ATOM 2608 C C . LYS A 1 328 ? 17.270 66.572 27.132 1.00 11.47 316 LYS A C 1
ATOM 2609 O O . LYS A 1 328 ? 18.354 67.081 27.494 1.00 12.29 316 LYS A O 1
ATOM 2615 N N . ILE A 1 329 ? 17.180 65.419 26.453 1.00 11.64 317 ILE A N 1
ATOM 2616 C CA . ILE A 1 329 ? 18.375 64.680 26.088 1.00 11.44 317 ILE A CA 1
ATOM 2617 C C . ILE A 1 329 ? 19.311 65.534 25.244 1.00 11.41 317 ILE A C 1
ATOM 2618 O O . ILE A 1 329 ? 20.570 65.558 25.467 1.00 11.47 317 ILE A O 1
ATOM 2623 N N . HIS A 1 330 ? 18.760 66.264 24.269 1.00 10.52 318 HIS A N 1
ATOM 2624 C CA . HIS A 1 330 ? 19.631 67.110 23.459 1.00 10.32 318 HIS A CA 1
ATOM 2625 C C . HIS A 1 330 ? 20.360 68.153 24.319 1.00 10.02 318 HIS A C 1
ATOM 2626 O O . HIS A 1 330 ? 21.570 68.364 24.157 1.00 12.15 318 HIS A O 1
ATOM 2633 N N . THR A 1 331 ? 19.593 68.776 25.239 1.00 11.02 319 THR A N 1
ATOM 2634 C CA . THR A 1 331 ? 20.100 69.900 26.030 1.00 11.77 319 THR A CA 1
ATOM 2635 C C . THR A 1 331 ? 21.175 69.464 27.027 1.00 10.53 319 THR A C 1
ATOM 2636 O O . THR A 1 331 ? 22.247 70.077 27.046 1.00 14.41 319 THR A O 1
ATOM 2640 N N . ILE A 1 332 ? 20.895 68.393 27.794 1.00 12.13 320 ILE A N 1
ATOM 2641 C CA . ILE A 1 332 ? 21.767 68.058 28.924 1.00 12.55 320 ILE A CA 1
ATOM 2642 C C . ILE A 1 332 ? 22.702 66.882 28.676 1.00 13.40 320 ILE A C 1
ATOM 2643 O O . ILE A 1 332 ? 23.562 66.594 29.519 1.00 16.01 320 ILE A O 1
ATOM 2648 N N . ASP A 1 333 ? 22.570 66.219 27.522 1.00 11.95 321 ASP A N 1
ATOM 2649 C CA . ASP A 1 333 ? 23.426 65.072 27.202 1.00 11.94 321 ASP A CA 1
ATOM 2650 C C . ASP A 1 333 ? 24.163 65.326 25.866 1.00 11.68 321 ASP A C 1
ATOM 2651 O O . ASP A 1 333 ? 25.387 65.463 25.867 1.00 12.39 321 ASP A O 1
ATOM 2656 N N . TRP A 1 334 ? 23.441 65.499 24.756 1.00 10.63 322 TRP A N 1
ATOM 2657 C CA . TRP A 1 334 ? 24.123 65.706 23.462 1.00 11.58 322 TRP A CA 1
ATOM 2658 C C . TRP A 1 334 ? 24.987 66.966 23.458 1.00 11.30 322 TRP A C 1
ATOM 2659 O O . TRP A 1 334 ? 26.166 66.918 23.083 1.00 11.61 322 TRP A O 1
ATOM 2670 N N . THR A 1 335 ? 24.428 68.086 23.927 1.00 11.41 323 THR A N 1
ATOM 2671 C CA . THR A 1 335 ? 25.143 69.349 23.773 1.00 11.04 323 THR A CA 1
ATOM 2672 C C . THR A 1 335 ? 26.390 69.343 24.655 1.00 12.27 323 THR A C 1
ATOM 2673 O O . THR A 1 335 ? 27.397 69.949 24.268 1.00 12.47 323 THR A O 1
ATOM 2677 N N . VAL A 1 336 ? 26.307 68.653 25.794 1.00 12.56 324 VAL A N 1
ATOM 2678 C CA . VAL A 1 336 ? 27.398 68.545 26.738 1.00 14.74 324 VAL A CA 1
ATOM 2679 C C . VAL A 1 336 ? 28.565 67.751 26.154 1.00 13.63 324 VAL A C 1
ATOM 2680 O O . VAL A 1 336 ? 29.702 67.937 26.579 1.00 15.31 324 VAL A O 1
ATOM 2684 N N . GLN A 1 337 ? 28.294 66.876 25.177 1.00 11.84 325 GLN A N 1
ATOM 2685 C CA . GLN A 1 337 ? 29.370 66.174 24.439 1.00 11.64 325 GLN A CA 1
ATOM 2686 C C . GLN A 1 337 ? 29.933 66.988 23.298 1.00 12.48 325 GLN A C 1
ATOM 2687 O O . GLN A 1 337 ? 31.137 66.932 23.045 1.00 14.28 325 GLN A O 1
ATOM 2693 N N . LEU A 1 338 ? 29.070 67.727 22.593 1.00 11.98 326 LEU A N 1
ATOM 2694 C CA . LEU A 1 338 ? 29.540 68.671 21.554 1.00 12.00 326 LEU A CA 1
ATOM 2695 C C . LEU A 1 338 ? 30.489 69.726 22.138 1.00 11.93 326 LEU A C 1
ATOM 2696 O O . LEU A 1 338 ? 31.531 70.059 21.522 1.00 12.92 326 LEU A O 1
ATOM 2701 N N . LEU A 1 339 ? 30.102 70.243 23.312 1.00 12.63 327 LEU A N 1
ATOM 2702 C CA . LEU A 1 339 ? 30.767 71.371 23.975 1.00 12.15 327 LEU A CA 1
ATOM 2703 C C . LEU A 1 339 ? 31.306 70.790 25.274 1.00 13.88 327 LEU A C 1
ATOM 2704 O O . LEU A 1 339 ? 30.738 70.959 26.352 1.00 13.61 327 LEU A O 1
ATOM 2709 N N . LYS A 1 340 ? 32.413 70.066 25.137 1.00 13.08 328 LYS A N 1
ATOM 2710 C CA . LYS A 1 340 ? 32.936 69.246 26.226 1.00 13.29 328 LYS A CA 1
ATOM 2711 C C . LYS A 1 340 ? 33.870 70.044 27.136 1.00 14.57 328 LYS A C 1
ATOM 2712 O O . LYS A 1 340 ? 35.096 69.817 27.193 1.00 15.18 328 LYS A O 1
ATOM 2718 N N . THR A 1 341 ? 33.269 71.020 27.802 1.00 13.60 329 THR A N 1
ATOM 2719 C CA . THR A 1 341 ? 33.987 71.859 28.785 1.00 14.01 329 THR A CA 1
ATOM 2720 C C . THR A 1 341 ? 33.159 71.940 30.060 1.00 13.37 329 THR A C 1
ATOM 2721 O O . THR A 1 341 ? 31.927 71.717 30.061 1.00 14.43 329 THR A O 1
ATOM 2725 N N . ASP A 1 342 ? 33.840 72.262 31.167 1.00 14.83 330 ASP A N 1
ATOM 2726 C CA . ASP A 1 342 ? 33.152 72.423 32.439 1.00 15.48 330 ASP A CA 1
ATOM 2727 C C . ASP A 1 342 ? 32.130 73.556 32.370 1.00 13.90 330 ASP A C 1
ATOM 2728 O O . ASP A 1 342 ? 31.033 73.449 32.907 1.00 15.04 330 ASP A O 1
ATOM 2733 N N . THR A 1 343 ? 32.491 74.649 31.704 1.00 15.18 331 THR A N 1
ATOM 2734 C CA . THR A 1 343 ? 31.589 75.794 31.640 1.00 15.10 331 THR A CA 1
ATOM 2735 C C . THR A 1 343 ? 30.295 75.432 30.931 1.00 14.89 331 THR A C 1
ATOM 2736 O O . THR A 1 343 ? 29.213 75.829 31.369 1.00 14.64 331 THR A O 1
ATOM 2740 N N . LEU A 1 344 ? 30.410 74.660 29.849 1.00 13.67 332 LEU A N 1
ATOM 2741 C CA . LEU A 1 344 ? 29.183 74.325 29.115 1.00 13.02 332 LEU A CA 1
ATOM 2742 C C . LEU A 1 344 ? 28.398 73.192 29.751 1.00 15.37 332 LEU A C 1
ATOM 2743 O O . LEU A 1 344 ? 27.180 73.130 29.585 1.00 14.08 332 LEU A O 1
ATOM 2748 N N . LEU A 1 345 ? 29.065 72.303 30.499 1.00 14.32 333 LEU A N 1
ATOM 2749 C CA . LEU A 1 345 ? 28.322 71.362 31.325 1.00 14.84 333 LEU A CA 1
ATOM 2750 C C . LEU A 1 345 ? 27.422 72.131 32.286 1.00 14.41 333 LEU A C 1
ATOM 2751 O O . LEU A 1 345 ? 26.214 71.859 32.383 1.00 15.03 333 LEU A O 1
ATOM 2756 N N . ALA A 1 346 ? 28.013 73.097 32.985 1.00 15.34 334 ALA A N 1
ATOM 2757 C CA . ALA A 1 346 ? 27.234 73.892 33.913 1.00 16.04 334 ALA A CA 1
ATOM 2758 C C . ALA A 1 346 ? 26.134 74.702 33.208 1.00 16.19 334 ALA A C 1
ATOM 2759 O O . ALA A 1 346 ? 24.983 74.743 33.687 1.00 16.59 334 ALA A O 1
ATOM 2761 N N . GLY A 1 347 ? 26.489 75.298 32.079 1.00 14.68 335 GLY A N 1
ATOM 2762 C CA . GLY A 1 347 ? 25.588 76.196 31.331 1.00 14.95 335 GLY A CA 1
ATOM 2763 C C . GLY A 1 347 ? 24.399 75.444 30.757 1.00 15.76 335 GLY A C 1
ATOM 2764 O O . GLY A 1 347 ? 23.252 75.873 30.884 1.00 16.28 335 GLY A O 1
ATOM 2765 N N . MET A 1 348 ? 24.673 74.316 30.101 1.00 15.31 336 MET A N 1
ATOM 2766 C CA . MET A 1 348 ? 23.562 73.578 29.484 1.00 14.94 336 MET A CA 1
ATOM 2767 C C . MET A 1 348 ? 22.622 72.957 30.497 1.00 16.18 336 MET A C 1
ATOM 2768 O O . MET A 1 348 ? 21.388 72.993 30.327 1.00 15.80 336 MET A O 1
ATOM 2773 N N . ARG A 1 349 ? 23.180 72.405 31.571 1.00 15.44 337 ARG A N 1
ATOM 2774 C CA . ARG A 1 349 ? 22.348 71.922 32.643 1.00 15.37 337 ARG A CA 1
ATOM 2775 C C . ARG A 1 349 ? 21.514 73.077 33.229 1.00 17.98 337 ARG A C 1
ATOM 2776 O O . ARG A 1 349 ? 20.354 72.879 33.536 1.00 18.18 337 ARG A O 1
ATOM 2784 N N . ALA A 1 350 ? 22.100 74.270 33.375 1.00 15.99 338 ALA A N 1
ATOM 2785 C CA . ALA A 1 350 ? 21.346 75.431 33.893 1.00 17.80 338 ALA A CA 1
ATOM 2786 C C . ALA A 1 350 ? 20.180 75.838 32.973 1.00 16.49 338 ALA A C 1
ATOM 2787 O O . ALA A 1 350 ? 19.163 76.305 33.457 1.00 17.28 338 ALA A O 1
ATOM 2789 N N . ASN A 1 351 ? 20.304 75.676 31.666 1.00 15.52 339 ASN A N 1
ATOM 2790 C CA . ASN A 1 351 ? 19.169 75.940 30.785 1.00 16.92 339 ASN A CA 1
ATOM 2791 C C . ASN A 1 351 ? 17.961 75.122 31.221 1.00 15.88 339 ASN A C 1
ATOM 2792 O O . ASN A 1 351 ? 16.841 75.605 31.150 1.00 16.07 339 ASN A O 1
ATOM 2797 N N . TRP A 1 352 ? 18.193 73.876 31.640 1.00 14.60 340 TRP A N 1
ATOM 2798 C CA . TRP A 1 352 ? 17.087 72.963 31.956 1.00 14.25 340 TRP A CA 1
ATOM 2799 C C . TRP A 1 352 ? 16.649 73.127 33.414 1.00 14.81 340 TRP A C 1
ATOM 2800 O O . TRP A 1 352 ? 15.440 73.278 33.705 1.00 15.20 340 TRP A O 1
ATOM 2811 N N . TYR A 1 353 ? 17.625 73.119 34.319 1.00 14.90 341 TYR A N 1
ATOM 2812 C CA . TYR A 1 353 ? 17.353 73.034 35.752 1.00 15.17 341 TYR A CA 1
ATOM 2813 C C . TYR A 1 353 ? 17.685 74.290 36.561 1.00 18.94 341 TYR A C 1
ATOM 2814 O O . TYR A 1 353 ? 17.408 74.355 37.777 1.00 20.35 341 TYR A O 1
ATOM 2823 N N . GLY A 1 354 ? 18.330 75.257 35.930 1.00 18.36 342 GLY A N 1
ATOM 2824 C CA . GLY A 1 354 ? 18.735 76.467 36.646 1.00 19.33 342 GLY A CA 1
ATOM 2825 C C . GLY A 1 354 ? 20.049 76.298 37.377 1.00 22.17 342 GLY A C 1
ATOM 2826 O O . GLY A 1 354 ? 20.520 75.175 37.611 1.00 21.78 342 GLY A O 1
ATOM 2827 N N . LEU A 1 355 ? 20.642 77.428 37.756 1.00 22.42 343 LEU A N 1
ATOM 2828 C CA . LEU A 1 355 ? 21.905 77.395 38.493 1.00 25.50 343 LEU A CA 1
ATOM 2829 C C . LEU A 1 355 ? 21.758 76.655 39.818 1.00 25.98 343 LEU A C 1
ATOM 2830 O O . LEU A 1 355 ? 22.725 76.065 40.299 1.00 24.94 343 LEU A O 1
ATOM 2835 N N . LEU A 1 356 ? 20.560 76.688 40.407 1.00 25.62 344 LEU A N 1
ATOM 2836 C CA . LEU A 1 356 ? 20.315 75.998 41.672 1.00 25.91 344 LEU A CA 1
ATOM 2837 C C . LEU A 1 356 ? 20.294 74.486 41.572 1.00 26.45 344 LEU A C 1
ATOM 2838 O O . LEU A 1 356 ? 20.483 73.800 42.573 1.00 28.89 344 LEU A O 1
ATOM 2843 N N . GLY A 1 357 ? 20.041 73.965 40.377 1.00 23.66 345 GLY A N 1
ATOM 2844 C CA . GLY A 1 357 ? 20.266 72.553 40.106 1.00 24.75 345 GLY A CA 1
ATOM 2845 C C . GLY A 1 357 ? 19.060 71.640 40.184 1.00 22.28 345 GLY A C 1
ATOM 2846 O O . GLY A 1 357 ? 18.005 71.995 40.721 1.00 21.15 345 GLY A O 1
ATOM 2847 N N . LYS A 1 358 ? 19.237 70.428 39.660 1.00 21.52 346 LYS A N 1
ATOM 2848 C CA . LYS A 1 358 ? 18.156 69.462 39.588 1.00 19.09 346 LYS A CA 1
ATOM 2849 C C . LYS A 1 358 ? 17.609 69.055 40.942 1.00 22.29 346 LYS A C 1
ATOM 2850 O O . LYS A 1 358 ? 16.410 69.024 41.113 1.00 21.90 346 LYS A O 1
ATOM 2856 N N . LYS A 1 359 ? 18.490 68.706 41.874 1.00 23.96 347 LYS A N 1
ATOM 2857 C CA . LYS A 1 359 ? 18.031 68.275 43.189 1.00 26.34 347 LYS A CA 1
ATOM 2858 C C . LYS A 1 359 ? 17.129 69.335 43.841 1.00 25.41 347 LYS A C 1
ATOM 2859 O O . LYS A 1 359 ? 16.048 69.015 44.339 1.00 25.95 347 LYS A O 1
ATOM 2865 N N . PHE A 1 360 ? 17.560 70.594 43.800 1.00 25.19 348 PHE A N 1
ATOM 2866 C CA . PHE A 1 360 ? 16.748 71.687 44.345 1.00 25.53 348 PHE A CA 1
ATOM 2867 C C . PHE A 1 360 ? 15.409 71.825 43.608 1.00 26.06 348 PHE A C 1
ATOM 2868 O O . PHE A 1 360 ? 14.339 71.946 44.216 1.00 26.20 348 PHE A O 1
ATOM 2876 N N . LYS A 1 361 ? 15.460 71.825 42.279 1.00 23.15 349 LYS A N 1
ATOM 2877 C CA . LYS A 1 361 ? 14.239 71.987 41.514 1.00 22.58 349 LYS A CA 1
ATOM 2878 C C . LYS A 1 361 ? 13.251 70.849 41.738 1.00 24.09 349 LYS A C 1
ATOM 2879 O O . LYS A 1 361 ? 12.057 71.082 41.864 1.00 23.59 349 LYS A O 1
ATOM 2885 N N . ASP A 1 362 ? 13.751 69.619 41.754 1.00 25.50 350 ASP A N 1
ATOM 2886 C CA . ASP A 1 362 ? 12.911 68.438 41.919 1.00 25.08 350 ASP A CA 1
ATOM 2887 C C . ASP A 1 362 ? 12.264 68.433 43.316 1.00 29.11 350 ASP A C 1
ATOM 2888 O O . ASP A 1 362 ? 11.148 67.926 43.494 1.00 30.03 350 ASP A O 1
ATOM 2893 N N . SER A 1 363 ? 12.970 69.004 44.289 1.00 28.56 351 SER A N 1
ATOM 2894 C CA . SER A 1 363 ? 12.499 69.002 45.686 1.00 31.96 351 SER A CA 1
ATOM 2895 C C . SER A 1 363 ? 11.545 70.144 45.986 1.00 33.12 351 SER A C 1
ATOM 2896 O O . SER A 1 363 ? 10.526 69.938 46.655 1.00 35.86 351 SER A O 1
ATOM 2899 N N . PHE A 1 364 ? 11.873 71.340 45.491 1.00 32.17 352 PHE A N 1
ATOM 2900 C CA . PHE A 1 364 ? 11.213 72.585 45.920 1.00 32.37 352 PHE A CA 1
ATOM 2901 C C . PHE A 1 364 ? 10.471 73.317 44.824 1.00 33.03 352 PHE A C 1
ATOM 2902 O O . PHE A 1 364 ? 9.744 74.276 45.096 1.00 34.42 352 PHE A O 1
ATOM 2910 N N . GLY A 1 365 ? 10.678 72.890 43.578 1.00 29.79 353 GLY A N 1
ATOM 2911 C CA . GLY A 1 365 ? 10.018 73.512 42.436 1.00 29.73 353 GLY A CA 1
ATOM 2912 C C . GLY A 1 365 ? 10.848 74.603 41.796 1.00 26.15 353 GLY A C 1
ATOM 2913 O O . GLY A 1 365 ? 12.010 74.841 42.164 1.00 26.18 353 GLY A O 1
ATOM 2914 N N . HIS A 1 366 ? 10.234 75.284 40.841 1.00 26.99 354 HIS A N 1
ATOM 2915 C CA . HIS A 1 366 ? 10.923 76.296 40.055 1.00 27.29 354 HIS A CA 1
ATOM 2916 C C . HIS A 1 366 ? 11.129 77.584 40.848 1.00 27.33 354 HIS A C 1
ATOM 2917 O O . HIS A 1 366 ? 10.172 78.117 41.417 1.00 30.36 354 HIS A O 1
ATOM 2924 N N . ALA A 1 367 ? 12.365 78.083 40.874 1.00 26.33 355 ALA A N 1
ATOM 2925 C CA . ALA A 1 367 ? 12.714 79.287 41.674 1.00 28.24 355 ALA A CA 1
ATOM 2926 C C . ALA A 1 367 ? 12.077 80.587 41.172 1.00 29.47 355 ALA A C 1
ATOM 2927 O O . ALA A 1 367 ? 11.931 81.542 41.928 1.00 30.63 355 ALA A O 1
ATOM 2929 N N . GLY A 1 368 ? 11.701 80.638 39.900 1.00 28.59 356 GLY A N 1
ATOM 2930 C CA . GLY A 1 368 ? 10.946 81.786 39.383 1.00 30.37 356 GLY A CA 1
ATOM 2931 C C . GLY A 1 368 ? 11.635 82.588 38.300 1.00 31.92 356 GLY A C 1
ATOM 2932 O O . GLY A 1 368 ? 10.963 83.243 37.502 1.00 37.38 356 GLY A O 1
ATOM 2933 N N . SER A 1 369 ? 12.967 82.548 38.264 1.00 30.58 357 SER A N 1
ATOM 2934 C CA . SER A 1 369 ? 13.740 83.199 37.216 1.00 28.83 357 SER A CA 1
ATOM 2935 C C . SER A 1 369 ? 14.429 82.126 36.396 1.00 27.96 357 SER A C 1
ATOM 2936 O O . SER A 1 369 ? 14.751 81.051 36.927 1.00 27.15 357 SER A O 1
ATOM 2939 N N . SER A 1 370 ? 14.661 82.417 35.118 1.00 29.56 358 SER A N 1
ATOM 2940 C CA . SER A 1 370 ? 15.307 81.458 34.213 1.00 29.46 358 SER A CA 1
ATOM 2941 C C . SER A 1 370 ? 16.718 81.109 34.703 1.00 30.29 358 SER A C 1
ATOM 2942 O O . SER A 1 370 ? 17.164 79.954 34.579 1.00 29.22 358 SER A O 1
ATOM 2945 N N . ILE A 1 371 ? 17.399 82.103 35.280 1.00 29.63 359 ILE A N 1
ATOM 2946 C CA . ILE A 1 371 ? 18.770 81.939 35.766 1.00 31.34 359 ILE A CA 1
ATOM 2947 C C . ILE A 1 371 ? 18.849 80.894 36.890 1.00 29.00 359 ILE A C 1
ATOM 2948 O O . ILE A 1 371 ? 19.693 79.996 36.850 1.00 28.79 359 ILE A O 1
ATOM 2953 N N . LEU A 1 372 ? 17.941 80.985 37.854 1.00 27.47 360 LEU A N 1
ATOM 2954 C CA . LEU A 1 372 ? 17.989 80.138 39.040 1.00 25.96 360 LEU A CA 1
ATOM 2955 C C . LEU A 1 372 ? 17.287 78.800 38.858 1.00 23.86 360 LEU A C 1
ATOM 2956 O O . LEU A 1 372 ? 17.758 77.778 39.385 1.00 22.02 360 LEU A O 1
ATOM 2961 N N . GLY A 1 373 ? 16.185 78.805 38.097 1.00 22.41 361 GLY A N 1
ATOM 2962 C CA . GLY A 1 373 ? 15.337 77.617 37.957 1.00 19.95 361 GLY A CA 1
ATOM 2963 C C . GLY A 1 373 ? 15.328 76.971 36.574 1.00 18.70 361 GLY A C 1
ATOM 2964 O O . GLY A 1 373 ? 14.773 75.889 36.419 1.00 19.83 361 GLY A O 1
ATOM 2965 N N . GLY A 1 374 ? 15.929 77.637 35.597 1.00 19.28 362 GLY A N 1
ATOM 2966 C CA . GLY A 1 374 ? 15.978 77.150 34.213 1.00 18.81 362 GLY A CA 1
ATOM 2967 C C . GLY A 1 374 ? 14.884 77.785 33.360 1.00 20.44 362 GLY A C 1
ATOM 2968 O O . GLY A 1 374 ? 13.893 78.319 33.880 1.00 19.48 362 GLY A O 1
ATOM 2969 N N . VAL A 1 375 ? 15.041 77.744 32.045 1.00 18.52 363 VAL A N 1
ATOM 2970 C CA . VAL A 1 375 ? 13.961 78.261 31.193 1.00 19.31 363 VAL A CA 1
ATOM 2971 C C . VAL A 1 375 ? 12.767 77.277 31.208 1.00 20.17 363 VAL A C 1
ATOM 2972 O O . VAL A 1 375 ? 11.611 77.670 31.018 1.00 19.97 363 VAL A O 1
ATOM 2976 N N . VAL A 1 376 ? 13.028 75.993 31.462 1.00 16.94 364 VAL A N 1
ATOM 2977 C CA . VAL A 1 376 ? 11.998 74.981 31.507 1.00 17.35 364 VAL A CA 1
ATOM 2978 C C . VAL A 1 376 ? 11.128 75.130 32.762 1.00 19.35 364 VAL A C 1
ATOM 2979 O O . VAL A 1 376 ? 11.659 75.196 33.880 1.00 20.21 364 VAL A O 1
ATOM 2983 N N . GLY A 1 377 ? 9.818 75.222 32.556 1.00 17.35 365 GLY A N 1
ATOM 2984 C CA . GLY A 1 377 ? 8.880 75.359 33.664 1.00 17.57 365 GLY A CA 1
ATOM 2985 C C . GLY A 1 377 ? 8.630 76.808 34.047 1.00 18.76 365 GLY A C 1
ATOM 2986 O O . GLY A 1 377 ? 7.904 77.051 35.043 1.00 21.78 365 GLY A O 1
ATOM 2987 N N . MET A 1 378 ? 9.234 77.764 33.327 1.00 18.04 366 MET A N 1
ATOM 2988 C CA A MET A 1 378 ? 8.911 79.187 33.545 0.50 19.72 366 MET A CA 1
ATOM 2989 C CA B MET A 1 378 ? 8.908 79.193 33.506 0.50 20.02 366 MET A CA 1
ATOM 2990 C C . MET A 1 378 ? 7.418 79.415 33.361 1.00 20.83 366 MET A C 1
ATOM 2991 O O . MET A 1 378 ? 6.749 78.690 32.609 1.00 19.87 366 MET A O 1
ATOM 3000 N N . LYS A 1 379 ? 6.895 80.432 34.058 1.00 20.65 367 LYS A N 1
ATOM 3001 C CA . LYS A 1 379 ? 5.463 80.663 34.047 1.00 22.28 367 LYS A CA 1
ATOM 3002 C C .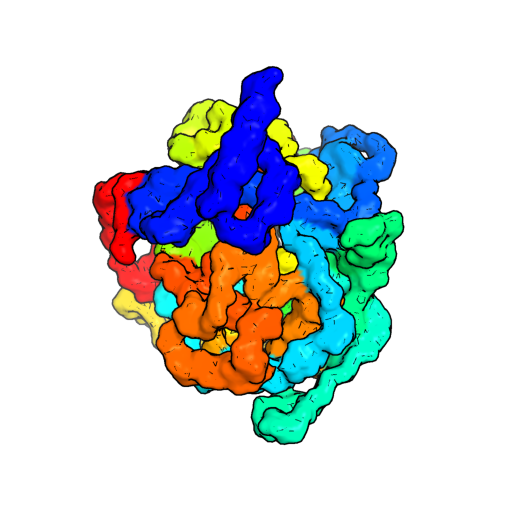 LYS A 1 379 ? 4.840 81.046 32.714 1.00 21.41 367 LYS A C 1
ATOM 3003 O O . LYS A 1 379 ? 3.676 80.692 32.460 1.00 21.43 367 LYS A O 1
ATOM 3009 N N . LYS A 1 380 ? 5.612 81.750 31.874 1.00 20.76 368 LYS A N 1
ATOM 3010 C CA . LYS A 1 380 ? 5.149 82.177 30.568 1.00 19.60 368 LYS A CA 1
ATOM 3011 C C . LYS A 1 380 ? 6.228 81.965 29.525 1.00 18.46 368 LYS A C 1
ATOM 3012 O O . LYS A 1 380 ? 7.415 82.083 29.854 1.00 19.07 368 LYS A O 1
ATOM 3018 N N . PRO A 1 381 ? 5.820 81.698 28.275 1.00 17.67 369 PRO A N 1
ATOM 3019 C CA . PRO A 1 381 ? 6.846 81.674 27.224 1.00 18.69 369 PRO A CA 1
ATOM 3020 C C . PRO A 1 381 ? 7.413 83.073 27.006 1.00 17.87 369 PRO A C 1
ATOM 3021 O O . PRO A 1 381 ? 6.755 84.080 27.326 1.00 18.97 369 PRO A O 1
ATOM 3025 N N . GLN A 1 382 ? 8.660 83.124 26.525 1.00 17.14 370 GLN A N 1
ATOM 3026 C CA . GLN A 1 382 ? 9.401 84.345 26.320 1.00 16.88 370 GLN A CA 1
ATOM 3027 C C . GLN A 1 382 ? 9.927 84.360 24.884 1.00 16.55 370 GLN A C 1
ATOM 3028 O O . GLN A 1 382 ? 10.661 83.443 24.497 1.00 16.91 370 GLN A O 1
ATOM 3034 N N . ASN A 1 383 ? 9.586 85.405 24.130 1.00 16.95 371 ASN A N 1
ATOM 3035 C CA . ASN A 1 383 ? 10.119 85.599 22.781 1.00 15.64 371 ASN A CA 1
ATOM 3036 C C . ASN A 1 383 ? 10.927 86.872 22.611 1.00 15.22 371 ASN A C 1
ATOM 3037 O O . ASN A 1 383 ? 11.378 87.167 21.500 1.00 15.79 371 ASN A O 1
ATOM 3042 N N . HIS A 1 384 ? 11.133 87.621 23.706 1.00 18.07 372 HIS A N 1
ATOM 3043 C CA . HIS A 1 384 ? 11.935 88.856 23.641 1.00 17.55 372 HIS A CA 1
ATOM 3044 C C . HIS A 1 384 ? 11.368 89.864 22.645 1.00 17.43 372 HIS A C 1
ATOM 3045 O O . HIS A 1 384 ? 12.083 90.688 22.079 1.00 21.15 372 HIS A O 1
ATOM 3052 N N . GLY A 1 385 ? 10.069 89.773 22.426 1.00 18.40 373 GLY A N 1
ATOM 3053 C CA . GLY A 1 385 ? 9.395 90.720 21.534 1.00 17.91 373 GLY A CA 1
ATOM 3054 C C . GLY A 1 385 ? 9.459 90.423 20.046 1.00 19.36 373 GLY A C 1
ATOM 3055 O O . GLY A 1 385 ? 8.962 91.220 19.222 1.00 21.06 373 GLY A O 1
ATOM 3056 N N . VAL A 1 386 ? 10.035 89.267 19.691 1.00 16.46 374 VAL A N 1
ATOM 3057 C CA . VAL A 1 386 ? 10.174 88.876 18.288 1.00 16.58 374 VAL A CA 1
ATOM 3058 C C . VAL A 1 386 ? 9.538 87.504 18.132 1.00 15.80 374 VAL A C 1
ATOM 3059 O O . VAL A 1 386 ? 9.957 86.558 18.813 1.00 15.84 374 VAL A O 1
ATOM 3063 N N . PRO A 1 387 ? 8.541 87.372 17.246 1.00 15.94 375 PRO A N 1
ATOM 3064 C CA . PRO A 1 387 ? 7.876 86.063 17.120 1.00 15.89 375 PRO A CA 1
ATOM 3065 C C . PRO A 1 387 ? 8.882 84.917 16.907 1.00 14.33 375 PRO A C 1
ATOM 3066 O O . PRO A 1 387 ? 9.835 85.079 16.153 1.00 15.60 375 PRO A O 1
ATOM 3070 N N . TYR A 1 388 ? 8.660 83.793 17.583 1.00 13.19 376 TYR A N 1
ATOM 3071 C CA . TYR A 1 388 ? 9.566 82.656 17.445 1.00 13.21 376 TYR A CA 1
ATOM 3072 C C . TYR A 1 388 ? 9.714 82.214 15.988 1.00 12.73 376 TYR A C 1
ATOM 3073 O O . TYR A 1 388 ? 8.741 82.147 15.235 1.00 13.95 376 TYR A O 1
ATOM 3082 N N . SER A 1 389 ? 10.954 81.926 15.608 1.00 12.97 377 SER A N 1
ATOM 3083 C CA . SER A 1 389 ? 11.252 81.179 14.372 1.00 12.38 377 SER A CA 1
ATOM 3084 C C . SER A 1 389 ? 12.654 80.607 14.530 1.00 12.33 377 SER A C 1
ATOM 3085 O O . SER A 1 389 ? 13.417 81.059 15.406 1.00 13.46 377 SER A O 1
ATOM 3088 N N . LEU A 1 390 ? 12.979 79.621 13.707 1.00 11.25 378 LEU A N 1
ATOM 3089 C CA . LEU A 1 390 ? 14.385 79.341 13.459 1.00 11.57 378 LEU A CA 1
ATOM 3090 C C . LEU A 1 390 ? 14.837 80.160 12.259 1.00 11.23 378 LEU A C 1
ATOM 3091 O O . LEU A 1 390 ? 14.055 80.480 11.374 1.00 13.18 378 LEU A O 1
ATOM 3096 N N . THR A 1 391 ? 16.107 80.550 12.262 1.00 11.28 379 THR A N 1
ATOM 3097 C CA . THR A 1 391 ? 16.544 81.626 11.380 1.00 11.57 379 THR A CA 1
ATOM 3098 C C . THR A 1 391 ? 17.409 81.159 10.219 1.00 10.71 379 THR A C 1
ATOM 3099 O O . THR A 1 391 ? 17.901 80.030 10.189 1.00 11.09 379 THR A O 1
ATOM 3103 N N . GLU A 1 392 ? 17.611 82.056 9.264 1.00 11.68 380 GLU A N 1
ATOM 3104 C CA . GLU A 1 392 ? 18.551 81.800 8.183 1.00 11.14 380 GLU A CA 1
ATOM 3105 C C . GLU A 1 392 ? 19.940 81.519 8.740 1.00 11.46 380 GLU A C 1
ATOM 3106 O O . GLU A 1 392 ? 20.646 80.605 8.270 1.00 13.38 380 GLU A O 1
ATOM 3112 N N . ASP A 1 393 ? 20.341 82.305 9.738 1.00 11.94 381 ASP A N 1
ATOM 3113 C CA . ASP A 1 393 ? 21.685 82.197 10.324 1.00 12.32 381 ASP A CA 1
ATOM 3114 C C . ASP A 1 393 ? 21.875 80.860 11.063 1.00 12.66 381 ASP A C 1
ATOM 3115 O O . ASP A 1 393 ? 22.953 80.241 11.007 1.00 12.44 381 ASP A O 1
ATOM 3120 N N . PHE A 1 394 ? 20.825 80.444 11.766 1.00 12.00 382 PHE A N 1
ATOM 3121 C CA . PHE A 1 394 ? 20.779 79.119 12.422 1.00 10.90 382 PHE A CA 1
ATOM 3122 C C . PHE A 1 394 ? 21.034 78.011 11.403 1.00 12.26 382 PHE A C 1
ATOM 3123 O O . PHE A 1 394 ? 21.812 77.086 11.670 1.00 11.68 382 PHE A O 1
ATOM 3131 N N . THR A 1 395 ? 20.349 78.070 10.264 1.00 11.21 383 THR A N 1
ATOM 3132 C CA . THR A 1 395 ? 20.566 77.065 9.231 1.00 10.08 383 THR A CA 1
ATOM 3133 C C . THR A 1 395 ? 22.051 76.999 8.900 1.00 11.25 383 THR A C 1
ATOM 3134 O O . THR A 1 395 ? 22.617 75.892 8.864 1.00 11.51 383 THR A O 1
ATOM 3138 N N . SER A 1 396 ? 22.673 78.178 8.633 1.00 11.55 384 SER A N 1
ATOM 3139 C CA . SER A 1 396 ? 24.068 78.148 8.178 1.00 11.12 384 SER A CA 1
ATOM 3140 C C . SER A 1 396 ? 25.022 77.542 9.212 1.00 11.58 384 SER A C 1
ATOM 3141 O O . SER A 1 396 ? 25.929 76.766 8.850 1.00 11.91 384 SER A O 1
ATOM 3144 N N . VAL A 1 397 ? 24.830 77.888 10.498 1.00 11.97 385 VAL A N 1
ATOM 3145 C CA . VAL A 1 397 ? 25.766 77.402 11.522 1.00 11.68 385 VAL A CA 1
ATOM 3146 C C . VAL A 1 397 ? 25.558 75.926 11.876 1.00 12.56 385 VAL A C 1
ATOM 3147 O O . VAL A 1 397 ? 26.447 75.343 12.506 1.00 13.64 385 VAL A O 1
ATOM 3151 N N . TYR A 1 398 ? 24.438 75.324 11.461 1.00 11.43 386 TYR A N 1
ATOM 3152 C CA . TYR A 1 398 ? 24.231 73.896 11.683 1.00 11.57 386 TYR A CA 1
ATOM 3153 C C . TYR A 1 398 ? 24.613 73.050 10.457 1.00 12.52 386 TYR A C 1
ATOM 3154 O O . TYR A 1 398 ? 24.398 71.839 10.464 1.00 13.12 386 TYR A O 1
ATOM 3163 N N . ARG A 1 399 ? 25.224 73.680 9.441 1.00 12.08 387 ARG A N 1
ATOM 3164 C CA . ARG A 1 399 ? 25.757 72.934 8.296 1.00 11.47 387 ARG A CA 1
ATOM 3165 C C . ARG A 1 399 ? 27.009 72.176 8.716 1.00 11.98 387 ARG A C 1
ATOM 3166 O O . ARG A 1 399 ? 28.121 72.678 8.627 1.00 13.03 387 ARG A O 1
ATOM 3174 N N . MET A 1 400 ? 26.803 70.939 9.164 1.00 11.89 388 MET A N 1
ATOM 3175 C CA . MET A 1 400 ? 27.879 70.145 9.759 1.00 12.35 388 MET A CA 1
ATOM 3176 C C . MET A 1 400 ? 28.130 68.820 9.067 1.00 11.70 388 MET A C 1
ATOM 3177 O O . MET A 1 400 ? 28.286 67.778 9.708 1.00 11.72 388 MET A O 1
ATOM 3182 N N . HIS A 1 401 ? 28.133 68.830 7.737 1.00 11.14 389 HIS A N 1
ATOM 3183 C CA . HIS A 1 401 ? 28.240 67.581 6.995 1.00 10.89 389 HIS A CA 1
ATOM 3184 C C . HIS A 1 401 ? 29.604 66.898 7.172 1.00 10.58 389 HIS A C 1
ATOM 3185 O O . HIS A 1 401 ? 29.701 65.692 6.939 1.00 12.32 389 HIS A O 1
ATOM 3192 N N . SER A 1 402 ? 30.635 67.655 7.582 1.00 11.18 390 SER A N 1
ATOM 3193 C CA . SER A 1 402 ? 31.948 67.033 7.815 1.00 12.40 390 SER A CA 1
ATOM 3194 C C . SER A 1 402 ? 31.987 66.066 8.998 1.00 12.60 390 SER A C 1
ATOM 3195 O O . SER A 1 402 ? 32.963 65.357 9.148 1.00 13.89 390 SER A O 1
ATOM 3198 N N . LEU A 1 403 ? 30.906 66.030 9.796 1.00 11.80 391 LEU A N 1
ATOM 3199 C CA . LEU A 1 403 ? 30.772 65.013 10.837 1.00 11.82 391 LEU A CA 1
ATOM 3200 C C . LEU A 1 403 ? 30.675 63.617 10.252 1.00 12.83 391 LEU A C 1
ATOM 3201 O O . LEU A 1 403 ? 30.946 62.639 10.974 1.00 13.79 391 LEU A O 1
ATOM 3206 N N . LEU A 1 404 ? 30.316 63.471 8.970 1.00 12.45 392 LEU A N 1
ATOM 3207 C CA . LEU A 1 404 ? 30.073 62.125 8.437 1.00 12.49 392 LEU A CA 1
ATOM 3208 C C . LEU A 1 404 ? 31.370 61.452 7.986 1.00 13.37 392 LEU A C 1
ATOM 3209 O O . LEU A 1 404 ? 32.239 62.100 7.403 1.00 14.82 392 LEU A O 1
ATOM 3214 N N . PRO A 1 405 ? 31.501 60.146 8.235 1.00 13.46 393 PRO A N 1
ATOM 3215 C CA . PRO A 1 405 ? 32.712 59.441 7.809 1.00 13.96 393 PRO A CA 1
ATOM 3216 C C . PRO A 1 405 ? 32.610 58.998 6.350 1.00 14.61 393 PRO A C 1
ATOM 3217 O O . PRO A 1 405 ? 31.579 59.225 5.695 1.00 14.90 393 PRO A O 1
ATOM 3221 N N . ASP A 1 406 ? 33.669 58.360 5.860 1.00 14.83 394 ASP A N 1
ATOM 3222 C CA . ASP A 1 406 ? 33.610 57.746 4.529 1.00 16.68 394 ASP A CA 1
ATOM 3223 C C . ASP A 1 406 ? 32.889 56.405 4.543 1.00 15.19 394 ASP A C 1
ATOM 3224 O O . ASP A 1 406 ? 32.222 56.005 3.575 1.00 17.27 394 ASP A O 1
ATOM 3229 N N . GLN A 1 407 ? 33.076 55.694 5.654 1.00 15.34 395 GLN A N 1
ATOM 3230 C CA A GLN A 1 407 ? 32.536 54.359 5.831 0.50 15.83 395 GLN A CA 1
ATOM 3231 C CA B GLN A 1 407 ? 32.543 54.358 5.826 0.50 16.62 395 GLN A CA 1
ATOM 3232 C C . GLN A 1 407 ? 32.101 54.193 7.273 1.00 16.05 395 GLN A C 1
ATOM 3233 O O . GLN A 1 407 ? 32.647 54.840 8.155 1.00 15.27 395 GLN A O 1
ATOM 3244 N N . LEU A 1 408 ? 31.139 53.307 7.478 1.00 15.07 396 LEU A N 1
ATOM 3245 C CA . LEU A 1 408 ? 30.760 52.890 8.829 1.00 15.50 396 LEU A CA 1
ATOM 3246 C C . LEU A 1 408 ? 31.503 51.615 9.184 1.00 16.51 396 LEU A C 1
ATOM 3247 O O . LEU A 1 408 ? 31.659 50.722 8.337 1.00 16.60 396 LEU A O 1
ATOM 3252 N N . HIS A 1 409 ? 32.000 51.555 10.413 1.00 15.62 397 HIS A N 1
ATOM 3253 C CA . HIS A 1 409 ? 32.797 50.422 10.877 1.00 16.03 397 HIS A CA 1
ATOM 3254 C C . HIS A 1 409 ? 31.886 49.487 11.631 1.00 15.33 397 HIS A C 1
ATOM 3255 O O . HIS A 1 409 ? 31.534 49.751 12.789 1.00 15.87 397 HIS A O 1
ATOM 3262 N N . ILE A 1 410 ? 31.474 48.386 10.995 1.00 15.08 398 ILE A N 1
ATOM 3263 C CA . ILE A 1 410 ? 30.547 47.444 11.632 1.00 15.20 398 ILE A CA 1
ATOM 3264 C C . ILE A 1 410 ? 31.370 46.488 12.472 1.00 16.60 398 ILE A C 1
ATOM 3265 O O . ILE A 1 410 ? 32.316 45.885 11.982 1.00 16.83 398 ILE A O 1
ATOM 3270 N N . LEU A 1 411 ? 31.033 46.403 13.751 1.00 15.82 399 LEU A N 1
ATOM 3271 C CA . LEU A 1 411 ? 31.760 45.552 14.676 1.00 16.75 399 LEU A CA 1
ATOM 3272 C C . LEU A 1 411 ? 31.150 44.186 14.850 1.00 19.31 399 LEU A C 1
ATOM 3273 O O . LEU A 1 411 ? 29.945 43.959 14.641 1.00 20.56 399 LEU A O 1
ATOM 3278 N N . ASP A 1 412 ? 32.001 43.264 15.296 1.00 19.14 400 ASP A N 1
ATOM 3279 C CA . ASP A 1 412 ? 31.568 41.912 15.587 1.00 22.18 400 ASP A CA 1
ATOM 3280 C C . ASP A 1 412 ? 30.968 41.828 16.968 1.00 21.51 400 ASP A C 1
ATOM 3281 O O . ASP A 1 412 ? 31.685 41.558 17.938 1.00 22.05 400 ASP A O 1
ATOM 3286 N N . ILE A 1 413 ? 29.659 42.038 17.057 1.00 22.59 401 ILE A N 1
ATOM 3287 C CA . ILE A 1 413 ? 28.962 42.013 18.356 1.00 23.27 401 ILE A CA 1
ATOM 3288 C C . ILE A 1 413 ? 28.799 40.593 18.903 1.00 24.93 401 ILE A C 1
ATOM 3289 O O . ILE A 1 413 ? 28.309 40.425 20.006 1.00 28.54 401 ILE A O 1
ATOM 3294 N N . ASP A 1 414 ? 29.207 39.596 18.129 1.00 24.95 402 ASP A N 1
ATOM 3295 C CA . ASP A 1 414 ? 29.204 38.217 18.650 1.00 27.68 402 ASP A CA 1
ATOM 3296 C C . ASP A 1 414 ? 30.490 37.893 19.384 1.00 28.17 402 ASP A C 1
ATOM 3297 O O . ASP A 1 414 ? 30.587 36.858 20.058 1.00 30.90 402 ASP A O 1
ATOM 3302 N N . ASP A 1 415 ? 31.479 38.766 19.275 1.00 26.34 403 ASP A N 1
ATOM 3303 C CA . ASP A 1 415 ? 32.750 38.548 19.926 1.00 27.19 403 ASP A CA 1
ATOM 3304 C C . ASP A 1 415 ? 32.641 38.974 21.392 1.00 23.50 403 ASP A C 1
ATOM 3305 O O . ASP A 1 415 ? 31.827 39.813 21.735 1.00 24.70 403 ASP A O 1
ATOM 3310 N N . VAL A 1 416 ? 33.472 38.398 22.253 1.00 22.99 404 VAL A N 1
ATOM 3311 C CA . VAL A 1 416 ? 33.534 38.843 23.658 1.00 21.18 404 VAL A CA 1
ATOM 3312 C C . VAL A 1 416 ? 34.227 40.223 23.753 1.00 21.45 404 VAL A C 1
ATOM 3313 O O . VAL A 1 416 ? 35.359 40.397 23.282 1.00 21.25 404 VAL A O 1
ATOM 3317 N N . PRO A 1 417 ? 33.558 41.211 24.366 1.00 19.75 405 PRO A N 1
ATOM 3318 C CA . PRO A 1 417 ? 34.160 42.540 24.413 1.00 20.40 405 PRO A CA 1
ATOM 3319 C C . PRO A 1 417 ? 35.494 42.535 25.165 1.00 21.16 405 PRO A C 1
ATOM 3320 O O . PRO A 1 417 ? 35.651 41.802 26.151 1.00 20.77 405 PRO A O 1
ATOM 3324 N N . GLY A 1 418 ? 36.470 43.289 24.666 1.00 19.29 406 GLY A N 1
ATOM 3325 C CA . GLY A 1 418 ? 37.763 43.363 25.312 1.00 20.57 406 GLY A CA 1
ATOM 3326 C C . GLY A 1 418 ? 37.853 44.486 26.317 1.00 19.70 406 GLY A C 1
ATOM 3327 O O . GLY A 1 418 ? 36.844 44.875 26.959 1.00 20.27 406 GLY A O 1
ATOM 3328 N N . THR A 1 419 ? 39.068 45.004 26.501 1.00 23.01 407 THR A N 1
ATOM 3329 C CA . THR A 1 419 ? 39.272 46.061 27.490 1.00 22.80 407 THR A CA 1
ATOM 3330 C C . THR A 1 419 ? 38.462 47.283 27.061 1.00 19.00 407 THR A C 1
ATOM 3331 O O . THR A 1 419 ? 38.416 47.637 25.872 1.00 20.15 407 THR A O 1
ATOM 3335 N N . ASN A 1 420 ? 37.813 47.890 28.050 1.00 20.27 408 ASN A N 1
ATOM 3336 C CA . ASN A 1 420 ? 36.897 49.023 27.839 1.00 19.67 408 ASN A CA 1
ATOM 3337 C C . ASN A 1 420 ? 35.716 48.669 26.944 1.00 19.50 408 ASN A C 1
ATOM 3338 O O . ASN A 1 420 ? 35.122 49.554 26.315 1.00 18.88 408 ASN A O 1
ATOM 3343 N N . LYS A 1 421 ? 35.409 47.370 26.862 1.00 18.96 409 LYS A N 1
ATOM 3344 C CA . LYS A 1 421 ? 34.280 46.822 26.072 1.00 17.62 409 LYS A CA 1
ATOM 3345 C C . LYS A 1 421 ? 34.513 46.985 24.567 1.00 20.34 409 LYS A C 1
ATOM 3346 O O . LYS A 1 421 ? 33.551 46.968 23.797 1.00 18.70 409 LYS A O 1
ATOM 3352 N N . SER A 1 422 ? 35.785 47.050 24.159 1.00 18.14 410 SER A N 1
ATOM 3353 C CA . SER A 1 422 ? 36.141 47.187 22.743 1.00 18.63 410 SER A CA 1
ATOM 3354 C C . SER A 1 422 ? 35.687 45.961 21.970 1.00 20.66 410 SER A C 1
ATOM 3355 O O . SER A 1 422 ? 35.575 44.862 22.536 1.00 21.39 410 SER A O 1
ATOM 3358 N N . LEU A 1 423 ? 35.422 46.139 20.681 1.00 19.12 411 LEU A N 1
ATOM 3359 C CA . LEU A 1 423 ? 35.087 45.029 19.794 1.00 19.26 411 LEU A CA 1
ATOM 3360 C C . LEU A 1 423 ? 35.879 45.187 18.493 1.00 19.26 411 LEU A C 1
ATOM 3361 O O . LEU A 1 423 ? 36.174 46.321 18.061 1.00 20.44 411 LEU A O 1
ATOM 3366 N N . PRO A 1 424 ? 36.189 44.059 17.833 1.00 21.86 412 PRO A N 1
ATOM 3367 C CA . PRO A 1 424 ? 36.863 44.143 16.534 1.00 22.09 412 PRO A CA 1
ATOM 3368 C C . PRO A 1 424 ? 35.925 44.487 15.364 1.00 21.71 412 PRO A C 1
ATOM 3369 O O . PRO A 1 424 ? 34.709 44.230 15.405 1.00 20.56 412 PRO A O 1
ATOM 3373 N N . LEU A 1 425 ? 36.529 45.079 14.339 1.00 21.87 413 LEU A N 1
ATOM 3374 C CA . LEU A 1 425 ? 35.898 45.326 13.057 1.00 21.98 413 LEU A CA 1
ATOM 3375 C C . LEU A 1 425 ? 35.569 44.010 12.353 1.00 22.19 413 LEU A C 1
ATOM 3376 O O . LEU A 1 425 ? 36.420 43.107 12.282 1.00 25.66 413 LEU A O 1
ATOM 3381 N N . ILE A 1 426 ? 34.359 43.909 11.808 1.00 21.22 414 ILE A N 1
ATOM 3382 C CA . ILE A 1 426 ? 33.999 42.762 10.957 1.00 22.21 414 ILE A CA 1
ATOM 3383 C C . ILE A 1 426 ? 33.848 43.186 9.496 1.00 23.87 414 ILE A C 1
ATOM 3384 O O . ILE A 1 426 ? 34.271 42.477 8.588 1.00 24.92 414 ILE A O 1
ATOM 3389 N N . GLN A 1 427 ? 33.308 44.373 9.252 1.00 20.19 415 GLN A N 1
ATOM 3390 C CA . GLN A 1 427 ? 33.230 44.891 7.890 1.00 19.89 415 GLN A CA 1
ATOM 3391 C C . GLN A 1 427 ? 33.145 46.406 7.863 1.00 19.15 415 GLN A C 1
ATOM 3392 O O . GLN A 1 427 ? 32.611 47.021 8.784 1.00 19.63 415 GLN A O 1
ATOM 3398 N N . GLU A 1 428 ? 33.634 47.000 6.782 1.00 20.72 416 GLU A N 1
ATOM 3399 C CA . GLU A 1 428 ? 33.499 48.413 6.533 1.00 21.78 416 GLU A CA 1
ATOM 3400 C C . GLU A 1 428 ? 32.448 48.566 5.459 1.00 21.46 416 GLU A C 1
ATOM 3401 O O . GLU A 1 428 ? 32.498 47.866 4.428 1.00 23.03 416 GLU A O 1
ATOM 3407 N N . ILE A 1 429 ? 31.490 49.463 5.694 1.00 17.38 417 ILE A N 1
ATOM 3408 C CA . ILE A 1 429 ? 30.431 49.693 4.737 1.00 17.51 417 ILE A CA 1
ATOM 3409 C C . ILE A 1 429 ? 30.480 51.124 4.251 1.00 17.90 417 ILE A C 1
ATOM 3410 O O . ILE A 1 429 ? 30.401 52.078 5.066 1.00 17.19 417 ILE A O 1
ATOM 3415 N N . SER A 1 430 ? 30.604 51.297 2.939 1.00 18.02 418 SER A N 1
ATOM 3416 C CA A SER A 1 430 ? 30.629 52.639 2.341 0.50 16.00 418 SER A CA 1
ATOM 3417 C CA B SER A 1 430 ? 30.666 52.646 2.389 0.50 17.04 418 SER A CA 1
ATOM 3418 C C . SER A 1 430 ? 29.374 53.387 2.753 1.00 16.44 418 SER A C 1
ATOM 3419 O O . SER A 1 430 ? 28.295 52.802 2.745 1.00 18.48 418 SER A O 1
ATOM 3424 N N . MET A 1 431 ? 29.507 54.687 3.057 1.00 14.69 419 MET A N 1
ATOM 3425 C CA .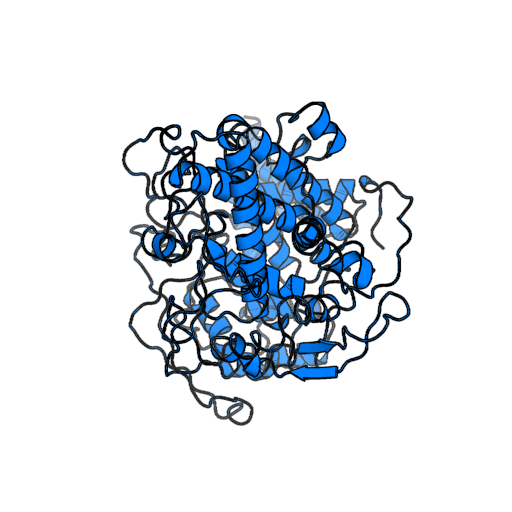 MET A 1 431 ? 28.330 55.479 3.388 1.00 15.58 419 MET A CA 1
ATOM 3426 C C . MET A 1 431 ? 27.280 55.505 2.277 1.00 16.08 419 MET A C 1
ATOM 3427 O O . MET A 1 431 ? 26.100 55.564 2.553 1.00 16.65 419 MET A O 1
ATOM 3432 N N . ARG A 1 432 ? 27.712 55.368 1.018 1.00 19.01 420 ARG A N 1
ATOM 3433 C CA . ARG A 1 432 ? 26.765 55.255 -0.089 1.00 20.45 420 ARG A CA 1
ATOM 3434 C C . ARG A 1 432 ? 25.767 54.107 0.070 1.00 21.11 420 ARG A C 1
ATOM 3435 O O . ARG A 1 432 ? 24.622 54.194 -0.390 1.00 22.10 420 ARG A O 1
ATOM 3443 N N . ASP A 1 433 ? 26.198 53.037 0.739 1.00 16.84 421 ASP A N 1
ATOM 3444 C CA . ASP A 1 433 ? 25.315 51.898 0.951 1.00 18.53 421 ASP A CA 1
ATOM 3445 C C . ASP A 1 433 ? 24.399 52.090 2.147 1.00 17.54 421 ASP A C 1
ATOM 3446 O O . ASP A 1 433 ? 23.539 51.267 2.384 1.00 18.95 421 ASP A O 1
ATOM 3451 N N . LEU A 1 434 ? 24.571 53.209 2.873 1.00 16.71 422 LEU A N 1
ATOM 3452 C CA . LEU A 1 434 ? 23.800 53.425 4.104 1.00 15.81 422 LEU A CA 1
ATOM 3453 C C . LEU A 1 434 ? 22.847 54.606 4.054 1.00 14.31 422 LEU A C 1
ATOM 3454 O O . LEU A 1 434 ? 22.198 54.917 5.056 1.00 15.59 422 LEU A O 1
ATOM 3459 N N . ILE A 1 435 ? 22.735 55.259 2.901 1.00 15.34 423 ILE A N 1
ATOM 3460 C CA . ILE A 1 435 ? 21.915 56.456 2.757 1.00 15.48 423 ILE A CA 1
ATOM 3461 C C . ILE A 1 435 ? 20.653 56.175 1.967 1.00 16.02 423 ILE A C 1
ATOM 3462 O O . ILE A 1 435 ? 20.613 55.283 1.096 1.00 16.17 423 ILE A O 1
ATOM 3467 N N . GLY A 1 436 ? 19.593 56.918 2.264 1.00 16.21 424 GLY A N 1
ATOM 3468 C CA . GLY A 1 436 ? 18.352 56.802 1.496 1.00 16.54 424 GLY A CA 1
ATOM 3469 C C . GLY A 1 436 ? 17.733 55.409 1.448 1.00 16.38 424 GLY A C 1
ATOM 3470 O O . GLY A 1 436 ? 17.831 54.601 2.399 1.00 17.69 424 GLY A O 1
ATOM 3471 N N . ARG A 1 437 ? 17.102 55.105 0.313 1.00 18.24 425 ARG A N 1
ATOM 3472 C CA . ARG A 1 437 ? 16.451 53.794 0.107 1.00 20.68 425 ARG A CA 1
ATOM 3473 C C . ARG A 1 437 ? 17.435 52.616 0.261 1.00 20.01 425 ARG A C 1
ATOM 3474 O O . ARG A 1 437 ? 17.122 51.609 0.909 1.00 19.38 425 ARG A O 1
ATOM 3482 N N . LYS A 1 438 ? 18.608 52.727 -0.364 1.00 20.41 426 LYS A N 1
ATOM 3483 C CA . LYS A 1 438 ? 19.636 51.677 -0.267 1.00 20.36 426 LYS A CA 1
ATOM 3484 C C . LYS A 1 438 ? 20.016 51.451 1.181 1.00 20.35 426 LYS A C 1
ATOM 3485 O O . LYS A 1 438 ? 20.233 50.334 1.620 1.00 20.61 426 LYS A O 1
ATOM 3491 N N . GLY A 1 439 ? 20.072 52.527 1.947 1.00 17.52 427 GLY A N 1
ATOM 3492 C CA . GLY A 1 439 ? 20.410 52.408 3.353 1.00 18.04 427 GLY A CA 1
ATOM 3493 C C . GLY A 1 439 ? 19.393 51.646 4.177 1.00 16.85 427 GLY A C 1
ATOM 3494 O O . GLY A 1 439 ? 19.745 50.956 5.132 1.00 17.41 427 GLY A O 1
ATOM 3495 N N . GLU A 1 440 ? 18.117 51.819 3.849 1.00 16.74 428 GLU A N 1
ATOM 3496 C CA . GLU A 1 440 ? 17.092 51.040 4.517 1.00 17.79 428 GLU A CA 1
ATOM 3497 C C . GLU A 1 440 ? 17.291 49.541 4.248 1.00 19.37 428 GLU A C 1
ATOM 3498 O O . GLU A 1 440 ? 17.080 48.720 5.132 1.00 18.18 428 GLU A O 1
ATOM 3504 N N . GLU A 1 441 ? 17.698 49.201 3.022 1.00 18.75 429 GLU A N 1
ATOM 3505 C CA A GLU A 1 441 ? 17.916 47.796 2.682 0.70 20.09 429 GLU A CA 1
ATOM 3506 C CA B GLU A 1 441 ? 17.949 47.801 2.653 0.30 19.34 429 GLU A CA 1
ATOM 3507 C C . GLU A 1 441 ? 19.140 47.252 3.435 1.00 19.95 429 GLU A C 1
ATOM 3508 O O . GLU A 1 441 ? 19.079 46.180 4.048 1.00 20.57 429 GLU A O 1
ATOM 3519 N N . THR A 1 442 ? 20.228 48.012 3.423 1.00 18.31 430 THR A N 1
ATOM 3520 C CA . THR A 1 442 ? 21.421 47.638 4.162 1.00 19.91 430 THR A CA 1
ATOM 3521 C C . THR A 1 442 ? 21.122 47.475 5.648 1.00 20.58 430 THR A C 1
ATOM 3522 O O . THR A 1 442 ? 21.533 46.489 6.265 1.00 22.56 430 THR A O 1
ATOM 3526 N N . MET A 1 443 ? 20.407 48.435 6.236 1.00 20.65 431 MET A N 1
ATOM 3527 C CA A MET A 1 443 ? 20.051 48.345 7.636 0.50 19.40 431 MET A CA 1
ATOM 3528 C CA B MET A 1 443 ? 20.011 48.374 7.640 0.50 19.60 431 MET A CA 1
ATOM 3529 C C . MET A 1 443 ? 19.190 47.109 7.961 1.00 20.60 431 MET A C 1
ATOM 3530 O O . MET A 1 443 ? 19.314 46.504 9.056 1.00 20.96 431 MET A O 1
ATOM 3539 N N . SER A 1 444 ? 18.332 46.707 7.023 1.00 19.62 432 SER A N 1
ATOM 3540 C CA . SER A 1 444 ? 17.486 45.517 7.257 1.00 20.15 432 SER A CA 1
ATOM 3541 C C . SER A 1 444 ? 18.362 44.280 7.487 1.00 21.93 432 SER A C 1
ATOM 3542 O O . SER A 1 444 ? 17.962 43.370 8.215 1.00 24.52 432 SER A O 1
ATOM 3545 N N . HIS A 1 445 ? 19.565 44.271 6.900 1.00 21.79 433 HIS A N 1
ATOM 3546 C CA . HIS A 1 445 ? 20.467 43.132 7.086 1.00 22.39 433 HIS A CA 1
ATOM 3547 C C . HIS A 1 445 ? 21.343 43.226 8.319 1.00 23.62 433 HIS A C 1
ATOM 3548 O O . HIS A 1 445 ? 21.651 42.211 8.943 1.00 27.66 433 HIS A O 1
ATOM 3555 N N . ILE A 1 446 ? 21.731 44.460 8.655 1.00 21.05 434 ILE A N 1
ATOM 3556 C CA A ILE A 1 446 ? 22.579 44.741 9.803 0.50 21.68 434 ILE A CA 1
ATOM 3557 C CA B ILE A 1 446 ? 22.578 44.729 9.803 0.50 21.95 434 ILE A CA 1
ATOM 3558 C C . ILE A 1 446 ? 21.749 44.622 11.077 1.00 20.35 434 ILE A C 1
ATOM 3559 O O . ILE A 1 446 ? 22.152 43.951 12.030 1.00 20.54 434 ILE A O 1
ATOM 3568 N N . GLY A 1 447 ? 20.591 45.281 11.081 1.00 20.75 435 GLY A N 1
ATOM 3569 C CA . GLY A 1 447 ? 19.724 45.307 12.260 1.00 18.48 435 GLY A CA 1
ATOM 3570 C C . GLY A 1 447 ? 20.052 46.445 13.213 1.00 19.89 435 GLY A C 1
ATOM 3571 O O . GLY A 1 447 ? 21.170 46.999 13.213 1.00 19.76 435 GLY A O 1
ATOM 3572 N N . PHE A 1 448 ? 19.072 46.763 14.047 1.00 19.21 436 PHE A N 1
ATOM 3573 C CA . PHE A 1 448 ? 19.163 47.893 14.958 1.00 16.79 436 PHE A CA 1
ATOM 3574 C C . PHE A 1 448 ? 20.346 47.777 15.927 1.00 17.99 436 PHE A C 1
ATOM 3575 O O . PHE A 1 448 ? 21.133 48.710 16.072 1.00 17.01 436 PHE A O 1
ATOM 3583 N N . THR A 1 449 ? 20.472 46.639 16.607 1.00 17.74 437 THR A N 1
ATOM 3584 C CA . THR A 1 449 ? 21.515 46.505 17.624 1.00 18.28 437 THR A CA 1
ATOM 3585 C C . THR A 1 449 ? 22.922 46.655 17.054 1.00 16.67 437 THR A C 1
ATOM 3586 O O . THR A 1 449 ? 23.729 47.430 17.574 1.00 16.30 437 THR A O 1
ATOM 3590 N N . LYS A 1 450 ? 23.234 45.916 15.997 1.00 16.28 438 LYS A N 1
ATOM 3591 C CA . LYS A 1 450 ? 24.555 45.989 15.391 1.00 16.44 438 LYS A CA 1
ATOM 3592 C C . LYS A 1 450 ? 24.864 47.407 14.868 1.00 15.93 438 LYS A C 1
ATOM 3593 O O . LYS A 1 450 ? 25.979 47.890 14.998 1.00 16.27 438 LYS A O 1
ATOM 3599 N N . LEU A 1 451 ? 23.868 48.069 14.286 1.00 16.03 439 LEU A N 1
ATOM 3600 C CA . LEU A 1 451 ? 24.131 49.417 13.798 1.00 16.03 439 LEU A CA 1
ATOM 3601 C C . LEU A 1 451 ? 24.390 50.380 14.970 1.00 14.53 439 LEU A C 1
ATOM 3602 O O . LEU A 1 451 ? 25.335 51.180 14.938 1.00 13.49 439 LEU A O 1
ATOM 3607 N N . MET A 1 452 ? 23.550 50.303 16.007 1.00 14.37 440 MET A N 1
ATOM 3608 C CA A MET A 1 452 ? 23.675 51.211 17.140 0.50 13.71 440 MET A CA 1
ATOM 3609 C CA B MET A 1 452 ? 23.671 51.215 17.144 0.50 13.60 440 MET A CA 1
ATOM 3610 C C . MET A 1 452 ? 24.991 51.041 17.882 1.00 14.14 440 MET A C 1
ATOM 3611 O O . MET A 1 452 ? 25.670 52.022 18.201 1.00 14.85 440 MET A O 1
ATOM 3620 N N . VAL A 1 453 ? 25.373 49.793 18.147 1.00 14.44 441 VAL A N 1
ATOM 3621 C CA . VAL A 1 453 ? 26.623 49.537 18.851 1.00 13.99 441 VAL A CA 1
ATOM 3622 C C . VAL A 1 453 ? 27.799 50.021 17.988 1.00 13.64 441 VAL A C 1
ATOM 3623 O O . VAL A 1 453 ? 28.742 50.654 18.478 1.00 14.01 441 VAL A O 1
ATOM 3627 N N . SER A 1 454 ? 27.775 49.683 16.697 1.00 13.90 442 SER A N 1
ATOM 3628 C CA . SER A 1 454 ? 28.841 50.134 15.796 1.00 12.79 442 SER A CA 1
ATOM 3629 C C . SER A 1 454 ? 28.934 51.656 15.766 1.00 12.94 442 SER A C 1
ATOM 3630 O O . SER A 1 454 ? 30.022 52.203 15.858 1.00 13.74 442 SER A O 1
ATOM 3633 N N . MET A 1 455 ? 27.785 52.322 15.658 1.00 13.03 443 MET A N 1
ATOM 3634 C CA . MET A 1 455 ? 27.800 53.800 15.709 1.00 12.80 443 MET A CA 1
ATOM 3635 C C . MET A 1 455 ? 28.354 54.324 17.044 1.00 12.12 443 MET A C 1
ATOM 3636 O O . MET A 1 455 ? 29.117 55.308 17.067 1.00 12.73 443 MET A O 1
ATOM 3641 N N . GLY A 1 456 ? 27.990 53.665 18.148 1.00 13.47 444 GLY A N 1
ATOM 3642 C CA . GLY A 1 456 ? 28.477 54.107 19.449 1.00 13.25 444 GLY A CA 1
ATOM 3643 C C . GLY A 1 456 ? 29.990 54.039 19.561 1.00 11.47 444 GLY A C 1
ATOM 3644 O O . GLY A 1 456 ? 30.596 54.892 20.203 1.00 12.34 444 GLY A O 1
ATOM 3645 N N . HIS A 1 457 ? 30.602 53.033 18.920 1.00 13.42 445 HIS A N 1
ATOM 3646 C CA . HIS A 1 457 ? 32.043 52.805 19.002 1.00 13.57 445 HIS A CA 1
ATOM 3647 C C . HIS A 1 457 ? 32.843 53.593 17.973 1.00 14.24 445 HIS A C 1
ATOM 3648 O O . HIS A 1 457 ? 34.063 53.512 17.956 1.00 15.57 445 HIS A O 1
ATOM 3655 N N . GLN A 1 458 ? 32.169 54.307 17.076 1.00 12.70 446 GLN A N 1
ATOM 3656 C CA . GLN A 1 458 ? 32.888 54.997 15.978 1.00 13.43 446 GLN A CA 1
ATOM 3657 C C . GLN A 1 458 ? 32.840 56.522 16.163 1.00 12.67 446 GLN A C 1
ATOM 3658 O O . GLN A 1 458 ? 31.778 57.113 16.380 1.00 12.66 446 GLN A O 1
ATOM 3664 N N . ALA A 1 459 ? 34.014 57.139 16.053 1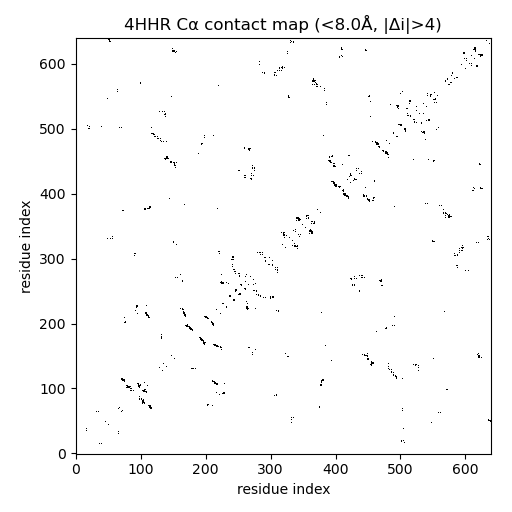.00 13.54 447 ALA A N 1
ATOM 3665 C CA . ALA A 1 459 ? 34.138 58.600 16.132 1.00 11.78 447 ALA A CA 1
ATOM 3666 C C . ALA A 1 459 ? 33.503 59.273 14.912 1.00 12.62 447 ALA A C 1
ATOM 3667 O O . ALA A 1 459 ? 33.626 58.779 13.780 1.00 14.18 447 ALA A O 1
ATOM 3669 N N . SER A 1 460 ? 32.924 60.441 15.126 1.00 12.88 448 SER A N 1
ATOM 3670 C CA . SER A 1 460 ? 32.525 61.286 13.981 1.00 11.53 448 SER A CA 1
ATOM 3671 C C . SER A 1 460 ? 33.718 61.938 13.317 1.00 13.83 448 SER A C 1
ATOM 3672 O O . SER A 1 460 ? 34.816 61.989 13.900 1.00 13.49 448 SER A O 1
ATOM 3675 N N . GLY A 1 461 ? 33.491 62.467 12.112 1.00 12.36 449 GLY A N 1
ATOM 3676 C CA . GLY A 1 461 ? 34.431 63.417 11.541 1.00 12.80 449 GLY A CA 1
ATOM 3677 C C . GLY A 1 461 ? 34.455 64.718 12.324 1.00 13.21 449 GLY A C 1
ATOM 3678 O O . GLY A 1 461 ? 33.469 65.095 13.032 1.00 12.92 449 GLY A O 1
ATOM 3679 N N . ALA A 1 462 ? 35.587 65.406 12.244 1.00 13.25 450 ALA A N 1
ATOM 3680 C CA . ALA A 1 462 ? 35.723 66.741 12.828 1.00 12.98 450 ALA A CA 1
ATOM 3681 C C . ALA A 1 462 ? 35.267 67.880 11.897 1.00 12.86 450 ALA A C 1
ATOM 3682 O O . ALA A 1 462 ? 35.367 67.806 10.660 1.00 13.24 450 ALA A O 1
ATOM 3684 N N . LEU A 1 463 ? 34.801 68.959 12.526 1.00 13.31 451 LEU A N 1
ATOM 3685 C CA . LEU A 1 463 ? 34.445 70.175 11.777 1.00 12.92 451 LEU A CA 1
ATOM 3686 C C . LEU A 1 463 ? 35.653 71.053 11.544 1.00 16.09 451 LEU A C 1
ATOM 3687 O O . LEU A 1 463 ? 35.865 72.053 12.226 1.00 16.54 451 LEU A O 1
ATOM 3692 N N . GLU A 1 464 ? 36.447 70.648 10.546 1.00 14.38 452 GLU A N 1
ATOM 3693 C CA . GLU A 1 464 ? 37.685 71.300 10.149 1.00 14.75 452 GLU A CA 1
ATOM 3694 C C . GLU A 1 464 ? 37.669 71.425 8.640 1.00 13.60 452 GLU A C 1
ATOM 3695 O O . GLU A 1 464 ? 36.891 70.760 7.965 1.00 14.26 452 GLU A O 1
ATOM 3701 N N . LEU A 1 465 ? 38.576 72.245 8.100 1.00 14.65 453 LEU A N 1
ATOM 3702 C CA . LEU A 1 465 ? 38.733 72.318 6.645 1.00 14.52 453 LEU A CA 1
ATOM 3703 C C . LEU A 1 465 ? 39.191 70.975 6.063 1.00 13.09 453 LEU A C 1
ATOM 3704 O O . LEU A 1 465 ? 39.779 70.108 6.747 1.00 15.38 453 LEU A O 1
ATOM 3709 N N . MET A 1 466 ? 38.894 70.810 4.781 1.00 14.40 454 MET A N 1
ATOM 3710 C CA . MET A 1 466 ? 39.423 69.680 4.015 1.00 13.87 454 MET A CA 1
ATOM 3711 C C . MET A 1 466 ? 39.025 68.332 4.633 1.00 14.70 454 MET A C 1
ATOM 3712 O O . MET A 1 466 ? 39.803 67.364 4.686 1.00 15.20 454 MET A O 1
ATOM 3717 N N . ASN A 1 467 ? 37.788 68.305 5.128 1.00 14.17 455 ASN A N 1
ATOM 3718 C CA . ASN A 1 467 ? 37.258 67.119 5.806 1.00 13.13 455 ASN A CA 1
ATOM 3719 C C . ASN A 1 467 ? 35.821 66.792 5.403 1.00 14.32 455 ASN A C 1
ATOM 3720 O O . ASN A 1 467 ? 35.076 66.205 6.208 1.00 13.36 455 ASN A O 1
ATOM 3725 N N . TYR A 1 468 ? 35.400 67.263 4.227 1.00 14.28 456 TYR A N 1
ATOM 3726 C CA . TYR A 1 468 ? 34.022 67.136 3.785 1.00 14.03 456 TYR A CA 1
ATOM 3727 C C . TYR A 1 468 ? 33.908 65.853 2.948 1.00 14.15 456 TYR A C 1
ATOM 3728 O O . TYR A 1 468 ? 34.558 65.728 1.906 1.00 15.76 456 TYR A O 1
ATOM 3737 N N . PRO A 1 469 ? 33.105 64.871 3.395 1.00 13.75 457 PRO A N 1
ATOM 3738 C CA . PRO A 1 469 ? 33.081 63.579 2.660 1.00 14.44 457 PRO A CA 1
ATOM 3739 C C . PRO A 1 469 ? 32.945 63.723 1.148 1.00 15.90 457 PRO A C 1
ATOM 3740 O O . PRO A 1 469 ? 32.033 64.411 0.664 1.00 15.45 457 PRO A O 1
ATOM 3744 N N . MET A 1 470 ? 33.825 63.054 0.403 1.00 15.25 458 MET A N 1
ATOM 3745 C CA . MET A 1 470 ? 33.773 63.188 -1.061 1.00 15.69 458 MET A CA 1
ATOM 3746 C C . MET A 1 470 ? 32.515 62.570 -1.647 1.00 16.03 458 MET A C 1
ATOM 3747 O O . MET A 1 470 ? 32.062 62.996 -2.714 1.00 18.25 458 MET A O 1
ATOM 3752 N N . TRP A 1 471 ? 31.916 61.592 -0.949 1.00 14.15 459 TRP A N 1
ATOM 3753 C CA . TRP A 1 471 ? 30.698 60.961 -1.433 1.00 14.96 459 TRP A CA 1
ATOM 3754 C C . TRP A 1 471 ? 29.561 61.975 -1.461 1.00 16.14 459 TRP A C 1
ATOM 3755 O O . TRP A 1 471 ? 28.662 61.866 -2.287 1.00 18.34 459 TRP A O 1
ATOM 3766 N N . LEU A 1 472 ? 29.615 62.987 -0.589 1.00 14.20 460 LEU A N 1
ATOM 3767 C CA . LEU A 1 472 ? 28.572 64.015 -0.627 1.00 13.59 460 LEU A CA 1
ATOM 3768 C C . LEU A 1 472 ? 28.760 65.008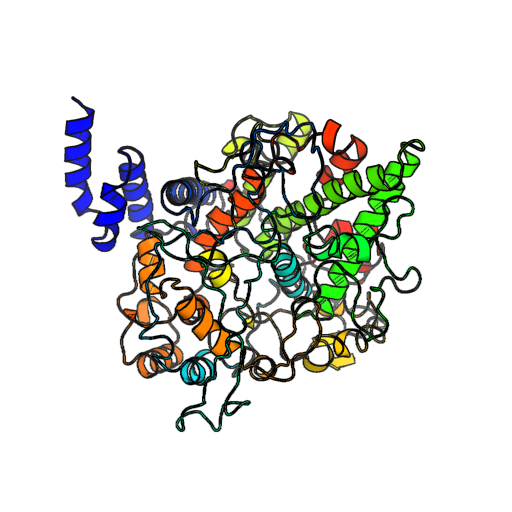 -1.778 1.00 15.40 460 LEU A C 1
ATOM 3769 O O . LEU A 1 472 ? 27.869 65.849 -2.024 1.00 15.75 460 LEU A O 1
ATOM 3774 N N . ARG A 1 473 ? 29.912 64.936 -2.443 1.00 15.15 461 ARG A N 1
ATOM 3775 C CA . ARG A 1 473 ? 30.154 65.787 -3.626 1.00 16.27 461 ARG A CA 1
ATOM 3776 C C . ARG A 1 473 ? 29.556 65.190 -4.909 1.00 16.46 461 ARG A C 1
ATOM 3777 O O . ARG A 1 473 ? 29.639 65.803 -5.969 1.00 17.13 461 ARG A O 1
ATOM 3785 N N . ASP A 1 474 ? 28.921 64.015 -4.785 1.00 17.42 462 ASP A N 1
ATOM 3786 C CA . ASP A 1 474 ? 28.034 63.512 -5.841 1.00 16.26 462 ASP A CA 1
ATOM 3787 C C . ASP A 1 474 ? 26.976 62.650 -5.203 1.00 18.46 462 ASP A C 1
ATOM 3788 O O . ASP A 1 474 ? 27.156 61.433 -5.068 1.00 19.48 462 ASP A O 1
ATOM 3793 N N . ILE A 1 475 ? 25.898 63.290 -4.749 1.00 18.01 463 ILE A N 1
ATOM 3794 C CA . ILE A 1 475 ? 24.780 62.535 -4.170 1.00 20.63 463 ILE A CA 1
ATOM 3795 C C . ILE A 1 475 ? 23.468 62.779 -4.864 1.00 18.94 463 ILE A C 1
ATOM 3796 O O . ILE A 1 475 ? 23.243 63.837 -5.455 1.00 19.71 463 ILE A O 1
ATOM 3801 N N . VAL A 1 476 ? 22.589 61.792 -4.803 1.00 19.23 464 VAL A N 1
ATOM 3802 C CA . VAL A 1 476 ? 21.245 61.957 -5.311 1.00 18.59 464 VAL A CA 1
ATOM 3803 C C . VAL A 1 476 ? 20.443 62.621 -4.193 1.00 18.18 464 VAL A C 1
ATOM 3804 O O . VAL A 1 476 ? 20.281 62.017 -3.113 1.00 21.55 464 VAL A O 1
ATOM 3808 N N . PRO A 1 477 ? 19.962 63.854 -4.423 1.00 15.99 465 PRO A N 1
ATOM 3809 C CA . PRO A 1 477 ? 19.126 64.507 -3.402 1.00 15.82 465 PRO A CA 1
ATOM 3810 C C . PRO A 1 477 ? 17.657 64.098 -3.539 1.00 15.20 465 PRO A C 1
ATOM 3811 O O . PRO A 1 477 ? 17.271 63.474 -4.545 1.00 18.65 465 PRO A O 1
ATOM 3815 N N . HIS A 1 478 ? 16.833 64.444 -2.540 1.00 14.64 466 HIS A N 1
ATOM 3816 C CA . HIS A 1 478 ? 15.446 64.042 -2.498 1.00 15.50 466 HIS A CA 1
ATOM 3817 C C . HIS A 1 478 ? 14.449 65.186 -2.583 1.00 16.08 466 HIS A C 1
ATOM 3818 O O . HIS A 1 478 ? 14.729 66.322 -2.178 1.00 15.72 466 HIS A O 1
ATOM 3825 N N . ASP A 1 479 ? 13.248 64.882 -3.094 1.00 16.51 467 ASP A N 1
ATOM 3826 C CA . ASP A 1 479 ? 12.074 65.725 -2.851 1.00 17.10 467 ASP A CA 1
ATOM 3827 C C . ASP A 1 479 ? 11.723 65.652 -1.334 1.00 16.88 467 ASP A C 1
ATOM 3828 O O . ASP A 1 479 ? 12.247 64.785 -0.610 1.00 17.04 467 ASP A O 1
ATOM 3833 N N . PRO A 1 480 ? 10.859 66.553 -0.835 1.00 16.46 468 PRO A N 1
ATOM 3834 C CA . PRO A 1 480 ? 10.582 66.515 0.607 1.00 17.19 468 PRO A CA 1
ATOM 3835 C C . PRO A 1 480 ? 10.076 65.173 1.116 1.00 17.00 468 PRO A C 1
ATOM 3836 O O . PRO A 1 480 ? 10.281 64.873 2.302 1.00 17.26 468 PRO A O 1
ATOM 3840 N N . ASN A 1 481 ? 9.444 64.364 0.258 1.00 16.93 469 ASN A N 1
ATOM 3841 C CA . ASN A 1 481 ? 8.941 63.048 0.695 1.00 18.00 469 ASN A CA 1
ATOM 3842 C C . ASN A 1 481 ? 9.978 61.914 0.636 1.00 18.08 469 ASN A C 1
ATOM 3843 O O . ASN A 1 481 ? 9.663 60.746 0.883 1.00 19.77 469 ASN A O 1
ATOM 3848 N N . GLY A 1 482 ? 11.227 62.247 0.326 1.00 16.95 470 GLY A N 1
ATOM 3849 C CA . GLY A 1 482 ? 12.273 61.245 0.287 1.00 17.64 470 GLY A CA 1
ATOM 3850 C C . GLY A 1 482 ? 12.448 60.573 -1.061 1.00 20.80 470 GLY A C 1
ATOM 3851 O O . GLY A 1 482 ? 13.289 59.694 -1.186 1.00 21.91 470 GLY A O 1
ATOM 3852 N N . GLN A 1 483 ? 11.665 60.998 -2.041 1.00 20.00 471 GLN A N 1
ATOM 3853 C CA . GLN A 1 483 ? 11.761 60.434 -3.399 1.00 21.23 471 GLN A CA 1
ATOM 3854 C C . GLN A 1 483 ? 13.013 60.978 -4.087 1.00 19.05 471 GLN A C 1
ATOM 3855 O O . GLN A 1 483 ? 13.326 62.186 -4.042 1.00 19.30 471 GLN A O 1
ATOM 3861 N N . ALA A 1 484 ? 13.734 60.089 -4.755 1.00 20.81 472 ALA A N 1
ATOM 3862 C CA . ALA A 1 484 ? 14.973 60.488 -5.421 1.00 20.36 472 ALA A CA 1
ATOM 3863 C C . ALA A 1 484 ? 14.744 61.420 -6.623 1.00 21.14 472 ALA A C 1
ATOM 3864 O O . ALA A 1 484 ? 13.781 61.247 -7.393 1.00 22.59 472 ALA A O 1
ATOM 3866 N N . ARG A 1 485 ? 15.632 62.411 -6.769 1.00 19.70 473 ARG A N 1
ATOM 3867 C CA . ARG A 1 485 ? 15.668 63.313 -7.911 1.00 22.33 473 ARG A CA 1
ATOM 3868 C C . ARG A 1 485 ? 16.686 62.821 -8.938 1.00 20.59 473 ARG A C 1
ATOM 3869 O O . ARG A 1 485 ? 17.727 62.276 -8.583 1.00 21.33 473 ARG A O 1
ATOM 3877 N N . PRO A 1 486 ? 16.411 63.058 -10.233 1.00 23.47 474 PRO A N 1
ATOM 3878 C CA . PRO A 1 486 ? 17.383 62.630 -11.232 1.00 22.86 474 PRO A CA 1
ATOM 3879 C C . PRO A 1 486 ? 18.659 63.462 -11.269 1.00 20.77 474 PRO A C 1
ATOM 3880 O O . PRO A 1 486 ? 19.704 62.960 -11.718 1.00 24.76 474 PRO A O 1
ATOM 3884 N N . ASP A 1 487 ? 18.579 64.707 -10.812 1.00 19.92 475 ASP A N 1
ATOM 3885 C CA . ASP A 1 487 ? 19.731 65.606 -10.877 1.00 17.97 475 ASP A CA 1
ATOM 3886 C C . ASP A 1 487 ? 20.558 65.536 -9.590 1.00 19.00 475 ASP A C 1
ATOM 3887 O O . ASP A 1 487 ? 20.080 65.933 -8.530 1.00 20.63 475 ASP A O 1
ATOM 3892 N N . HIS A 1 488 ? 21.755 64.974 -9.679 1.00 18.33 476 HIS A N 1
ATOM 3893 C CA . HIS A 1 488 ? 22.682 64.842 -8.540 1.00 18.57 476 HIS A CA 1
ATOM 3894 C C . HIS A 1 488 ? 23.180 66.221 -8.150 1.00 19.49 476 HIS A C 1
ATOM 3895 O O . HIS A 1 488 ? 23.125 67.160 -8.941 1.00 18.88 476 HIS A O 1
ATOM 3902 N N . VAL A 1 489 ? 23.654 66.339 -6.908 1.00 16.95 477 VAL A N 1
ATOM 3903 C CA . VAL A 1 489 ? 24.286 67.589 -6.475 1.00 15.83 477 VAL A CA 1
ATOM 3904 C C . VAL A 1 489 ? 25.657 67.332 -5.851 1.00 15.78 477 VAL A C 1
ATOM 3905 O O . VAL A 1 489 ? 25.942 66.220 -5.381 1.00 15.53 477 VAL A O 1
ATOM 3909 N N . ASP A 1 490 ? 26.514 68.358 -5.892 1.00 15.15 478 ASP A N 1
ATOM 3910 C CA . ASP A 1 490 ? 27.766 68.434 -5.149 1.00 14.29 478 ASP A CA 1
ATOM 3911 C C . ASP A 1 490 ? 27.385 69.251 -3.911 1.00 14.02 478 ASP A C 1
ATOM 3912 O O . ASP A 1 490 ? 27.207 70.468 -3.967 1.00 14.86 478 ASP A O 1
ATOM 3917 N N . LEU A 1 491 ? 27.178 68.546 -2.794 1.00 12.84 479 LEU A N 1
ATOM 3918 C CA . LEU A 1 491 ? 26.617 69.239 -1.633 1.00 13.39 479 LEU A CA 1
ATOM 3919 C C . LEU A 1 491 ? 27.537 70.308 -1.078 1.00 11.51 479 LEU A C 1
ATOM 3920 O O . LEU A 1 491 ? 27.047 71.340 -0.615 1.00 14.00 479 LEU A O 1
ATOM 3925 N N . ALA A 1 492 ? 28.863 70.098 -1.129 1.00 13.38 480 ALA A N 1
ATOM 3926 C CA . ALA A 1 492 ? 29.783 71.093 -0.574 1.00 12.78 480 ALA A CA 1
ATOM 3927 C C . ALA A 1 492 ? 29.658 72.396 -1.363 1.00 13.35 480 ALA A C 1
ATOM 3928 O O . ALA A 1 492 ? 29.562 73.480 -0.784 1.00 14.37 480 ALA A O 1
ATOM 3930 N N . ALA A 1 493 ? 29.649 72.297 -2.697 1.00 13.67 481 ALA A N 1
ATOM 3931 C CA . ALA A 1 493 ? 29.470 73.515 -3.487 1.00 12.30 481 ALA A CA 1
ATOM 3932 C C . ALA A 1 493 ? 28.095 74.144 -3.287 1.00 13.79 481 ALA A C 1
ATOM 3933 O O . ALA A 1 493 ? 27.989 75.368 -3.233 1.00 14.19 481 ALA A O 1
ATOM 3935 N N . LEU A 1 494 ? 27.076 73.292 -3.180 1.00 14.19 482 LEU A N 1
ATOM 3936 C CA . LEU A 1 494 ? 25.716 73.762 -3.009 1.00 12.07 482 LEU A CA 1
ATOM 3937 C C . LEU A 1 494 ? 25.531 74.526 -1.698 1.00 12.65 482 LEU A C 1
ATOM 3938 O O . LEU A 1 494 ? 24.832 75.538 -1.682 1.00 13.24 482 LEU A O 1
ATOM 3943 N N . GLU A 1 495 ? 26.149 74.053 -0.609 1.00 12.96 483 GLU A N 1
ATOM 3944 C CA . GLU A 1 495 ? 26.001 74.761 0.677 1.00 12.03 483 GLU A CA 1
ATOM 3945 C C . GLU A 1 495 ? 26.556 76.166 0.604 1.00 12.18 483 GLU A C 1
ATOM 3946 O O . GLU A 1 495 ? 25.924 77.108 1.098 1.00 14.09 483 GLU A O 1
ATOM 3952 N N . ILE A 1 496 ? 27.709 76.307 -0.059 1.00 12.97 484 ILE A N 1
ATOM 3953 C CA . ILE A 1 496 ? 28.301 77.623 -0.257 1.00 14.43 484 ILE A CA 1
ATOM 3954 C C . ILE A 1 496 ? 27.343 78.528 -1.039 1.00 12.45 484 ILE A C 1
ATOM 3955 O O . ILE A 1 496 ? 27.106 79.684 -0.658 1.00 13.58 484 ILE A O 1
ATOM 3960 N N . TYR A 1 497 ? 26.759 78.000 -2.118 1.00 13.44 485 TYR A N 1
ATOM 3961 C CA . TYR A 1 497 ? 25.828 78.758 -2.919 1.00 12.80 485 TYR A CA 1
ATOM 3962 C C . TYR A 1 497 ? 24.620 79.171 -2.077 1.00 12.85 485 TYR A C 1
ATOM 3963 O O . TYR A 1 497 ? 24.185 80.312 -2.149 1.00 13.23 485 TYR A O 1
ATOM 3972 N N . ARG A 1 498 ? 24.063 78.241 -1.294 1.00 12.40 486 ARG A N 1
ATOM 3973 C CA . ARG A 1 498 ? 22.854 78.560 -0.512 1.00 12.95 486 ARG A CA 1
ATOM 3974 C C . ARG A 1 498 ? 23.030 79.693 0.491 1.00 13.27 486 ARG A C 1
ATOM 3975 O O . ARG A 1 498 ? 22.154 80.548 0.619 1.00 13.38 486 ARG A O 1
ATOM 3983 N N . ASP A 1 499 ? 24.140 79.686 1.240 1.00 12.16 487 ASP A N 1
ATOM 3984 C CA . ASP A 1 499 ? 24.366 80.732 2.227 1.00 12.65 487 ASP A CA 1
ATOM 3985 C C . ASP A 1 499 ? 24.405 82.089 1.549 1.00 13.88 487 ASP A C 1
ATOM 3986 O O . ASP A 1 499 ? 23.840 83.061 2.049 1.00 14.56 487 ASP A O 1
ATOM 3991 N N . ARG A 1 500 ? 25.020 82.132 0.366 1.00 12.82 488 ARG A N 1
ATOM 3992 C CA . ARG A 1 500 ? 25.074 83.393 -0.402 1.00 13.12 488 ARG A CA 1
ATOM 3993 C C . ARG A 1 500 ? 23.704 83.778 -0.963 1.00 13.82 488 ARG A C 1
ATOM 3994 O O . ARG A 1 500 ? 23.287 84.935 -0.895 1.00 14.17 488 ARG A O 1
ATOM 4002 N N . GLU A 1 501 ? 23.017 82.774 -1.518 1.00 12.75 489 GLU A N 1
ATOM 4003 C CA . GLU A 1 501 ? 21.696 82.941 -2.094 1.00 13.67 489 GLU A CA 1
ATOM 4004 C C . GLU A 1 501 ? 20.703 83.508 -1.091 1.00 15.10 489 GLU A C 1
ATOM 4005 O O . GLU A 1 501 ? 19.834 84.329 -1.433 1.00 16.21 489 GLU A O 1
ATOM 4011 N N . ARG A 1 502 ? 20.814 83.043 0.154 1.00 13.86 490 ARG A N 1
ATOM 4012 C CA . ARG A 1 502 ? 19.881 83.453 1.197 1.00 13.35 490 ARG A CA 1
ATOM 4013 C C . ARG A 1 502 ? 20.372 84.659 1.986 1.00 13.55 490 ARG A C 1
ATOM 4014 O O . ARG A 1 502 ? 19.810 85.003 3.022 1.00 14.31 490 ARG A O 1
ATOM 4022 N N . SER A 1 503 ? 21.405 85.340 1.472 1.00 14.12 491 SER A N 1
ATOM 4023 C CA . SER A 1 503 ? 21.854 86.629 2.014 1.00 14.38 491 SER A CA 1
ATOM 4024 C C . SER A 1 503 ? 22.387 86.560 3.451 1.00 13.84 491 SER A C 1
ATOM 4025 O O . SER A 1 503 ? 22.393 87.566 4.180 1.00 14.65 491 SER A O 1
ATOM 4028 N N . VAL A 1 504 ? 22.862 85.377 3.859 1.00 14.15 492 VAL A N 1
ATOM 4029 C CA . VAL A 1 504 ? 23.462 85.269 5.184 1.00 12.08 492 VAL A CA 1
ATOM 4030 C C . VAL A 1 504 ? 24.826 85.942 5.073 1.00 12.62 492 VAL A C 1
ATOM 4031 O O . VAL A 1 504 ? 25.561 85.698 4.119 1.00 14.87 492 VAL A O 1
ATOM 4035 N N . PRO A 1 505 ? 25.187 86.789 6.041 1.00 13.19 493 PRO A N 1
ATOM 4036 C CA . PRO A 1 505 ? 26.505 87.442 5.937 1.00 13.94 493 PRO A CA 1
ATOM 4037 C C . PRO A 1 505 ? 27.636 86.436 5.822 1.00 14.63 493 PRO A C 1
ATOM 4038 O O . PRO A 1 505 ? 27.570 85.363 6.427 1.00 14.47 493 PRO A O 1
ATOM 4042 N N . ARG A 1 506 ? 28.647 86.750 5.029 1.00 14.50 494 ARG A N 1
ATOM 4043 C CA . ARG A 1 506 ? 29.864 85.970 5.019 1.00 14.04 494 ARG A CA 1
ATOM 4044 C C . ARG A 1 506 ? 30.605 86.117 6.350 1.00 14.03 494 ARG A C 1
ATOM 4045 O O . ARG A 1 506 ? 30.204 86.891 7.231 1.00 14.75 494 ARG A O 1
ATOM 4053 N N . TYR A 1 507 ? 31.660 85.325 6.527 1.00 13.90 495 TYR A N 1
ATOM 4054 C CA . TYR A 1 507 ? 32.219 85.106 7.859 1.00 13.30 495 TYR A CA 1
ATOM 4055 C C . TYR A 1 507 ? 32.507 86.374 8.668 1.00 13.62 495 TYR A C 1
ATOM 4056 O O . TYR A 1 507 ? 32.098 86.489 9.834 1.00 14.83 495 TYR A O 1
ATOM 4065 N N . ASN A 1 508 ? 33.239 87.321 8.076 1.00 14.75 496 ASN A N 1
ATOM 4066 C CA . ASN A 1 508 ? 33.653 88.466 8.889 1.00 13.77 496 ASN A CA 1
ATOM 4067 C C . ASN A 1 508 ? 32.499 89.406 9.222 1.00 13.94 496 ASN A C 1
ATOM 4068 O O . ASN A 1 508 ? 32.432 89.941 10.342 1.00 14.89 496 ASN A O 1
ATOM 4073 N N . GLU A 1 509 ? 31.580 89.590 8.272 1.00 14.63 497 GLU A N 1
ATOM 4074 C CA . GLU A 1 509 ? 30.420 90.428 8.552 1.00 14.29 497 GLU A CA 1
ATOM 4075 C C . GLU A 1 509 ? 29.486 89.753 9.557 1.00 15.16 497 GLU A C 1
ATOM 4076 O O . GLU A 1 509 ? 28.819 90.424 10.370 1.00 15.90 497 GLU A O 1
ATOM 4082 N N . PHE A 1 510 ? 29.446 88.419 9.528 1.00 13.90 498 PHE A N 1
ATOM 4083 C CA . PHE A 1 510 ? 28.674 87.661 10.510 1.00 13.63 498 PHE A CA 1
ATOM 4084 C C . PHE A 1 510 ? 29.241 87.945 11.903 1.00 14.06 498 PHE A C 1
ATOM 4085 O O . PHE A 1 510 ? 28.506 88.242 12.845 1.00 14.31 498 PHE A O 1
ATOM 4093 N N . ARG A 1 511 ? 30.570 87.883 12.023 1.00 14.92 499 ARG A N 1
ATOM 4094 C CA . ARG A 1 511 ? 31.209 88.202 13.303 1.00 14.73 499 ARG A CA 1
ATOM 4095 C C . ARG A 1 511 ? 30.835 89.611 13.777 1.00 14.54 499 ARG A C 1
ATOM 4096 O O . ARG A 1 511 ? 30.401 89.782 14.912 1.00 15.38 499 ARG A O 1
ATOM 4104 N N . ARG A 1 512 ? 30.965 90.602 12.892 1.00 15.33 500 ARG A N 1
ATOM 4105 C CA . ARG A 1 512 ? 30.650 91.972 13.306 1.00 16.16 500 ARG A CA 1
ATOM 4106 C C . ARG A 1 512 ? 29.213 92.088 13.788 1.00 16.94 500 ARG A C 1
ATOM 4107 O O . ARG A 1 512 ? 28.922 92.787 14.783 1.00 17.57 500 ARG A O 1
ATOM 4115 N N . SER A 1 513 ? 28.303 91.447 13.047 1.00 15.99 501 SER A N 1
ATOM 4116 C CA . SER A 1 513 ? 26.865 91.485 13.373 1.00 15.16 501 SER A CA 1
ATOM 4117 C C . SER A 1 513 ? 26.564 90.904 14.741 1.00 14.93 501 SER A C 1
ATOM 4118 O O . SER A 1 513 ? 25.577 91.304 15.392 1.00 15.26 501 SER A O 1
ATOM 4121 N N . MET A 1 514 ? 27.375 89.933 15.165 1.00 15.57 502 MET A N 1
ATOM 4122 C CA . MET A 1 514 ? 27.253 89.299 16.480 1.00 15.40 502 MET A CA 1
ATOM 4123 C C . MET A 1 514 ? 28.209 89.903 17.504 1.00 14.94 502 MET A C 1
ATOM 4124 O O . MET A 1 514 ? 28.527 89.267 18.526 1.00 15.26 502 MET A O 1
ATOM 4129 N N . PHE A 1 515 ? 28.627 91.148 17.264 1.00 15.60 503 PHE A N 1
ATOM 4130 C CA . PHE A 1 515 ? 29.614 91.858 18.112 1.00 17.55 503 PHE A CA 1
ATOM 4131 C C . PHE A 1 515 ? 30.790 91.011 18.579 1.00 16.94 503 PHE A C 1
ATOM 4132 O O . PHE A 1 515 ? 31.199 91.019 19.764 1.00 17.06 503 PHE A O 1
ATOM 4140 N N . MET A 1 516 ? 31.343 90.298 17.594 1.00 14.72 504 MET A N 1
ATOM 4141 C CA . MET A 1 516 ? 32.619 89.616 17.729 1.00 15.23 504 MET A CA 1
ATOM 4142 C C . MET A 1 516 ? 33.666 90.384 16.942 1.00 16.35 504 MET A C 1
ATOM 4143 O O . MET A 1 516 ? 33.394 90.888 15.843 1.00 19.16 504 MET A O 1
ATOM 4148 N N . ILE A 1 517 ? 34.873 90.444 17.492 1.00 17.49 505 ILE A N 1
ATOM 4149 C CA . ILE A 1 517 ? 35.950 91.169 16.822 1.00 18.95 505 ILE A CA 1
ATOM 4150 C C . ILE A 1 517 ? 36.265 90.497 15.478 1.00 17.74 505 ILE A C 1
ATOM 4151 O O . ILE A 1 517 ? 36.543 89.292 15.442 1.00 17.50 505 ILE A O 1
ATOM 4156 N N . PRO A 1 518 ? 36.248 91.277 14.368 1.00 18.52 506 PRO A N 1
ATOM 4157 C CA . PRO A 1 518 ? 36.484 90.668 13.062 1.00 19.49 506 PRO A CA 1
ATOM 4158 C C . PRO A 1 518 ? 37.946 90.269 12.870 1.00 20.15 506 PRO A C 1
ATOM 4159 O O . PRO A 1 518 ? 38.816 90.811 13.554 1.00 20.65 506 PRO A O 1
ATOM 4163 N N . ILE A 1 519 ? 38.218 89.326 11.969 1.00 17.18 507 ILE A N 1
ATOM 4164 C CA . ILE A 1 519 ? 39.625 89.033 11.664 1.00 18.89 507 ILE A CA 1
ATOM 4165 C C . ILE A 1 519 ? 40.187 90.113 10.738 1.00 19.57 507 ILE A C 1
ATOM 4166 O O . ILE A 1 519 ? 39.433 90.813 10.024 1.00 19.05 507 ILE A O 1
ATOM 4171 N N . THR A 1 520 ? 41.508 90.267 10.784 1.00 21.65 508 THR A N 1
ATOM 4172 C CA . THR A 1 520 ? 42.210 91.198 9.885 1.00 23.40 508 THR A CA 1
ATOM 4173 C C . THR A 1 520 ? 43.066 90.458 8.867 1.00 23.89 508 THR A C 1
ATOM 4174 O O . THR A 1 520 ? 43.425 91.006 7.822 1.00 26.28 508 THR A O 1
ATOM 4178 N N . LYS A 1 521 ? 43.398 89.212 9.193 1.00 23.05 509 LYS A N 1
ATOM 4179 C CA . LYS A 1 521 ? 44.259 88.371 8.357 1.00 23.13 509 LYS A CA 1
ATOM 4180 C C . LYS A 1 521 ? 43.937 86.899 8.619 1.00 21.38 509 LYS A C 1
ATOM 4181 O O . LYS A 1 521 ? 43.326 86.563 9.648 1.00 19.71 509 LYS A O 1
ATOM 4187 N N . TRP A 1 522 ? 44.369 86.011 7.721 1.00 20.05 510 TRP A N 1
ATOM 4188 C CA . TRP A 1 522 ? 44.083 84.590 7.903 1.00 19.14 510 TRP A CA 1
ATOM 4189 C C . TRP A 1 522 ? 44.661 84.049 9.199 1.00 20.72 510 TRP A C 1
ATOM 4190 O O . TRP A 1 522 ? 44.106 83.140 9.782 1.00 18.38 510 TRP A O 1
ATOM 4201 N N . GLU A 1 523 ? 45.779 84.609 9.660 1.00 21.38 511 GLU A N 1
ATOM 4202 C CA . GLU A 1 523 ? 46.427 84.117 10.865 1.00 21.39 511 GLU A CA 1
ATOM 4203 C C . GLU A 1 523 ? 45.574 84.295 12.120 1.00 23.41 511 GLU A C 1
ATOM 4204 O O . GLU A 1 523 ? 45.806 83.616 13.135 1.00 23.48 511 GLU A O 1
ATOM 4210 N N . ASP A 1 524 ? 44.590 85.199 12.039 1.00 19.05 512 ASP A N 1
ATOM 4211 C CA . ASP A 1 524 ? 43.658 85.404 13.140 1.00 20.73 512 ASP A CA 1
ATOM 4212 C C . ASP A 1 524 ? 42.662 84.260 13.237 1.00 21.53 512 ASP A C 1
ATOM 4213 O O . ASP A 1 524 ? 42.080 84.043 14.290 1.00 23.54 512 ASP A O 1
ATOM 4218 N N . LEU A 1 525 ? 42.489 83.536 12.132 1.00 20.08 513 LEU A N 1
ATOM 4219 C CA . LEU A 1 525 ? 41.451 82.516 12.007 1.00 17.79 513 LEU A CA 1
ATOM 4220 C C . LEU A 1 525 ? 41.994 81.136 12.355 1.00 19.93 513 LEU A C 1
ATOM 4221 O O . LEU A 1 525 ? 41.311 80.344 13.024 1.00 21.89 513 LEU A O 1
ATOM 4226 N N . THR A 1 526 ? 43.223 80.842 11.930 1.00 20.99 514 THR A N 1
ATOM 4227 C CA . THR A 1 526 ? 43.791 79.505 12.024 1.00 20.35 514 THR A CA 1
ATOM 4228 C C . THR A 1 526 ? 45.319 79.532 12.081 1.00 22.21 514 THR A C 1
ATOM 4229 O O . THR A 1 526 ? 45.937 80.460 11.554 1.00 24.11 514 THR A O 1
ATOM 4233 N N . GLU A 1 527 ? 45.901 78.521 12.721 1.00 25.21 515 GLU A N 1
ATOM 4234 C CA . GLU A 1 527 ? 47.361 78.378 12.785 1.00 27.73 515 GLU A CA 1
ATOM 4235 C C . GLU A 1 527 ? 47.913 77.449 11.694 1.00 26.45 515 GLU A C 1
ATOM 4236 O O . GLU A 1 527 ? 49.127 77.324 11.544 1.00 28.51 515 GLU A O 1
ATOM 4242 N N . ASP A 1 528 ? 47.028 76.802 10.939 1.00 23.94 516 ASP A N 1
ATOM 4243 C CA . ASP A 1 528 ? 47.413 75.865 9.873 1.00 22.76 516 ASP A CA 1
ATOM 4244 C C . ASP A 1 528 ? 47.942 76.605 8.636 1.00 22.50 516 ASP A C 1
ATOM 4245 O O . ASP A 1 528 ? 47.177 77.180 7.858 1.00 20.18 516 ASP A O 1
ATOM 4250 N N . GLU A 1 529 ? 49.257 76.568 8.448 1.00 24.29 517 GLU A N 1
ATOM 4251 C CA . GLU A 1 529 ? 49.913 77.376 7.429 1.00 24.41 517 GLU A CA 1
ATOM 4252 C C . GLU A 1 529 ? 49.544 76.969 6.004 1.00 22.63 517 GLU A C 1
ATOM 4253 O O . GLU A 1 529 ? 49.387 77.824 5.141 1.00 22.10 517 GLU A O 1
ATOM 4259 N N . GLU A 1 530 ? 49.394 75.669 5.754 1.00 23.42 518 GLU A N 1
ATOM 4260 C CA . GLU A 1 530 ? 48.982 75.238 4.412 1.00 23.62 518 GLU A CA 1
ATOM 4261 C C . GLU A 1 530 ? 47.511 75.645 4.133 1.00 23.21 518 GLU A C 1
ATOM 4262 O O . GLU A 1 530 ? 47.194 76.080 3.022 1.00 23.80 518 GLU A O 1
ATOM 4268 N N . ALA A 1 531 ? 46.634 75.538 5.132 1.00 21.92 519 ALA A N 1
ATOM 4269 C CA . ALA A 1 531 ? 45.253 76.041 4.975 1.00 20.59 519 ALA A CA 1
ATOM 4270 C C . ALA A 1 531 ? 45.204 77.546 4.714 1.00 19.25 519 ALA A C 1
ATOM 4271 O O . ALA A 1 531 ? 44.445 77.998 3.847 1.00 17.59 519 ALA A O 1
ATOM 4273 N N . ILE A 1 532 ? 46.047 78.308 5.411 1.00 17.17 520 ILE A N 1
ATOM 4274 C CA . ILE A 1 532 ? 46.140 79.746 5.153 1.00 17.86 520 ILE A CA 1
ATOM 4275 C C . ILE A 1 532 ? 46.465 80.042 3.679 1.00 17.74 520 ILE A C 1
ATOM 4276 O O . ILE A 1 532 ? 45.886 80.940 3.065 1.00 17.97 520 ILE A O 1
ATOM 4281 N N . GLU A 1 533 ? 47.375 79.267 3.111 1.00 18.28 521 GLU A N 1
ATOM 4282 C CA . GLU A 1 533 ? 47.738 79.473 1.722 1.00 17.74 521 GLU A CA 1
ATOM 4283 C C . GLU A 1 533 ? 46.571 79.177 0.795 1.00 17.61 521 GLU A C 1
ATOM 4284 O O . GLU A 1 533 ? 46.343 79.898 -0.181 1.00 17.35 521 GLU A O 1
ATOM 4290 N N . VAL A 1 534 ? 45.804 78.142 1.121 1.00 17.15 522 VAL A N 1
ATOM 4291 C CA . VAL A 1 534 ? 44.645 77.822 0.287 1.00 17.31 522 VAL A CA 1
ATOM 4292 C C . VAL A 1 534 ? 43.582 78.923 0.390 1.00 17.24 522 VAL A C 1
ATOM 4293 O O . VAL A 1 534 ? 43.035 79.373 -0.618 1.00 16.55 522 VAL A O 1
ATOM 4297 N N . LEU A 1 535 ? 43.320 79.380 1.610 1.00 16.62 523 LEU A N 1
ATOM 4298 C CA . LEU A 1 535 ? 42.371 80.457 1.812 1.00 16.14 523 LEU A CA 1
ATOM 4299 C C . LEU A 1 535 ? 42.784 81.701 1.020 1.00 16.54 523 LEU A C 1
ATOM 4300 O O . LEU A 1 535 ? 41.982 82.355 0.360 1.00 15.95 523 LEU A O 1
ATOM 4305 N N . ASP A 1 536 ? 44.067 82.043 1.110 1.00 16.87 524 ASP A N 1
ATOM 4306 C CA . ASP A 1 536 ? 44.589 83.208 0.421 1.00 17.63 524 ASP A CA 1
ATOM 4307 C C . ASP A 1 536 ? 44.417 83.089 -1.085 1.00 18.54 524 ASP A C 1
ATOM 4308 O O . ASP A 1 536 ? 44.087 84.077 -1.741 1.00 19.45 524 ASP A O 1
ATOM 4313 N N . ASP A 1 537 ? 44.648 81.889 -1.613 1.00 18.41 525 ASP A N 1
ATOM 4314 C CA . ASP A 1 537 ? 44.454 81.605 -3.031 1.00 19.29 525 ASP A CA 1
ATOM 4315 C C . ASP A 1 537 ? 42.978 81.774 -3.447 1.00 18.49 525 ASP A C 1
ATOM 4316 O O . ASP A 1 537 ? 42.641 82.585 -4.327 1.00 19.42 525 ASP A O 1
ATOM 4321 N N . VAL A 1 538 ? 42.102 81.013 -2.793 1.00 17.02 526 VAL A N 1
ATOM 4322 C CA . VAL A 1 538 ? 40.707 81.000 -3.195 1.00 17.19 526 VAL A CA 1
ATOM 4323 C C . VAL A 1 538 ? 40.047 82.372 -3.111 1.00 17.22 526 VAL A C 1
ATOM 4324 O O . VAL A 1 538 ? 39.251 82.748 -3.975 1.00 17.46 526 VAL A O 1
ATOM 4328 N N . TYR A 1 539 ? 40.372 83.113 -2.056 1.00 15.74 527 TYR A N 1
ATOM 4329 C CA . TYR A 1 539 ? 39.747 84.398 -1.781 1.00 16.66 527 TYR A CA 1
ATOM 4330 C C . TYR A 1 539 ? 40.544 85.605 -2.245 1.00 18.50 527 TYR A C 1
ATOM 4331 O O . TYR A 1 539 ? 40.172 86.739 -1.945 1.00 19.18 527 TYR A O 1
ATOM 4340 N N . ASP A 1 540 ? 41.610 85.335 -2.999 1.00 19.00 528 ASP A N 1
ATOM 4341 C CA A ASP A 1 540 ? 42.474 86.391 -3.541 0.70 19.27 528 ASP A CA 1
ATOM 4342 C CA B ASP A 1 540 ? 42.472 86.384 -3.537 0.30 19.76 528 ASP A CA 1
ATOM 4343 C C . ASP A 1 540 ? 42.850 87.380 -2.431 1.00 19.32 528 ASP A C 1
ATOM 4344 O O . ASP A 1 540 ? 42.775 88.599 -2.608 1.00 21.02 528 ASP A O 1
ATOM 4353 N N . GLY A 1 541 ? 43.240 86.824 -1.285 1.00 19.34 529 GLY A N 1
ATOM 4354 C CA . GLY A 1 541 ? 43.704 87.581 -0.132 1.00 20.48 529 GLY A CA 1
ATOM 4355 C C . GLY A 1 541 ? 42.686 88.332 0.718 1.00 22.03 529 GLY A C 1
ATOM 4356 O O . GLY A 1 541 ? 43.086 89.009 1.680 1.00 25.46 529 GLY A O 1
ATOM 4357 N N . ASP A 1 542 ? 41.408 88.264 0.346 1.00 19.47 530 ASP A N 1
ATOM 4358 C CA . ASP A 1 542 ? 40.383 89.155 0.893 1.00 19.63 530 ASP A CA 1
ATOM 4359 C C . ASP A 1 542 ? 39.566 88.443 1.962 1.00 18.92 530 ASP A C 1
ATOM 4360 O O . ASP A 1 542 ? 38.728 87.622 1.634 1.00 18.71 530 ASP A O 1
ATOM 4365 N N . VAL A 1 543 ? 39.820 88.796 3.219 1.00 17.79 531 VAL A N 1
ATOM 4366 C CA . VAL A 1 543 ? 39.091 88.182 4.350 1.00 18.52 531 VAL A CA 1
ATOM 4367 C C . VAL A 1 543 ? 37.609 88.526 4.320 1.00 18.54 531 VAL A C 1
ATOM 4368 O O . VAL A 1 543 ? 36.805 87.817 4.916 1.00 16.60 531 VAL A O 1
ATOM 4372 N N . GLU A 1 544 ? 37.232 89.586 3.624 1.00 18.75 532 GLU A N 1
ATOM 4373 C CA . GLU A 1 544 ? 35.831 89.977 3.551 1.00 16.78 532 GLU A CA 1
ATOM 4374 C C . GLU A 1 544 ? 35.041 89.093 2.618 1.00 18.04 532 GLU A C 1
ATOM 4375 O O . GLU A 1 544 ? 33.809 89.121 2.652 1.00 20.31 532 GLU A O 1
ATOM 4381 N N . GLU A 1 545 ? 35.720 88.340 1.751 1.00 16.23 533 GLU A N 1
ATOM 4382 C CA . GLU A 1 545 ? 35.017 87.461 0.824 1.00 16.76 533 GLU A CA 1
ATOM 4383 C C . GLU A 1 545 ? 34.916 86.030 1.357 1.00 16.06 533 GLU A C 1
ATOM 4384 O O . GLU A 1 545 ? 34.149 85.219 0.824 1.00 15.87 533 GLU A O 1
ATOM 4390 N N . LEU A 1 546 ? 35.677 85.744 2.422 1.00 15.91 534 LEU A N 1
ATOM 4391 C CA . LEU A 1 546 ? 35.665 84.409 3.073 1.00 14.89 534 LEU A CA 1
ATOM 4392 C C . LEU A 1 546 ? 34.245 83.963 3.398 1.00 14.02 534 LEU A C 1
ATOM 4393 O O . LEU A 1 546 ? 33.509 84.653 4.104 1.00 13.97 534 LEU A O 1
ATOM 4398 N N . ASP A 1 547 ? 33.861 82.802 2.882 1.00 13.09 535 ASP A N 1
ATOM 4399 C CA . ASP A 1 547 ? 32.506 82.291 3.110 1.00 12.74 535 ASP A CA 1
ATOM 4400 C C . ASP A 1 547 ? 32.288 81.919 4.556 1.00 13.22 535 ASP A C 1
ATOM 4401 O O . ASP A 1 547 ? 33.229 81.514 5.282 1.00 13.67 535 ASP A O 1
ATOM 4406 N N . LEU A 1 548 ? 31.037 82.074 4.990 1.00 13.13 536 LEU A N 1
ATOM 4407 C CA . LEU A 1 548 ? 30.674 81.640 6.347 1.00 13.10 536 LEU A CA 1
ATOM 4408 C C . LEU A 1 548 ? 31.032 80.171 6.637 1.00 11.86 536 LEU A C 1
ATOM 4409 O O . LEU A 1 548 ? 31.729 79.919 7.632 1.00 12.93 536 LEU A O 1
ATOM 4414 N N . LEU A 1 549 ? 30.604 79.217 5.794 1.00 12.15 537 LEU A N 1
ATOM 4415 C CA . LEU A 1 549 ? 30.871 77.801 6.089 1.00 12.49 537 LEU A CA 1
ATOM 4416 C C . LEU A 1 549 ? 32.380 77.528 6.204 1.00 11.12 537 LEU A C 1
ATOM 4417 O O . LEU A 1 549 ? 32.816 76.840 7.100 1.00 12.68 537 LEU A O 1
ATOM 4422 N N . VAL A 1 550 ? 33.150 78.090 5.285 1.00 12.21 538 VAL A N 1
ATOM 4423 C CA . VAL A 1 550 ? 34.597 77.931 5.310 1.00 12.15 538 VAL A CA 1
ATOM 4424 C C . VAL A 1 550 ? 35.205 78.497 6.595 1.00 11.59 538 VAL A C 1
ATOM 4425 O O . VAL A 1 550 ? 36.011 77.814 7.246 1.00 13.21 538 VAL A O 1
ATOM 4429 N N . GLY A 1 551 ? 34.789 79.713 6.980 1.00 12.67 539 GLY A N 1
ATOM 4430 C CA . GLY A 1 551 ? 35.271 80.283 8.235 1.00 12.86 539 GLY A CA 1
ATOM 4431 C C . GLY A 1 551 ? 34.900 79.468 9.466 1.00 13.21 539 GLY A C 1
ATOM 4432 O O . GLY A 1 551 ? 35.730 79.274 10.372 1.00 13.62 539 GLY A O 1
ATOM 4433 N N . LEU A 1 552 ? 33.672 78.953 9.485 1.00 12.53 540 LEU A N 1
ATOM 4434 C CA . LEU A 1 552 ? 33.238 78.166 10.640 1.00 11.97 540 LEU A CA 1
ATOM 4435 C C . LEU A 1 552 ? 34.032 76.866 10.729 1.00 13.51 540 LEU A C 1
ATOM 4436 O O . LEU A 1 552 ? 34.300 76.412 11.861 1.00 15.01 540 LEU A O 1
ATOM 4441 N N . MET A 1 553 ? 34.365 76.235 9.598 1.00 12.02 541 MET A N 1
ATOM 4442 C CA . MET A 1 553 ? 35.187 75.015 9.658 1.00 13.14 541 MET A CA 1
ATOM 4443 C C . MET A 1 553 ? 36.643 75.362 10.014 1.00 13.09 541 MET A C 1
ATOM 4444 O O . MET A 1 553 ? 37.300 74.620 10.773 1.00 13.73 541 MET A O 1
ATOM 4449 N N . ALA A 1 554 ? 37.143 76.481 9.469 1.00 12.78 542 ALA A N 1
ATOM 4450 C CA . ALA A 1 554 ? 38.573 76.849 9.646 1.00 14.58 542 ALA A CA 1
ATOM 4451 C C . ALA A 1 554 ? 38.941 77.344 11.038 1.00 14.63 542 ALA A C 1
ATOM 4452 O O . ALA A 1 554 ? 40.077 77.155 11.494 1.00 15.49 542 ALA A O 1
ATOM 4454 N N . GLU A 1 555 ? 38.000 77.977 11.713 1.00 13.73 543 GLU A N 1
ATOM 4455 C CA . GLU A 1 555 ? 38.285 78.686 12.958 1.00 14.02 543 GLU A CA 1
ATOM 4456 C C . GLU A 1 555 ? 38.888 77.783 14.016 1.00 15.58 543 GLU A C 1
ATOM 4457 O O . GLU A 1 555 ? 38.344 76.714 14.335 1.00 14.71 543 GLU A O 1
ATOM 4463 N N . LYS A 1 556 ? 39.988 78.222 14.614 1.00 15.88 544 LYS A N 1
ATOM 4464 C CA . LYS A 1 556 ? 40.625 77.449 15.680 1.00 16.83 544 LYS A CA 1
ATOM 4465 C C . LYS A 1 556 ? 39.598 77.223 16.794 1.00 14.88 544 LYS A C 1
ATOM 4466 O O . LYS A 1 556 ? 38.914 78.161 17.208 1.00 16.60 544 LYS A O 1
ATOM 4472 N N . LYS A 1 557 ? 39.526 75.987 17.286 1.00 16.09 545 LYS A N 1
ATOM 4473 C CA . LYS A 1 557 ? 38.518 75.613 18.267 1.00 16.75 545 LYS A CA 1
ATOM 4474 C C . LYS A 1 557 ? 38.966 75.895 19.678 1.00 17.44 545 LYS A C 1
ATOM 4475 O O . LYS A 1 557 ? 40.131 75.697 20.030 1.00 18.88 545 LYS A O 1
ATOM 4481 N N . ILE A 1 558 ? 38.019 76.329 20.493 1.00 15.49 546 ILE A N 1
ATOM 4482 C CA . ILE A 1 558 ? 38.191 76.307 21.950 1.00 15.51 546 ILE A CA 1
ATOM 4483 C C . ILE A 1 558 ? 38.402 74.827 22.367 1.00 16.74 546 ILE A C 1
ATOM 4484 O O . ILE A 1 558 ? 37.707 73.916 21.872 1.00 16.59 546 ILE A O 1
ATOM 4489 N N . LYS A 1 559 ? 39.346 74.585 23.282 1.00 16.77 547 LYS A N 1
ATOM 4490 C CA . LYS A 1 559 ? 39.569 73.243 23.802 1.00 16.83 547 LYS A CA 1
ATOM 4491 C C . LYS A 1 559 ? 38.248 72.609 24.254 1.00 16.49 547 LYS A C 1
ATOM 4492 O O . LYS A 1 559 ? 37.534 73.183 25.086 1.00 16.99 547 LYS A O 1
ATOM 4498 N N . GLY A 1 560 ? 37.922 71.444 23.699 1.00 15.11 548 GLY A N 1
ATOM 4499 C CA . GLY A 1 560 ? 36.705 70.749 24.091 1.00 15.89 548 GLY A CA 1
ATOM 4500 C C . GLY A 1 560 ? 35.522 71.019 23.171 1.00 14.61 548 GLY A C 1
ATOM 4501 O O . GLY A 1 560 ? 34.544 70.279 23.207 1.00 13.74 548 GLY A O 1
ATOM 4502 N N . PHE A 1 561 ? 35.585 72.090 22.388 1.00 14.37 549 PHE A N 1
ATOM 4503 C CA . PHE A 1 561 ? 34.473 72.417 21.497 1.00 13.75 549 PHE A CA 1
ATOM 4504 C C . PHE A 1 561 ? 34.638 71.723 20.148 1.00 12.76 549 PHE A C 1
ATOM 4505 O O . PHE A 1 561 ? 35.677 71.869 19.480 1.00 15.81 549 PHE A O 1
ATOM 4513 N N . ALA A 1 562 ? 33.578 71.048 19.710 1.00 11.40 550 ALA A N 1
ATOM 4514 C CA . ALA A 1 562 ? 33.581 70.501 18.350 1.00 12.34 550 ALA A CA 1
ATOM 4515 C C . ALA A 1 562 ? 33.186 71.527 17.300 1.00 13.53 550 ALA A C 1
ATOM 4516 O O . ALA A 1 562 ? 33.397 71.301 16.093 1.00 16.54 550 ALA A O 1
ATOM 4518 N N . ILE A 1 563 ? 32.613 72.657 17.727 1.00 13.41 551 ILE A N 1
ATOM 4519 C CA . ILE A 1 563 ? 32.188 73.714 16.797 1.00 12.55 551 ILE A CA 1
ATOM 4520 C C . ILE A 1 563 ? 32.985 74.976 17.079 1.00 11.93 551 ILE A C 1
ATOM 4521 O O . ILE A 1 563 ? 33.601 75.112 18.146 1.00 12.76 551 ILE A O 1
ATOM 4526 N N . SER A 1 564 ? 32.948 75.903 16.114 1.00 12.59 552 SER A N 1
ATOM 4527 C CA . SER A 1 564 ? 33.559 77.215 16.275 1.00 13.31 552 SER A CA 1
ATOM 4528 C C . SER A 1 564 ? 32.797 78.050 17.308 1.00 12.61 552 SER A C 1
ATOM 4529 O O . SER A 1 564 ? 31.616 77.823 17.572 1.00 13.35 552 SER A O 1
ATOM 4532 N N . GLU A 1 565 ? 33.520 79.006 17.887 1.00 13.74 553 GLU A N 1
ATOM 4533 C CA . GLU A 1 565 ? 32.896 79.984 18.788 1.00 14.30 553 GLU A CA 1
ATOM 4534 C C . GLU A 1 565 ? 31.854 80.840 18.057 1.00 13.49 553 GLU A C 1
ATOM 4535 O O . GLU A 1 565 ? 30.799 81.169 18.621 1.00 13.92 553 GLU A O 1
ATOM 4541 N N . THR A 1 566 ? 32.133 81.195 16.801 1.00 12.18 554 THR A N 1
ATOM 4542 C CA . THR A 1 566 ? 31.159 81.932 15.975 1.00 13.93 554 THR A CA 1
ATOM 4543 C C . THR A 1 566 ? 29.833 81.167 15.831 1.00 14.87 554 THR A C 1
ATOM 4544 O O . THR A 1 566 ? 28.747 81.730 16.062 1.00 15.11 554 THR A O 1
ATOM 4548 N N . ALA A 1 567 ? 29.902 79.870 15.525 1.00 12.80 555 ALA A N 1
ATOM 4549 C CA . ALA A 1 567 ? 28.679 79.074 15.519 1.00 12.52 555 ALA A CA 1
ATOM 4550 C C . ALA A 1 567 ? 28.061 79.006 16.907 1.00 11.75 555 ALA A C 1
ATOM 4551 O O . ALA A 1 567 ? 26.838 79.120 17.065 1.00 12.28 555 ALA A O 1
ATOM 4553 N N . PHE A 1 568 ? 28.908 78.779 17.923 1.00 12.33 556 PHE A N 1
ATOM 4554 C CA . PHE A 1 568 ? 28.392 78.650 19.288 1.00 11.73 556 PHE A CA 1
ATOM 4555 C C . PHE A 1 568 ? 27.511 79.815 19.733 1.00 11.32 556 PHE A C 1
ATOM 4556 O O . PHE A 1 568 ? 26.525 79.583 20.412 1.00 12.85 556 PHE A O 1
ATOM 4564 N N . TYR A 1 569 ? 27.837 81.053 19.380 1.00 12.11 557 TYR A N 1
ATOM 4565 C CA . TYR A 1 569 ? 26.994 82.132 19.908 1.00 13.40 557 TYR A CA 1
ATOM 4566 C C . TYR A 1 569 ? 25.592 82.080 19.309 1.00 14.36 557 TYR A C 1
ATOM 4567 O O . TYR A 1 569 ? 24.631 82.489 19.966 1.00 14.35 557 TYR A O 1
ATOM 4576 N N . ILE A 1 570 ? 25.439 81.569 18.089 1.00 12.09 558 ILE A N 1
ATOM 4577 C CA . ILE A 1 570 ? 24.105 81.367 17.546 1.00 11.95 558 ILE A CA 1
ATOM 4578 C C . ILE A 1 570 ? 23.425 80.191 18.305 1.00 13.32 558 ILE A C 1
ATOM 4579 O O . ILE A 1 570 ? 22.235 80.284 18.646 1.00 15.25 558 ILE A O 1
ATOM 4584 N N . PHE A 1 571 ? 24.164 79.116 18.575 1.00 13.14 559 PHE A N 1
ATOM 4585 C CA . PHE A 1 571 ? 23.632 77.966 19.367 1.00 14.01 559 PHE A CA 1
ATOM 4586 C C . PHE A 1 571 ? 23.181 78.539 20.734 1.00 17.34 559 PHE A C 1
ATOM 4587 O O . PHE A 1 571 ? 22.077 78.202 21.230 1.00 17.75 559 PHE A O 1
ATOM 4595 N N . LEU A 1 572 ? 24.006 79.407 21.346 1.00 14.99 560 LEU A N 1
ATOM 4596 C CA . LEU A 1 572 ? 23.773 79.942 22.712 1.00 19.42 560 LEU A CA 1
ATOM 4597 C C . LEU A 1 572 ? 22.379 80.537 22.763 1.00 19.05 560 LEU A C 1
ATOM 4598 O O . LEU A 1 572 ? 21.527 80.159 23.616 1.00 21.29 560 LEU A O 1
ATOM 4603 N N . ILE A 1 573 ? 22.100 81.471 21.864 1.00 15.97 561 ILE A N 1
ATOM 4604 C CA . ILE A 1 573 ? 20.817 82.136 21.912 1.00 14.79 561 ILE A CA 1
ATOM 4605 C C . ILE A 1 573 ? 19.667 81.272 21.364 1.00 14.45 561 ILE A C 1
ATOM 4606 O O . ILE A 1 573 ? 18.582 81.219 21.964 1.00 12.88 561 ILE A O 1
ATOM 4611 N N . MET A 1 574 ? 19.917 80.533 20.275 1.00 13.27 562 MET A N 1
ATOM 4612 C CA . MET A 1 574 ? 18.795 79.820 19.632 1.00 11.66 562 MET A CA 1
ATOM 4613 C C . MET A 1 574 ? 18.386 78.549 20.352 1.00 13.53 562 MET A C 1
ATOM 4614 O O . MET A 1 574 ? 17.199 78.192 20.334 1.00 14.41 562 MET A O 1
ATOM 4619 N N . ALA A 1 575 ? 19.327 77.846 20.987 1.00 12.84 563 ALA A N 1
ATOM 4620 C CA . ALA A 1 575 ? 18.919 76.686 21.806 1.00 12.39 563 ALA A CA 1
ATOM 4621 C C . ALA A 1 575 ? 18.063 77.121 22.969 1.00 13.40 563 ALA A C 1
ATOM 4622 O O . ALA A 1 575 ? 17.061 76.456 23.267 1.00 14.88 563 ALA A O 1
ATOM 4624 N N . THR A 1 576 ? 18.451 78.198 23.644 1.00 13.11 564 THR A N 1
ATOM 4625 C CA . THR A 1 576 ? 17.650 78.712 24.740 1.00 14.22 564 THR A CA 1
ATOM 4626 C C . THR A 1 576 ? 16.254 79.074 24.201 1.00 13.75 564 THR A C 1
ATOM 4627 O O . THR A 1 576 ? 15.239 78.786 24.846 1.00 14.15 564 THR A O 1
ATOM 4631 N N . ARG A 1 577 ? 16.222 79.697 23.024 1.00 13.40 565 ARG A N 1
ATOM 4632 C CA . ARG A 1 577 ? 14.975 80.185 22.424 1.00 11.40 565 ARG A CA 1
ATOM 4633 C C . ARG A 1 577 ? 14.009 79.040 22.067 1.00 12.94 565 ARG A C 1
ATOM 4634 O O . ARG A 1 577 ? 12.787 79.166 22.278 1.00 13.63 565 ARG A O 1
ATOM 4642 N N . ARG A 1 578 ? 14.541 77.928 21.553 1.00 13.31 566 ARG A N 1
ATOM 4643 C CA . ARG A 1 578 ? 13.692 76.776 21.237 1.00 11.86 566 ARG A CA 1
ATOM 4644 C C . ARG A 1 578 ? 12.902 76.301 22.445 1.00 13.76 566 ARG A C 1
ATOM 4645 O O . ARG A 1 578 ? 11.798 75.816 22.300 1.00 14.41 566 ARG A O 1
ATOM 4653 N N . LEU A 1 579 ? 13.504 76.368 23.629 1.00 12.83 567 LEU A N 1
ATOM 4654 C CA . LEU A 1 579 ? 12.776 75.975 24.847 1.00 12.76 567 LEU A CA 1
ATOM 4655 C C . LEU A 1 579 ? 11.888 77.106 25.370 1.00 13.58 567 LEU A C 1
ATOM 4656 O O . LEU A 1 579 ? 10.696 76.894 25.622 1.00 14.64 567 LEU A O 1
ATOM 4661 N N . GLU A 1 580 ? 12.482 78.289 25.537 1.00 13.28 568 GLU A N 1
ATOM 4662 C CA . GLU A 1 580 ? 11.787 79.328 26.314 1.00 14.52 568 GLU A CA 1
ATOM 4663 C C . GLU A 1 580 ? 10.607 79.946 25.568 1.00 14.23 568 GLU A C 1
ATOM 4664 O O . GLU A 1 580 ? 9.695 80.477 26.204 1.00 14.73 568 GLU A O 1
ATOM 4670 N N . ALA A 1 581 ? 10.604 79.863 24.242 1.00 13.60 569 ALA A N 1
ATOM 4671 C CA . ALA A 1 581 ? 9.512 80.427 23.467 1.00 13.74 569 ALA A CA 1
ATOM 4672 C C . ALA A 1 581 ? 8.296 79.531 23.335 1.00 13.80 569 ALA A C 1
ATOM 4673 O O . ALA A 1 581 ? 7.285 79.970 22.781 1.00 14.02 569 ALA A O 1
ATOM 4675 N N . ASP A 1 582 ? 8.409 78.280 23.775 1.00 13.88 570 ASP A N 1
ATOM 4676 C CA . ASP A 1 582 ? 7.409 77.251 23.496 1.00 14.34 570 ASP A CA 1
ATOM 4677 C C . ASP A 1 582 ? 6.534 77.025 24.739 1.00 14.42 570 ASP A C 1
ATOM 4678 O O . ASP A 1 582 ? 7.050 76.734 25.823 1.00 13.94 570 ASP A O 1
ATOM 4683 N N . ARG A 1 583 ? 5.221 77.172 24.605 1.00 13.81 571 ARG A N 1
ATOM 4684 C CA . ARG A 1 583 ? 4.355 76.946 25.760 1.00 15.58 571 ARG A CA 1
ATOM 4685 C C . ARG A 1 583 ? 4.580 75.594 26.415 1.00 14.04 571 ARG A C 1
ATOM 4686 O O . ARG A 1 583 ? 4.457 75.479 27.627 1.00 14.99 571 ARG A O 1
ATOM 4694 N N . PHE A 1 584 ? 4.880 74.563 25.624 1.00 12.63 572 PHE A N 1
ATOM 4695 C CA . PHE A 1 584 ? 4.919 73.219 26.177 1.00 14.66 572 PHE A CA 1
ATOM 4696 C C . PHE A 1 584 ? 6.186 72.922 26.966 1.00 13.32 572 PHE A C 1
ATOM 4697 O O . PHE A 1 584 ? 6.264 71.887 27.619 1.00 15.16 572 PHE A O 1
ATOM 4705 N N . PHE A 1 585 ? 7.139 73.856 26.946 1.00 12.30 573 PHE A N 1
ATOM 4706 C CA . PHE A 1 585 ? 8.307 73.766 27.838 1.00 13.44 573 PHE A CA 1
ATOM 4707 C C . PHE A 1 585 ? 8.266 74.768 28.973 1.00 15.70 573 PHE A C 1
ATOM 4708 O O . PHE A 1 585 ? 9.172 74.790 29.809 1.00 15.67 573 PHE A O 1
ATOM 4716 N N . THR A 1 586 ? 7.224 75.612 28.990 1.00 13.29 574 THR A N 1
ATOM 4717 C CA . THR A 1 586 ? 7.127 76.707 29.944 1.00 13.71 574 THR A CA 1
ATOM 4718 C C . THR A 1 586 ? 5.780 76.685 30.687 1.00 13.51 574 THR A C 1
ATOM 4719 O O . THR A 1 586 ? 5.598 75.891 31.611 1.00 16.73 574 THR A O 1
ATOM 4723 N N . SER A 1 587 ? 4.842 77.522 30.261 1.00 15.73 575 SER A N 1
ATOM 4724 C CA . SER A 1 587 ? 3.572 77.673 30.960 1.00 16.15 575 SER A CA 1
ATOM 4725 C C . SER A 1 587 ? 2.805 76.360 31.026 1.00 18.43 575 SER A C 1
ATOM 4726 O O . SER A 1 587 ? 2.028 76.144 31.967 1.00 20.20 575 SER A O 1
ATOM 4729 N N . ASP A 1 588 ? 2.985 75.508 30.016 1.00 16.22 576 ASP A N 1
ATOM 4730 C CA . ASP A 1 588 ? 2.226 74.274 29.974 1.00 15.45 576 ASP A CA 1
ATOM 4731 C C . ASP A 1 588 ? 3.089 73.030 30.209 1.00 16.58 576 ASP A C 1
ATOM 4732 O O . ASP A 1 588 ? 2.666 71.905 29.946 1.00 18.50 576 ASP A O 1
ATOM 4737 N N . PHE A 1 589 ? 4.255 73.247 30.811 1.00 15.67 577 PHE A N 1
ATOM 4738 C CA . PHE A 1 589 ? 5.080 72.115 31.244 1.00 17.18 577 PHE A CA 1
ATOM 4739 C C . PHE A 1 589 ? 4.664 71.756 32.667 1.00 17.97 577 PHE A C 1
ATOM 4740 O O . PHE A 1 589 ? 5.256 72.206 33.646 1.00 20.12 577 PHE A O 1
ATOM 4748 N N . ASN A 1 590 ? 3.614 70.951 32.753 1.00 16.27 578 ASN A N 1
ATOM 4749 C CA . ASN A 1 590 ? 3.001 70.664 34.051 1.00 16.64 578 ASN A CA 1
ATOM 4750 C C . ASN A 1 590 ? 2.167 69.419 33.954 1.00 17.35 578 ASN A C 1
ATOM 4751 O O . ASN A 1 590 ? 1.898 68.889 32.857 1.00 18.99 578 ASN A O 1
ATOM 4756 N N . GLU A 1 591 ? 1.743 68.925 35.119 1.00 17.77 579 GLU A N 1
ATOM 4757 C CA . GLU A 1 591 ? 1.067 67.630 35.163 1.00 19.05 579 GLU A CA 1
ATOM 4758 C C . GLU A 1 591 ? -0.332 67.664 34.564 1.00 18.77 579 GLU A C 1
ATOM 4759 O O . GLU A 1 591 ? -0.850 66.627 34.171 1.00 20.60 579 GLU A O 1
ATOM 4765 N N . THR A 1 592 ? -0.968 68.834 34.522 1.00 19.26 580 THR A N 1
ATOM 4766 C CA . THR A 1 592 ? -2.282 68.888 33.888 1.00 20.50 580 THR A CA 1
ATOM 4767 C C . THR A 1 592 ? -2.170 68.584 32.387 1.00 21.60 580 THR A C 1
ATOM 4768 O O . THR A 1 592 ? -2.949 67.789 31.828 1.00 25.03 580 THR A O 1
ATOM 4772 N N . ILE A 1 593 ? -1.125 69.134 31.770 1.00 18.03 581 ILE A N 1
ATOM 4773 C CA . ILE A 1 593 ? -0.944 69.043 30.330 1.00 18.07 581 ILE A CA 1
ATOM 4774 C C . ILE A 1 593 ? -0.325 67.714 29.927 1.00 16.78 581 ILE A C 1
ATOM 4775 O O . ILE A 1 593 ? -0.747 67.111 28.941 1.00 16.83 581 ILE A O 1
ATOM 4780 N N . TYR A 1 594 ? 0.635 67.258 30.731 1.00 15.66 582 TYR A N 1
ATOM 4781 C CA . TYR A 1 594 ? 1.420 66.049 30.406 1.00 16.94 582 TYR A CA 1
ATOM 4782 C C . TYR A 1 594 ? 0.886 64.749 31.009 1.00 17.81 582 TYR A C 1
ATOM 4783 O O . TYR A 1 594 ? 1.282 63.645 30.581 1.00 19.34 582 TYR A O 1
ATOM 4792 N N . THR A 1 595 ? -0.079 64.905 31.930 1.00 17.63 583 THR A N 1
ATOM 4793 C CA . THR A 1 595 ? -0.443 63.915 32.967 1.00 18.37 583 THR A CA 1
ATOM 4794 C C . THR A 1 595 ? 0.654 63.808 34.033 1.00 19.21 583 THR A C 1
ATOM 4795 O O . THR A 1 595 ? 1.810 64.164 33.806 1.00 18.57 583 THR A O 1
ATOM 4799 N N . LYS A 1 596 ? 0.276 63.321 35.222 1.00 18.61 584 LYS A N 1
ATOM 4800 C CA . LYS A 1 596 ? 1.235 63.084 36.277 1.00 18.00 584 LYS A CA 1
ATOM 4801 C C . LYS A 1 596 ? 2.313 62.092 35.839 1.00 17.79 584 LYS A C 1
ATOM 4802 O O . LYS A 1 596 ? 3.502 62.342 35.988 1.00 17.59 584 LYS A O 1
ATOM 4808 N N . LYS A 1 597 ? 1.892 60.965 35.308 1.00 17.88 585 LYS A N 1
ATOM 4809 C CA . LYS A 1 597 ? 2.863 59.945 34.865 1.00 18.25 585 LYS A CA 1
ATOM 4810 C C . LYS A 1 597 ? 3.711 60.438 33.701 1.00 17.87 585 LYS A C 1
ATOM 4811 O O . LYS A 1 597 ? 4.906 60.126 33.637 1.00 18.26 585 LYS A O 1
ATOM 4817 N N . GLY A 1 598 ? 3.100 61.219 32.822 1.00 18.09 586 GLY A N 1
ATOM 4818 C CA . GLY A 1 598 ? 3.842 61.759 31.667 1.00 16.36 586 GLY A CA 1
ATOM 4819 C C . GLY A 1 598 ? 4.915 62.728 32.112 1.00 17.08 586 GLY A C 1
ATOM 4820 O O . GLY A 1 598 ? 6.068 62.668 31.621 1.00 15.07 586 GLY A O 1
ATOM 4821 N N . LEU A 1 599 ? 4.579 63.649 33.018 1.00 15.03 587 LEU A N 1
ATOM 4822 C CA . LEU A 1 599 ? 5.567 64.581 33.501 1.00 14.81 587 LEU A CA 1
ATOM 4823 C C . LEU A 1 599 ? 6.669 63.847 34.231 1.00 15.07 587 LEU A C 1
ATOM 4824 O O . LEU A 1 599 ? 7.843 64.198 34.076 1.00 15.66 587 LEU A O 1
ATOM 4829 N N . GLU A 1 600 ? 6.288 62.832 35.017 1.00 15.31 588 GLU A N 1
ATOM 4830 C CA . GLU A 1 600 ? 7.270 62.009 35.735 1.00 16.47 588 GLU A CA 1
ATOM 4831 C C . GLU A 1 600 ? 8.221 61.320 34.754 1.00 16.50 588 GLU A C 1
ATOM 4832 O O . GLU A 1 600 ? 9.419 61.248 35.012 1.00 16.17 588 GLU A O 1
ATOM 4838 N N . TRP A 1 601 ? 7.672 60.822 33.644 1.00 14.91 589 TRP A N 1
ATOM 4839 C CA . TRP A 1 601 ? 8.502 60.192 32.611 1.00 15.13 589 TRP A CA 1
ATOM 4840 C C . TRP A 1 601 ? 9.584 61.176 32.110 1.00 14.33 589 TRP A C 1
ATOM 4841 O O . TRP A 1 601 ? 10.789 60.818 32.031 1.00 14.95 589 TRP A O 1
ATOM 4852 N N . VAL A 1 602 ? 9.178 62.409 31.805 1.00 14.76 590 VAL A N 1
ATOM 4853 C CA . VAL A 1 602 ? 10.179 63.409 31.400 1.00 13.20 590 VAL A CA 1
ATOM 4854 C C . VAL A 1 602 ? 11.170 63.685 32.509 1.00 14.24 590 VAL A C 1
ATOM 4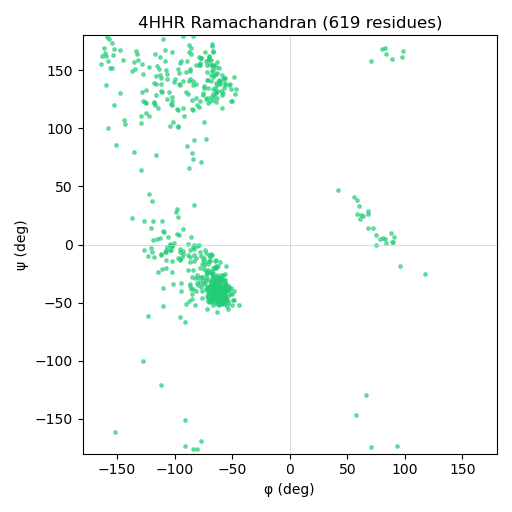855 O O . VAL A 1 602 ? 12.400 63.709 32.294 1.00 15.13 590 VAL A O 1
ATOM 4859 N N . ASN A 1 603 ? 10.647 63.881 33.726 1.00 14.27 591 ASN A N 1
ATOM 4860 C CA . ASN A 1 603 ? 11.488 64.341 34.813 1.00 15.76 591 ASN A CA 1
ATOM 4861 C C . ASN A 1 603 ? 12.491 63.296 35.318 1.00 16.78 591 ASN A C 1
ATOM 4862 O O . ASN A 1 603 ? 13.462 63.640 35.995 1.00 20.03 591 ASN A O 1
ATOM 4867 N N . THR A 1 604 ? 12.261 62.029 34.978 1.00 16.02 592 THR A N 1
ATOM 4868 C CA . THR A 1 604 ? 13.183 60.943 35.363 1.00 16.51 592 THR A CA 1
ATOM 4869 C C . THR A 1 604 ? 14.114 60.431 34.254 1.00 15.71 592 THR A C 1
ATOM 4870 O O . THR A 1 604 ? 14.944 59.520 34.478 1.00 17.62 592 THR A O 1
ATOM 4874 N N . THR A 1 605 ? 13.972 60.995 33.054 1.00 14.73 593 THR A N 1
ATOM 4875 C CA . THR A 1 605 ? 14.800 60.613 31.896 1.00 13.14 593 THR A CA 1
ATOM 4876 C C . THR A 1 605 ? 15.820 61.685 31.704 1.00 15.09 593 THR A C 1
ATOM 4877 O O . THR A 1 605 ? 15.456 62.853 31.519 1.00 16.18 593 THR A O 1
ATOM 4881 N N . GLU A 1 606 ? 17.107 61.325 31.770 1.00 14.18 594 GLU A N 1
ATOM 4882 C CA . GLU A 1 606 ? 18.155 62.340 31.797 1.00 15.42 594 GLU A CA 1
ATOM 4883 C C . GLU A 1 606 ? 19.126 62.230 30.631 1.00 14.05 594 GLU A C 1
ATOM 4884 O O . GLU A 1 606 ? 19.998 63.083 30.490 1.00 15.89 594 GLU A O 1
ATOM 4890 N N . SER A 1 607 ? 18.995 61.181 29.820 1.00 13.43 595 SER A N 1
ATOM 4891 C CA . SER A 1 607 ? 20.048 60.899 28.840 1.00 12.91 595 SER A CA 1
ATOM 4892 C C . SER A 1 607 ? 19.571 59.968 27.749 1.00 12.03 595 SER A C 1
ATOM 4893 O O . SER A 1 607 ? 18.546 59.278 27.906 1.00 12.62 595 SER A O 1
ATOM 4896 N N . LEU A 1 608 ? 20.320 59.942 26.633 1.00 11.44 596 LEU A N 1
ATOM 4897 C CA . LEU A 1 608 ? 20.057 58.895 25.627 1.00 11.77 596 LEU A CA 1
ATOM 4898 C C . LEU A 1 608 ? 20.230 57.502 26.226 1.00 13.04 596 LEU A C 1
ATOM 4899 O O . LEU A 1 608 ? 19.452 56.609 25.888 1.00 13.26 596 LEU A O 1
ATOM 4904 N N . LYS A 1 609 ? 21.230 57.293 27.076 1.00 11.42 597 LYS A N 1
ATOM 4905 C CA . LYS A 1 609 ? 21.399 55.994 27.735 1.00 12.61 597 LYS A CA 1
ATOM 4906 C C . LYS A 1 609 ? 20.103 55.538 28.406 1.00 14.77 597 LYS A C 1
ATOM 4907 O O . LYS A 1 609 ? 19.724 54.376 28.293 1.00 14.93 597 LYS A O 1
ATOM 4913 N N . ASP A 1 610 ? 19.401 56.434 29.078 1.00 13.33 598 ASP A N 1
ATOM 4914 C CA . ASP A 1 610 ? 18.140 56.037 29.748 1.00 13.05 598 ASP A CA 1
ATOM 4915 C C . ASP A 1 610 ? 17.112 55.483 28.763 1.00 12.74 598 ASP A C 1
ATOM 4916 O O . ASP A 1 610 ? 16.390 54.520 29.059 1.00 16.67 598 ASP A O 1
ATOM 4921 N N . VAL A 1 611 ? 17.020 56.109 27.589 1.00 12.74 599 VAL A N 1
ATOM 4922 C CA . VAL A 1 611 ? 16.075 55.660 26.580 1.00 12.55 599 VAL A CA 1
ATOM 4923 C C . VAL A 1 611 ? 16.521 54.322 25.949 1.00 13.42 599 VAL A C 1
ATOM 4924 O O . VAL A 1 611 ? 15.690 53.404 25.813 1.00 13.49 599 VAL A O 1
ATOM 4928 N N . ILE A 1 612 ? 17.809 54.187 25.607 1.00 12.68 600 ILE A N 1
ATOM 4929 C CA . ILE A 1 612 ? 18.322 52.907 25.102 1.00 12.19 600 ILE A CA 1
ATOM 4930 C C . ILE A 1 612 ? 18.066 51.814 26.130 1.00 13.73 600 ILE A C 1
ATOM 4931 O O . ILE A 1 612 ? 17.549 50.763 25.769 1.00 15.50 600 ILE A O 1
ATOM 4936 N N . ASP A 1 613 ? 18.372 52.076 27.400 1.00 13.43 601 ASP A N 1
ATOM 4937 C CA . ASP A 1 613 ? 18.153 51.063 28.439 1.00 15.76 601 ASP A CA 1
ATOM 4938 C C . ASP A 1 613 ? 16.689 50.661 28.612 1.00 17.37 601 ASP A C 1
ATOM 4939 O O . ASP A 1 613 ? 16.385 49.512 29.002 1.00 19.08 601 ASP A O 1
ATOM 4944 N N . ARG A 1 614 ? 15.775 51.584 28.333 1.00 15.56 602 ARG A N 1
ATOM 4945 C CA . ARG A 1 614 ? 14.365 51.273 28.420 1.00 15.94 602 ARG A CA 1
ATOM 4946 C C . ARG A 1 614 ? 13.921 50.241 27.366 1.00 17.74 602 ARG A C 1
ATOM 4947 O O . ARG A 1 614 ? 13.117 49.366 27.665 1.00 21.06 602 ARG A O 1
ATOM 4955 N N . HIS A 1 615 ? 14.452 50.321 26.142 1.00 16.04 603 HIS A N 1
ATOM 4956 C CA . HIS A 1 615 ? 13.991 49.498 25.024 1.00 16.84 603 HIS A CA 1
ATOM 4957 C C . HIS A 1 615 ? 14.893 48.320 24.703 1.00 18.11 603 HIS A C 1
ATOM 4958 O O . HIS A 1 615 ? 14.428 47.332 24.101 1.00 18.87 603 HIS A O 1
ATOM 4965 N N . TYR A 1 616 ? 16.165 48.431 25.096 1.00 17.75 604 TYR A N 1
ATOM 4966 C CA . TYR A 1 616 ? 17.193 47.396 24.866 1.00 18.07 604 TYR A CA 1
ATOM 4967 C C . TYR A 1 616 ? 17.941 47.248 26.162 1.00 17.87 604 TYR A C 1
ATOM 4968 O O . TYR A 1 616 ? 18.997 47.800 26.319 1.00 18.98 604 TYR A O 1
ATOM 4977 N N . PRO A 1 617 ? 17.367 46.510 27.126 1.00 20.77 605 PRO A N 1
ATOM 4978 C CA . PRO A 1 617 ? 17.855 46.560 28.492 1.00 20.54 605 PRO A CA 1
ATOM 4979 C C . PRO A 1 617 ? 19.281 46.094 28.745 1.00 17.97 605 PRO A C 1
ATOM 4980 O O . PRO A 1 617 ? 19.817 46.420 29.804 1.00 19.36 605 PRO A O 1
ATOM 4984 N N . ASP A 1 618 ? 19.872 45.331 27.813 1.00 17.98 606 ASP A N 1
ATOM 4985 C CA . ASP A 1 618 ? 21.224 44.815 28.034 1.00 20.14 606 ASP A CA 1
ATOM 4986 C C . ASP A 1 618 ? 22.297 45.483 27.165 1.00 19.10 606 ASP A C 1
ATOM 4987 O O . ASP A 1 618 ? 23.494 45.269 27.374 1.00 18.74 606 ASP A O 1
ATOM 4992 N N . MET A 1 619 ? 21.887 46.337 26.226 1.00 17.21 607 MET A N 1
ATOM 4993 C CA . MET A 1 619 ? 22.833 46.859 25.239 1.00 16.32 607 MET A CA 1
ATOM 4994 C C . MET A 1 619 ? 24.005 47.670 25.838 1.00 15.83 607 MET A C 1
ATOM 4995 O O . MET A 1 619 ? 25.180 47.394 25.564 1.00 17.11 607 MET A O 1
ATOM 5000 N N . THR A 1 620 ? 23.699 48.660 26.681 1.00 15.01 608 THR A N 1
ATOM 5001 C CA . THR A 1 620 ? 24.766 49.488 27.221 1.00 16.06 608 THR A CA 1
ATOM 5002 C C . THR A 1 620 ? 25.596 48.741 28.275 1.00 15.60 608 THR A C 1
ATOM 5003 O O . THR A 1 620 ? 26.821 48.963 28.365 1.00 16.13 608 THR A O 1
ATOM 5007 N N . ASP A 1 621 ? 24.966 47.840 29.047 1.00 16.79 609 ASP A N 1
ATOM 5008 C CA . ASP A 1 621 ? 25.752 47.041 29.980 1.00 19.04 609 ASP A CA 1
ATOM 5009 C C . ASP A 1 621 ? 26.808 46.230 29.226 1.00 17.19 609 ASP A C 1
ATOM 5010 O O . ASP A 1 621 ? 27.965 46.170 29.656 1.00 18.00 609 ASP A O 1
ATOM 5015 N N . LYS A 1 622 ? 26.431 45.615 28.094 1.00 15.57 610 LYS A N 1
ATOM 5016 C CA . LYS A 1 622 ? 27.383 44.790 27.361 1.00 16.22 610 LYS A CA 1
ATOM 5017 C C . LYS A 1 622 ? 28.459 45.592 26.645 1.00 16.34 610 LYS A C 1
ATOM 5018 O O . LYS A 1 622 ? 29.633 45.213 26.647 1.00 18.28 610 LYS A O 1
ATOM 5024 N N . TRP A 1 623 ? 28.061 46.732 26.066 1.00 14.81 611 TRP A N 1
ATOM 5025 C CA . TRP A 1 623 ? 28.889 47.347 25.037 1.00 15.25 611 TRP A CA 1
ATOM 5026 C C . TRP A 1 623 ? 29.271 48.821 25.226 1.00 15.14 611 TRP A C 1
ATOM 5027 O O . TRP A 1 623 ? 30.075 49.352 24.439 1.00 14.65 611 TRP A O 1
ATOM 5038 N N . MET A 1 624 ? 28.756 49.471 26.265 1.00 13.77 612 MET A N 1
ATOM 5039 C CA . MET A 1 624 ? 29.050 50.894 26.455 1.00 14.59 612 MET A CA 1
ATOM 5040 C C . MET A 1 624 ? 29.870 51.102 27.725 1.00 14.99 612 MET A C 1
ATOM 5041 O O . MET A 1 624 ? 29.391 50.811 28.824 1.00 17.00 612 MET A O 1
ATOM 5046 N N . ASN A 1 625 ? 31.095 51.611 27.571 1.00 14.91 613 ASN A N 1
ATOM 5047 C CA . ASN A 1 625 ? 31.940 51.910 28.714 1.00 15.89 613 ASN A CA 1
ATOM 5048 C C . ASN A 1 625 ? 31.984 53.404 29.065 1.00 17.43 613 ASN A C 1
ATOM 5049 O O . ASN A 1 625 ? 32.467 53.776 30.128 1.00 19.66 613 ASN A O 1
ATOM 5054 N N . SER A 1 626 ? 31.514 54.250 28.147 1.00 16.03 614 SER A N 1
ATOM 5055 C CA . SER A 1 626 ? 31.446 55.685 28.386 1.00 15.66 614 SER A CA 1
ATOM 5056 C C . SER A 1 626 ? 30.257 56.034 29.298 1.00 15.86 614 SER A C 1
ATOM 5057 O O . SER A 1 626 ? 29.312 55.267 29.413 1.00 18.00 614 SER A O 1
ATOM 5060 N N . GLU A 1 627 ? 30.316 57.209 29.902 1.00 15.38 615 GLU A N 1
ATOM 5061 C CA . GLU A 1 627 ? 29.214 57.713 30.719 1.00 15.46 615 GLU A CA 1
ATOM 5062 C C . GLU A 1 627 ? 28.020 58.114 29.847 1.00 13.95 615 GLU A C 1
ATOM 5063 O O . GLU A 1 627 ? 26.864 57.798 30.198 1.00 16.45 615 GLU A O 1
ATOM 5069 N N . SER A 1 628 ? 28.300 58.824 28.745 1.00 13.72 616 SER A N 1
ATOM 5070 C CA . SER A 1 628 ? 27.258 59.230 27.785 1.00 12.95 616 SER A CA 1
ATOM 5071 C C . SER A 1 628 ? 27.227 58.313 26.576 1.00 12.93 616 SER A C 1
ATOM 5072 O O . SER A 1 628 ? 28.304 57.937 26.060 1.00 12.87 616 SER A O 1
ATOM 5075 N N . ALA A 1 629 ? 26.019 58.031 26.085 1.00 11.60 617 ALA A N 1
ATOM 5076 C CA . ALA A 1 629 ? 25.877 57.245 24.859 1.00 11.57 617 ALA A CA 1
ATOM 5077 C C . ALA A 1 629 ? 26.330 58.010 23.617 1.00 12.18 617 ALA A C 1
ATOM 5078 O O . ALA A 1 629 ? 26.464 57.397 22.565 1.00 11.48 617 ALA A O 1
ATOM 5080 N N . PHE A 1 630 ? 26.607 59.312 23.754 1.00 11.68 618 PHE A N 1
ATOM 5081 C CA . PHE A 1 630 ? 27.094 60.102 22.638 1.00 11.23 618 PHE A CA 1
ATOM 5082 C C . PHE A 1 630 ? 28.620 60.175 22.571 1.00 12.44 618 PHE A C 1
ATOM 5083 O O . PHE A 1 630 ? 29.156 60.676 21.585 1.00 12.22 618 PHE A O 1
ATOM 5091 N N . SER A 1 631 ? 29.305 59.669 23.597 1.00 12.72 619 SER A N 1
ATOM 5092 C CA . SER A 1 631 ? 30.766 59.578 23.584 1.00 13.23 619 SER A CA 1
ATOM 5093 C C . SER A 1 631 ? 31.158 58.245 22.972 1.00 12.82 619 SER A C 1
ATOM 5094 O O . SER A 1 631 ? 30.375 57.329 23.004 1.00 14.41 619 SER A O 1
ATOM 5097 N N . VAL A 1 632 ? 32.382 58.119 22.455 1.00 13.14 620 VAL A N 1
ATOM 5098 C CA . VAL A 1 632 ? 32.793 56.832 21.884 1.00 13.51 620 VAL A CA 1
ATOM 5099 C C . VAL A 1 632 ? 32.691 55.744 22.995 1.00 13.22 620 VAL A C 1
ATOM 5100 O O . VAL A 1 632 ? 33.209 55.908 24.123 1.00 13.58 620 VAL A O 1
ATOM 5104 N N . TRP A 1 633 ? 32.004 54.645 22.693 1.00 12.56 621 TRP A N 1
ATOM 5105 C CA . TRP A 1 633 ? 31.584 53.711 23.727 1.00 13.72 621 TRP A CA 1
ATOM 5106 C C . TRP A 1 633 ? 32.711 52.951 24.377 1.00 15.25 621 TRP A C 1
ATOM 5107 O O . TRP A 1 633 ? 32.551 52.534 25.514 1.00 17.97 621 TRP A O 1
ATOM 5118 N N . ASP A 1 634 ? 33.848 52.773 23.716 1.00 15.74 622 ASP A N 1
ATOM 5119 C CA . ASP A 1 634 ? 34.946 52.061 24.368 1.00 17.16 622 ASP A CA 1
ATOM 5120 C C . ASP A 1 634 ? 35.984 53.012 24.990 1.00 18.06 622 ASP A C 1
ATOM 5121 O O . ASP A 1 634 ? 37.174 52.698 25.076 1.00 20.75 622 ASP A O 1
ATOM 5126 N N . SER A 1 635 ? 35.506 54.179 25.425 1.00 17.71 623 SER A N 1
ATOM 5127 C CA . SER A 1 635 ? 36.329 55.132 26.165 1.00 18.17 623 SER A CA 1
ATOM 5128 C C . SER A 1 635 ? 36.761 54.512 27.490 1.00 18.99 623 SER A C 1
ATOM 5129 O O . SER A 1 635 ? 35.982 53.788 28.117 1.00 19.61 623 SER A O 1
ATOM 5132 N N . PRO A 1 636 ? 37.976 54.849 27.975 1.00 20.33 624 PRO A N 1
ATOM 5133 C CA . PRO A 1 636 ? 38.398 54.355 29.284 1.00 22.02 624 PRO A CA 1
ATOM 5134 C C . PRO A 1 636 ? 37.608 55.039 30.379 1.00 22.54 624 PRO A C 1
ATOM 5135 O O . PRO A 1 636 ? 37.025 56.102 30.157 1.00 23.44 624 PRO A O 1
ATOM 5139 N N . PRO A 1 637 ? 37.559 54.413 31.567 1.00 24.08 625 PRO A N 1
ATOM 5140 C CA . PRO A 1 637 ? 36.862 55.071 32.647 1.00 26.08 625 PRO A CA 1
ATOM 5141 C C . PRO A 1 637 ? 37.568 56.347 33.068 1.00 25.42 625 PRO A C 1
ATOM 5142 O O . PRO A 1 637 ? 38.802 56.432 33.001 1.00 29.56 625 PRO A O 1
ATOM 5146 N N . LEU A 1 638 ? 36.776 57.323 33.467 1.00 29.20 626 LEU A N 1
ATOM 5147 C CA . LEU A 1 638 ? 37.331 58.576 33.951 1.00 29.91 626 LEU A CA 1
ATOM 5148 C C . LEU A 1 638 ? 36.974 58.775 35.408 1.00 27.69 626 LEU A C 1
ATOM 5149 O O . LEU A 1 638 ? 35.859 58.469 35.861 1.00 28.89 626 LEU A O 1
ATOM 5154 N N . THR A 1 639 ? 37.958 59.250 36.152 1.00 27.47 627 THR A N 1
ATOM 5155 C CA . THR A 1 639 ? 37.745 59.596 37.538 1.00 24.65 627 THR A CA 1
ATOM 5156 C C . THR A 1 639 ? 37.177 61.018 37.600 1.00 23.54 627 THR A C 1
ATOM 5157 O O . THR A 1 639 ? 37.623 61.912 36.881 1.00 24.90 627 THR A O 1
ATOM 5161 N N . LYS A 1 640 ? 36.182 61.218 38.443 1.00 24.09 628 LYS A N 1
ATOM 5162 C CA . LYS A 1 640 ? 35.517 62.508 38.517 1.00 24.39 628 LYS A CA 1
ATOM 5163 C C . LYS A 1 640 ? 36.458 63.590 39.061 1.00 23.30 628 LYS A C 1
ATOM 5164 O O . LYS A 1 640 ? 37.313 63.306 39.898 1.00 23.50 628 LYS A O 1
ATOM 5170 N N . ASN A 1 641 ? 36.319 64.809 38.545 1.00 21.40 629 ASN A N 1
ATOM 5171 C CA . ASN A 1 641 ? 37.096 65.938 39.016 1.00 21.33 629 ASN A CA 1
ATOM 5172 C C . ASN A 1 641 ? 36.596 66.306 40.414 1.00 20.42 629 ASN A C 1
ATOM 5173 O O . ASN A 1 641 ? 35.429 66.633 40.587 1.00 19.92 629 ASN A O 1
ATOM 5178 N N . PRO A 1 642 ? 37.484 66.291 41.425 1.00 20.50 630 PRO A N 1
ATOM 5179 C CA . PRO A 1 642 ? 37.041 66.660 42.771 1.00 21.12 630 PRO A CA 1
ATOM 5180 C C . PRO A 1 642 ? 36.797 68.144 43.014 1.00 21.56 630 PRO A C 1
ATOM 5181 O O . PRO A 1 642 ? 36.216 68.514 44.046 1.00 22.99 630 PRO A O 1
ATOM 5185 N N . ILE A 1 643 ? 37.221 68.998 42.080 1.00 20.34 631 ILE A N 1
ATOM 5186 C CA . ILE A 1 643 ? 36.983 70.439 42.235 1.00 20.92 631 ILE A CA 1
ATOM 5187 C C . ILE A 1 643 ? 35.517 70.737 41.930 1.00 22.08 631 ILE A C 1
ATOM 5188 O O . ILE A 1 643 ? 35.019 70.294 40.909 1.00 19.22 631 ILE A O 1
ATOM 5193 N N . PRO A 1 644 ? 34.808 71.474 42.802 1.00 21.03 632 PRO A N 1
ATOM 5194 C CA . PRO A 1 644 ? 33.420 71.834 42.507 1.00 21.33 632 PRO A CA 1
ATOM 5195 C C . PRO A 1 644 ? 33.269 72.456 41.125 1.00 20.95 632 PRO A C 1
ATOM 5196 O O . PRO A 1 644 ? 34.062 73.328 40.759 1.00 20.00 632 PRO A O 1
ATOM 5200 N N . LEU A 1 645 ? 32.272 71.994 40.378 1.00 20.44 633 LEU A N 1
ATOM 5201 C CA . LEU A 1 645 ? 32.039 72.439 39.005 1.00 18.93 633 LEU A CA 1
ATOM 5202 C C . LEU A 1 645 ? 32.147 73.952 38.801 1.00 19.55 633 LEU A C 1
ATOM 5203 O O . LEU A 1 645 ? 32.892 74.400 37.914 1.00 18.49 633 LEU A O 1
ATOM 5208 N N . TYR A 1 646 ? 31.422 74.731 39.609 1.00 20.35 634 TYR A N 1
ATOM 5209 C CA . TYR A 1 646 ? 31.352 76.162 39.362 1.00 21.16 634 TYR A CA 1
ATOM 5210 C C . TYR A 1 646 ? 32.690 76.874 39.643 1.00 21.84 634 TYR A C 1
ATOM 5211 O O . TYR A 1 646 ? 32.860 78.024 39.245 1.00 19.83 634 TYR A O 1
ATOM 5220 N N . LEU A 1 647 ? 33.634 76.175 40.260 1.00 21.40 635 LEU A N 1
ATOM 5221 C CA . LEU A 1 647 ? 34.937 76.763 40.585 1.00 22.59 635 LEU A CA 1
ATOM 5222 C C . LEU A 1 647 ? 36.080 76.359 39.656 1.00 23.42 635 LEU A C 1
ATOM 5223 O O . LEU A 1 647 ? 37.209 76.844 39.804 1.00 27.01 635 LEU A O 1
ATOM 5228 N N . ARG A 1 648 ? 35.801 75.502 38.673 1.00 20.48 636 ARG A N 1
ATOM 5229 C CA . ARG A 1 648 ? 36.861 74.932 37.836 1.00 19.78 636 ARG A CA 1
ATOM 5230 C C . ARG A 1 648 ? 37.449 75.949 36.882 1.00 24.52 636 ARG A C 1
ATOM 5231 O O . ARG A 1 648 ? 36.742 76.789 36.327 1.00 25.28 636 ARG A O 1
ATOM 5239 N N . ILE A 1 649 ? 38.762 75.857 36.715 1.00 25.90 637 ILE A N 1
ATOM 5240 C CA . ILE A 1 649 ? 39.514 76.748 35.845 1.00 31.09 637 ILE A CA 1
ATOM 5241 C C . ILE A 1 649 ? 39.893 75.935 34.632 1.00 29.89 637 ILE A C 1
ATOM 5242 O O . ILE A 1 649 ? 40.499 74.863 34.745 1.00 28.81 637 ILE A O 1
ATOM 5247 N N . PRO A 1 650 ? 39.546 76.428 33.449 1.00 32.91 638 PRO A N 1
ATOM 5248 C CA . PRO A 1 650 ? 40.010 75.747 32.259 1.00 33.79 638 PRO A CA 1
ATOM 5249 C C . PRO A 1 650 ? 41.542 75.793 32.169 1.00 38.29 638 PRO A C 1
ATOM 5250 O O . PRO A 1 650 ? 42.156 76.816 32.496 1.00 39.66 638 PRO A O 1
ATOM 5254 N N . SER A 1 651 ? 42.152 74.684 31.766 1.00 42.67 639 SER A N 1
ATOM 5255 C CA . SER A 1 651 ? 43.572 74.690 31.403 1.00 46.45 639 SER A CA 1
ATOM 5256 C C . SER A 1 651 ? 43.719 74.841 29.884 1.00 48.03 639 SER A C 1
ATOM 5257 O O . SER A 1 651 ? 43.067 74.136 29.107 1.00 48.35 639 SER A O 1
#

GO terms:
  GO:0034614 cellular response to reactive oxygen species (P, IEP)
  GO:0042742 defense response to bacterium (P, IEP)
  GO:0071446 cellular response to salicylic acid stimulus (P, IEP)
  GO:0071732 cellular response to nitric oxide (P, IEP)
  GO:0102672 fatty acid alpha-dioxygenase activity (F, EXP)
  GO:000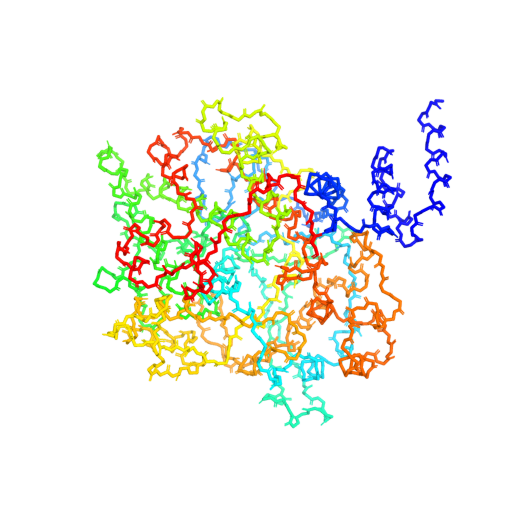5811 lipid droplet (C, EXP)
  GO:0009627 systemic acquired resistance (P, IMP)
  GO:0009737 response to abscisic acid (P, IMP)
  GO:0001561 fatty acid alpha-oxidation (P, IDA)
  GO:0051213 dioxygenase activity (F, IDA)
  GO:0012511 monolayer-surrounded lipid storage body (C, IDA)
  GO:0016702 oxidoreductase activity, acting on single donors with incorporation of molecular oxygen, incorporation of two atoms of oxygen (F, IDA)
  GO:0009751 response to salicylic acid (P, IEP)
  GO:0050832 defense response to fungus (P, IDA)
  GO:0006629 lipid metabolic process (P, TAS)
  GO:1902609 (R)-2-hydroxy-alpha-linolenic acid biosynthetic process (P, IMP)
  GO:0006979 response to oxidative stress (P, IMP)

Foldseek 3Di:
DVLVVLVVVLVVCCVQADPLCVVLLVVDDSVLSVLLSVLVVCLVPPHLQQDQLLSSLVSLVSLLVSLLQQQWFFFFDQQQPDQDALVVPLFQAQFRASWQNRHRCFLGAFDFFTTRFQFAAQVVCLCVPHLVLCCQLWAAADDFAFDPQQFFLLLVLLLVLQCLQAFDWAFDPDKDKGAADPVCCVRFPDRMFMDTAGDWAARPDDRHGTTTTGRHRRFLQSLSFQANHPVLNVQQDPQALQAGAADPVFLFFDADPVLFGRGRFCFFHWQSNRLVSSLLSVQLVVQSVVVCVVPVPDGNVNSNRLSSLLSSLLSLLQCQQFSVCSQQVGLSSNQVSQCQQAANCGLVCCVVPNAPADCRHGHLFAHQAFDSSPHRDGHHLLLVLLSPQQLQADQWQFFFDPVDAQDALRHTDGDDTGGRVCTIASSNSVVCVVCGSLRRLLSRLQGTTTFLAISRRHSVLQWAFGDDRRRHTDPITHGVSSVSQSVCNSRRPQFQQSLCSSSSHHGDPFVVQFAPDPVSSVSQCVSNVRDSRSHGRSSSFSHGDDDVSHRTHPSSVSVCSNVSSNSQRNGCSRYNSLDCVSNPPVSSVSSSPNNHPVSSCCVVPVCSLVNHASDPHSRGNRSDHDDDDDPPPSSRDRDD

InterPro domains:
  IPR010255 Haem peroxidase superfamily [SSF48113] (86-636)
  IPR019791 Haem peroxidase, animal-type [PF03098] (90-608)
  IPR019791 Haem peroxidase, animal-type [PS50292] (81-639)
  IPR034815 Alpha-dioxygenase [cd09818] (91-622)
  IPR037120 Haem peroxidase domain superfamily, animal type [G3DSA:1.10.640.10] (27-639)
  IPR050783 Oxylipin biosynthesis and metabolism [PTHR11903] (12-636)

Sequence (640 aa):
SMKVITSLISSILLKFIHKDFHEIYARMSLLLDRFLLLIVHGVDKMVPWHKLPVFLGLTYLEVRRHLHQQYNLLNVGQTPTGIRFDPANNYPYRTADGKFNDPFNEGVGSQNSFFGRNCPPVDQKKSKKLRRRPDPMVVATKLLGRKKFIDTGKQFNMIAASWIQFMIHDWIDHLEDTHHQIELVAPKEVASKCPLSSFRRFLKTKKEVPTGFFEIKTGSQNIRTPWWDSSVIYGSNSSKTLDRVRTYKDGKLKISEETGLLLHDEDGLAISGDIRNSWAGVSALQALFIKEHNAVCDALKDEDDDLEDEDLYRYARLVTSAVVAKIHTIDWTVQLLKTDTLLAGMRANWYGLLGKKFKDSFGHAGSSILGGVVGMMKKPQNHGVPYSLTEDFTSVYRMHSLLPDQQLHILDIDDVPGTNKSLPLIQEISSMRDLIGRKGEEETMMSHIIGFTKLMMVSMGHQASGALELMNYPMWLRDIVPHDPNGQARPDHVDLAALEIYRDRERSVPRYNEFRRSMFMIPITKWEDLTEDEEAIEVLDDVYDDGDVEELDLLVGLMAEKKIKGFAISETAFYIFLIMATRRLEADRFFTSDFNETIYTKKGLEWVNTTESLKDVIDRHYPDMTDKWMNSESAFSVWDSPPLTKNPIPLYLRIPS